Protein AF-A0A0D2F6F2-F1 (afdb_monomer_lite)

Secondary structure (DSSP, 8-state):
---SS-GGGS--HHHHHS-SS--EEETT-TT-S------HHHHTT--S--EEEEEES-----TTTHHHHHHHHHHHT--HHHHHHHHTT-SS-EEEEE-TTS-EEEEEEEEEE---SSTT---EEEEEEEEEE-TT--EEEEEES--HHHHHHHHT--HHHHHHHHH-TTHHHHHHHHHHHHHHHHHHHHHHHHHHHHHHHHHHTTSS-----HHHHHHHHHHHHHHHHHHHHHHHHHHHHHHHHHH-TTS-HHHHHHHHHHHHHHHHHHHHHHHHHHHHHHHHHHHHHHHHHHHHHHHHHHHHHHHHHHHHHHHHHHHHHHHHHHHHHHGGGGEE--SSSTT--EEPTTTHHHHHHHHHHHHHHHHHHHHH-HHHHTT-TTSGGG-SSSTTTHHHHTTTHHHHHHHHHHH-S------TT--EEEE--BTTTB-HHIIIIIIHHHHHHHHHHHHHHHTT-HHHHHHHHTS-GGGSS-HHHHHHHHHHHHHTT---HHHHHHHHHHHHHHHHTTS--B---HHHHHHHHHHT-TTSTT--EEEEE-SS-HHHHHHHHHSEEPTTSTT-TT-EE---TTEEEEE-TTTT--TT-HHHHHHHHHHTT--GGGEEEEES-HHHHHHHHHTT-EEEEE--TTSPPPPHHHHHHS-EESSGGG---

InterPro domains:
  IPR002523 Mg2+ transporter protein, CorA-like/Zinc transport protein ZntB [PF01544] (167-371)
  IPR023214 HAD superfamily [G3DSA:3.40.50.1000] (426-645)
  IPR023943 Enolase-phosphatase E1 [TIGR01691] (422-658)
  IPR036412 HAD-like superfamily [SSF56784] (420-659)

Radius of gyration: 38.13 Å; chains: 1; bounding box: 93×69×127 Å

Sequence (661 aa):
MSLMHDASQYGSFKDLVDDSGAPTVSARDLNSPQLTSTTISRLDRSHAPAIRVLFAPLDYPSAGTSSTLMALLEQFKIPTTFLYERIQSVTHSFGFEESQAGEFCSWFHFLCKAIEPKHDNFLWLRSAYFLRRDQRGKLILICFGTSAMLIQRLKLLPQAAWNAILASSFNLFAVVLGELHRQVDEQLWTLNRSVGDFERHHSTVATQNFDQNWVDLHYVAKNIIHIKEASNAVLHTVSHMIREQSDSCMVSRDEARKTNSALHHQESLFESVSLRAVSMEKRMQNVINLSFNLVAQKDSSTIKIESSSMHTIALTTLIFLPVSTVASIFGSAFFDFGGDNHNDLTLSKHFWIFWIVSVPLTVAVLTVWIYFHPSNFWRWPGLKKTRNRVKAEDTADNLAESKEDAQNKEQTKKLRQPLEHVKLILLDIEGTICPITFVKDTLFPYALKALPDVLANKWDDPTFISYRDAFPETARSSPEAFEAHVKDLTERDVKIAYLKNLQGYLWEEGYKSHAYSTPIYPDVLKAFDIWSSSTSSSTKEIAIYSSGSMFAQKLLFQHIKDPSVPDDPKAVLDRRDIVEDWFDTTNAGLKHEVSSYEKIAKELQRDPKEVLFLSDNVKEVRAAIVAGMRAVVVNRPGNAPLSEDDKEEFEIVESFEQLEL

pLDDT: mean 79.05, std 17.84, range [26.64, 97.75]

Foldseek 3Di:
DCQVLPLVVADALCCVLVQPDWDKDKPPPVPDPDDDRDDPVPPVPDQDAIEIETEHEALDDDPVRPVSSVVVCVVVVPDPVVSVCVVVVPLADWDKDADPLRKIKIKIKAWFFADDPDLPDRHIQTKMWMWIADSSLHIYIYIYSADPVLVVQVVPDDPVLVVLCSQPVCSNVLSRLVVVLVRLLVRLVVLVVVLVVLVVVVVVCVPDDPPDDVSVLVSSLVNLVRSLSSLVSVLVNLVVVLVVLVPDPPHDPVSSVVSSVSSVVSNVSSVVSNVSSVVSNVSSVVSVVVSVVVVVVVVVVVVVVVVVVVVVVVLVCLLVVLLVVLCVVCDCVQWDPDDDDPDDTDGHPCCVVSCVRSVVVSVVSVVVVCVVPVVVVCVDPVNPPPPPVVVVVVVVCVVVVVVVVVVVVVVLQDPPDPLPQAAAEEEEDDQFFADVCCCVVPLLVQLLVQLLVCCVPCVPPPVCVVLLVVDDPQQNPGSVSVSVVLVVCVVVVPLDDSSLVSSLVSVLVCLVVLVAFQETDPLVVVVLCVQCDPVDPRRHAYAYEYQHDQSSVQSNQQGHQDPVCNPDSRDGDRDPVRHPYYHHCPQQNDLLALSSLLSVCVVVVHDQCNYEYEEQDLSSQVSSVVNVHHYAHAREPPGDDDDPVSVSSGHYDPGPVPDPD

Organism: NCBI:txid348802

Structure (mmCIF, N/CA/C/O backbone):
data_AF-A0A0D2F6F2-F1
#
_entry.id   AF-A0A0D2F6F2-F1
#
loop_
_atom_site.group_PDB
_atom_site.id
_atom_site.type_symbol
_atom_site.label_atom_id
_atom_site.label_alt_id
_atom_site.label_comp_id
_atom_site.label_asym_id
_atom_site.label_entity_id
_atom_site.label_seq_id
_atom_site.pdbx_PDB_ins_code
_atom_site.Cartn_x
_atom_site.Cartn_y
_atom_site.Cartn_z
_atom_site.occupancy
_atom_site.B_iso_or_equiv
_atom_site.auth_seq_id
_atom_site.auth_comp_id
_atom_site.auth_asym_id
_atom_site.auth_atom_id
_atom_site.pdbx_PDB_model_num
ATOM 1 N N . MET A 1 1 ? -31.307 -12.606 -6.408 1.00 35.75 1 MET A N 1
ATOM 2 C CA . MET A 1 1 ? -31.959 -13.299 -5.277 1.00 35.75 1 MET A CA 1
ATOM 3 C C . MET A 1 1 ? -31.184 -14.585 -5.032 1.00 35.75 1 MET A C 1
ATOM 5 O O . MET A 1 1 ? -31.282 -15.486 -5.846 1.00 35.75 1 MET A O 1
ATOM 9 N N . SER A 1 2 ? -30.330 -14.620 -4.011 1.00 26.64 2 SER A N 1
ATOM 10 C CA . SER A 1 2 ? -29.819 -15.858 -3.400 1.00 26.64 2 SER A CA 1
ATOM 11 C C . SER A 1 2 ? -29.100 -15.454 -2.121 1.00 26.64 2 SER A C 1
ATOM 13 O O . SER A 1 2 ? -27.885 -15.406 -2.079 1.00 26.64 2 SER A O 1
ATOM 15 N N . LEU A 1 3 ? -29.864 -15.038 -1.108 1.00 35.69 3 LEU A N 1
ATOM 16 C CA . LEU A 1 3 ? -29.383 -14.995 0.270 1.00 35.69 3 LEU A CA 1
ATOM 17 C C . LEU A 1 3 ? -29.066 -16.454 0.633 1.00 35.69 3 LEU A C 1
ATOM 19 O O . LEU A 1 3 ? -29.991 -17.255 0.709 1.00 35.69 3 LEU A O 1
ATOM 23 N N . MET A 1 4 ? -27.796 -16.831 0.813 1.00 42.03 4 MET A N 1
ATOM 24 C CA . MET A 1 4 ? -27.454 -18.212 1.212 1.00 42.03 4 MET A CA 1
ATOM 25 C C . MET A 1 4 ? -27.981 -18.592 2.606 1.00 42.03 4 MET A C 1
ATOM 27 O O . MET A 1 4 ? -27.942 -19.760 2.988 1.00 42.03 4 MET A O 1
ATOM 31 N N . HIS A 1 5 ? -28.538 -17.633 3.346 1.00 49.53 5 HIS A N 1
ATOM 32 C CA . HIS A 1 5 ? -29.493 -17.921 4.403 1.00 49.53 5 HIS A CA 1
ATOM 33 C C . HIS A 1 5 ? -30.885 -17.903 3.792 1.00 49.53 5 HIS A C 1
ATOM 35 O O . HIS A 1 5 ? -31.447 -16.839 3.534 1.00 49.53 5 HIS A O 1
ATOM 41 N N . ASP A 1 6 ? -31.400 -19.099 3.523 1.00 44.84 6 ASP A N 1
ATOM 42 C CA . ASP A 1 6 ? -32.774 -19.316 3.108 1.00 44.84 6 ASP A CA 1
ATOM 43 C C . ASP A 1 6 ? -33.708 -18.622 4.108 1.00 44.84 6 ASP A C 1
ATOM 45 O O . ASP A 1 6 ? -33.946 -19.109 5.214 1.00 44.84 6 ASP A O 1
ATOM 49 N N . ALA A 1 7 ? -34.201 -17.436 3.739 1.00 46.09 7 ALA A N 1
ATOM 50 C CA . ALA A 1 7 ? -35.088 -16.650 4.586 1.00 46.09 7 ALA A CA 1
ATOM 51 C C . ALA A 1 7 ? -36.380 -17.419 4.904 1.00 46.09 7 ALA A C 1
ATOM 53 O O . ALA A 1 7 ? -37.046 -17.083 5.877 1.00 46.09 7 ALA A O 1
ATOM 54 N N . SER A 1 8 ? -36.704 -18.469 4.133 1.00 45.56 8 SER A N 1
ATOM 55 C CA . SER A 1 8 ? -37.844 -19.346 4.399 1.00 45.56 8 SER A CA 1
ATOM 56 C C . SER A 1 8 ? -37.650 -20.267 5.612 1.00 45.56 8 SER A C 1
ATOM 58 O O . SER A 1 8 ? -38.635 -20.790 6.130 1.00 45.56 8 SER A O 1
ATOM 60 N N . GLN A 1 9 ? -36.418 -20.433 6.120 1.00 47.88 9 GLN A N 1
ATOM 61 C CA . GLN A 1 9 ? -36.164 -21.160 7.373 1.00 47.88 9 GLN A CA 1
ATOM 62 C C . GLN A 1 9 ? -36.532 -20.357 8.628 1.00 47.88 9 GLN A C 1
ATOM 64 O O . GLN A 1 9 ? -36.666 -20.941 9.706 1.00 47.88 9 GLN A O 1
ATOM 69 N N . TYR A 1 10 ? -36.691 -19.037 8.510 1.00 54.62 10 TYR A N 1
ATOM 70 C CA . TYR A 1 10 ? -37.028 -18.153 9.621 1.00 54.62 10 TYR A CA 1
ATOM 71 C C . TYR A 1 10 ? -38.492 -17.723 9.498 1.00 54.62 10 TYR A C 1
ATOM 73 O O . TYR A 1 10 ? -38.920 -17.253 8.447 1.00 54.62 10 TYR A O 1
ATOM 81 N N . GLY A 1 11 ? -39.271 -17.883 10.575 1.00 53.16 11 GLY A N 1
ATOM 82 C CA . GLY A 1 11 ? -40.616 -17.305 10.659 1.00 53.16 11 GLY A CA 1
ATOM 83 C C . GLY A 1 11 ? -40.579 -15.786 10.467 1.00 53.16 11 GLY A C 1
ATOM 84 O O . GLY A 1 11 ? -39.532 -15.148 10.597 1.00 53.16 11 GLY A O 1
ATOM 85 N N . SER A 1 12 ? -41.718 -15.179 10.155 1.00 57.81 12 SER A N 1
ATOM 86 C CA . SER A 1 12 ? -41.809 -13.725 10.046 1.00 57.81 12 SER A CA 1
ATOM 87 C C . SER A 1 12 ? -41.536 -13.057 11.400 1.00 57.81 12 SER A C 1
ATOM 89 O O . SER A 1 12 ? -41.742 -13.651 12.460 1.00 57.81 12 SER A O 1
ATOM 91 N N . PHE A 1 13 ? -41.141 -11.778 11.398 1.00 57.47 13 PHE A N 1
ATOM 92 C CA . PHE A 1 13 ? -41.085 -10.997 12.643 1.00 57.47 13 PHE A CA 1
ATOM 93 C C . PHE A 1 13 ? -42.427 -11.017 13.388 1.00 57.47 13 PHE A C 1
ATOM 95 O O . PHE A 1 13 ? -42.456 -10.943 14.612 1.00 57.47 13 PHE A O 1
ATOM 102 N N . LYS A 1 14 ? -43.537 -11.176 12.656 1.00 55.16 14 LYS A N 1
ATOM 103 C CA . LYS A 1 14 ? -44.874 -11.281 13.231 1.00 55.16 14 LYS A CA 1
ATOM 104 C C . LYS A 1 14 ? -45.032 -12.559 14.041 1.00 55.16 14 LYS A C 1
ATOM 106 O O . LYS A 1 14 ? -45.595 -12.498 15.118 1.00 55.16 14 LYS A O 1
ATOM 111 N N . ASP A 1 15 ? -44.430 -13.665 13.619 1.00 57.16 15 ASP A N 1
ATOM 112 C CA . ASP A 1 15 ? -44.455 -14.930 14.365 1.00 57.16 15 ASP A CA 1
ATOM 113 C C . ASP A 1 15 ? -43.609 -14.886 15.649 1.00 57.16 15 ASP A C 1
ATOM 115 O O . ASP A 1 15 ? -43.836 -15.679 16.563 1.00 57.16 15 ASP A O 1
ATOM 119 N N . LEU A 1 16 ? -42.642 -13.963 15.728 1.00 59.91 16 LEU A N 1
ATOM 120 C CA . LEU A 1 16 ? -41.836 -13.689 16.926 1.00 59.91 16 LEU A CA 1
ATOM 121 C C . LEU A 1 16 ? -42.559 -12.768 17.918 1.00 59.91 16 LEU A C 1
ATOM 123 O O . LEU A 1 16 ? -42.404 -12.946 19.125 1.00 59.91 16 LEU A O 1
ATOM 127 N N . VAL A 1 17 ? -43.344 -11.809 17.416 1.00 56.75 17 VAL A N 1
ATOM 128 C CA . VAL A 1 17 ? -44.169 -10.896 18.229 1.00 56.75 17 VAL A CA 1
ATOM 129 C C . VAL A 1 17 ? -45.454 -11.589 18.706 1.00 56.75 17 VAL A C 1
ATOM 131 O O . VAL A 1 17 ? -45.795 -11.505 19.885 1.00 56.75 17 VAL A O 1
ATOM 134 N N . ASP A 1 18 ? -46.121 -12.323 17.810 1.00 46.69 18 ASP A N 1
ATOM 135 C CA . ASP A 1 18 ? -47.378 -13.056 18.034 1.00 46.69 18 ASP A CA 1
ATOM 136 C C . ASP A 1 18 ? -47.151 -14.507 18.499 1.00 46.69 18 ASP A C 1
ATOM 138 O O . ASP A 1 18 ? -48.111 -15.225 18.789 1.00 46.69 18 ASP A O 1
ATOM 142 N N . ASP A 1 19 ? -45.886 -14.941 18.605 1.00 52.09 19 ASP A N 1
ATOM 143 C CA . ASP A 1 19 ? -45.464 -16.105 19.401 1.00 52.09 19 ASP A CA 1
ATOM 144 C C . ASP A 1 19 ? -45.990 -17.473 18.913 1.00 52.09 19 ASP A C 1
ATOM 146 O O . ASP A 1 19 ? -46.054 -18.456 19.657 1.00 52.09 19 ASP A O 1
ATOM 150 N N . SER A 1 20 ? -46.411 -17.533 17.648 1.00 40.31 20 SER A N 1
ATOM 151 C CA . SER A 1 20 ? -47.154 -18.656 17.065 1.00 40.31 20 SER A CA 1
ATOM 152 C C . SER A 1 20 ? -46.314 -19.576 16.170 1.00 40.31 20 SER A C 1
ATOM 154 O O . SER A 1 20 ? -46.811 -20.623 15.757 1.00 40.31 20 SER A O 1
ATOM 156 N N . GLY A 1 21 ? -45.029 -19.271 15.932 1.00 40.97 21 GLY A N 1
ATOM 157 C CA . GLY A 1 21 ? -44.208 -20.063 15.001 1.00 40.97 21 GLY A CA 1
ATOM 158 C C . GLY A 1 21 ? -42.682 -19.938 15.091 1.00 40.97 21 GLY A C 1
ATOM 159 O O . GLY A 1 21 ? -41.990 -20.545 14.275 1.00 40.97 21 GLY A O 1
ATOM 160 N N . ALA A 1 22 ? -42.117 -19.190 16.044 1.00 40.62 22 ALA A N 1
ATOM 161 C CA . ALA A 1 22 ? -40.664 -19.026 16.130 1.00 40.62 22 ALA A CA 1
ATOM 162 C C . ALA A 1 22 ? -39.975 -20.298 16.679 1.00 40.62 22 ALA A C 1
ATOM 164 O O . ALA A 1 22 ? -40.370 -20.796 17.737 1.00 40.62 22 ALA A O 1
ATOM 165 N N . PRO A 1 23 ? -38.921 -20.832 16.030 1.00 44.84 23 PRO A N 1
ATOM 166 C CA . PRO A 1 23 ? -38.146 -21.929 16.598 1.00 44.84 23 PRO A CA 1
ATOM 167 C C . PRO A 1 23 ? -37.413 -21.436 17.853 1.00 44.84 23 PRO A C 1
ATOM 169 O O . PRO A 1 23 ? -36.414 -20.727 17.773 1.00 44.84 23 PRO A O 1
ATOM 172 N N . THR A 1 24 ? -37.916 -21.801 19.031 1.00 48.94 24 THR A N 1
ATOM 173 C CA . THR A 1 24 ? -37.309 -21.455 20.321 1.00 48.94 24 THR A CA 1
ATOM 174 C C . THR A 1 24 ? -36.552 -22.641 20.898 1.00 48.94 24 THR A C 1
ATOM 176 O O . THR A 1 24 ? -37.106 -23.734 21.006 1.00 48.94 24 THR A O 1
ATOM 179 N N . VAL A 1 25 ? -35.315 -22.420 21.342 1.00 50.88 25 VAL A N 1
ATOM 180 C CA . VAL A 1 25 ? -34.594 -23.383 22.188 1.00 50.88 25 VAL A CA 1
ATOM 181 C C . VAL A 1 25 ? -34.660 -22.867 23.625 1.00 50.88 25 VAL A C 1
ATOM 183 O O . VAL A 1 25 ? -34.115 -21.802 23.928 1.00 50.88 25 VAL A O 1
ATOM 186 N N . SER A 1 26 ? -35.368 -23.589 24.501 1.00 45.62 26 SER A N 1
ATOM 187 C CA . SER A 1 26 ? -35.396 -23.321 25.942 1.00 45.62 26 SER A CA 1
ATOM 188 C C . SER A 1 26 ? -34.719 -24.451 26.706 1.00 45.62 26 SER A C 1
ATOM 190 O O . SER A 1 26 ? -35.002 -25.624 26.482 1.00 45.62 26 SER A O 1
ATOM 192 N N . ALA A 1 27 ? -33.857 -24.095 27.660 1.00 42.16 27 ALA A N 1
ATOM 193 C CA . ALA A 1 27 ? -33.148 -25.056 28.504 1.00 42.16 27 ALA A CA 1
ATOM 194 C C . ALA A 1 27 ? -34.069 -25.870 29.445 1.00 42.16 27 ALA A C 1
ATOM 196 O O . ALA A 1 27 ? -33.603 -26.818 30.071 1.00 42.16 27 ALA A O 1
ATOM 197 N N . ARG A 1 28 ? -35.362 -25.522 29.572 1.00 43.09 28 ARG A N 1
ATOM 198 C CA . ARG A 1 28 ? -36.316 -26.245 30.435 1.00 43.09 28 ARG A CA 1
ATOM 199 C C . ARG A 1 28 ? -37.002 -27.451 29.781 1.00 43.09 28 ARG A C 1
ATOM 201 O O . ARG A 1 28 ? -37.530 -28.274 30.521 1.00 43.09 28 ARG A O 1
ATOM 208 N N . ASP A 1 29 ? -36.944 -27.608 28.458 1.00 41.19 29 ASP A N 1
ATOM 209 C CA . ASP A 1 29 ? -37.717 -28.641 27.738 1.00 41.19 29 ASP A CA 1
ATOM 210 C C . ASP A 1 29 ? -36.910 -29.904 27.366 1.00 41.19 29 ASP A C 1
ATOM 212 O O . ASP A 1 29 ? -37.384 -30.773 26.636 1.00 41.19 29 ASP A O 1
ATOM 216 N N . LEU A 1 30 ? -35.702 -30.072 27.913 1.00 40.41 30 LEU A N 1
ATOM 217 C CA . LEU A 1 30 ? -34.768 -31.161 27.571 1.00 40.41 30 LEU A CA 1
ATOM 218 C C . LEU A 1 30 ? -35.153 -32.572 28.077 1.00 40.41 30 LEU A C 1
ATOM 220 O O . LEU A 1 30 ? -34.360 -33.497 27.933 1.00 40.41 30 LEU A O 1
ATOM 224 N N . ASN A 1 31 ? -36.372 -32.768 28.595 1.00 33.00 31 ASN A N 1
ATOM 225 C CA . ASN A 1 31 ? -36.897 -34.086 28.992 1.00 33.00 31 ASN A CA 1
ATOM 226 C C . ASN A 1 31 ? -38.063 -34.603 28.124 1.00 33.00 31 ASN A C 1
ATOM 228 O O . ASN A 1 31 ? -38.633 -35.640 28.453 1.00 33.00 31 ASN A O 1
ATOM 232 N N . SER A 1 32 ? -38.447 -33.930 27.032 1.00 28.09 32 SER A N 1
ATOM 233 C CA . SER A 1 32 ? -39.521 -34.411 26.144 1.00 28.09 32 SER A CA 1
ATOM 234 C C . SER A 1 32 ? -39.102 -34.379 24.668 1.00 28.09 32 SER A C 1
ATOM 236 O O . SER A 1 32 ? -38.647 -33.343 24.192 1.00 28.09 32 SER A O 1
ATOM 238 N N . PRO A 1 33 ? -39.290 -35.466 23.893 1.00 26.94 33 PRO A N 1
ATOM 239 C CA . PRO A 1 33 ? -38.894 -35.543 22.484 1.00 26.94 33 PRO A CA 1
ATOM 240 C C . PRO A 1 33 ? -39.849 -34.796 21.528 1.00 26.94 33 PRO A C 1
ATOM 242 O O . PRO A 1 33 ? -39.893 -35.098 20.338 1.00 26.94 33 PRO A O 1
ATOM 245 N N . GLN A 1 34 ? -40.620 -33.819 22.013 1.00 28.06 34 GLN A N 1
ATOM 246 C CA . GLN A 1 34 ? -41.504 -32.996 21.188 1.00 28.06 34 GLN A CA 1
ATOM 247 C C . GLN A 1 34 ? -41.289 -31.514 21.507 1.00 28.06 34 GLN A C 1
ATOM 249 O O . GLN A 1 34 ? -41.699 -31.025 22.556 1.00 28.06 34 GLN A O 1
ATOM 254 N N . LEU A 1 35 ? -40.630 -30.804 20.585 1.00 30.50 35 LEU A N 1
ATOM 255 C CA . LEU A 1 35 ? -40.549 -29.343 20.577 1.00 30.50 35 LEU A CA 1
ATOM 256 C C . LEU A 1 35 ? -41.965 -28.773 20.383 1.00 30.50 35 LEU A C 1
ATOM 258 O O . LEU A 1 35 ? -42.478 -28.769 19.265 1.00 30.50 35 LEU A O 1
ATOM 262 N N . THR A 1 36 ? -42.590 -28.264 21.442 1.00 28.95 36 THR A N 1
ATOM 263 C CA . THR A 1 36 ? -43.778 -27.407 21.322 1.00 28.95 36 THR A CA 1
ATOM 264 C C . THR A 1 36 ? -43.393 -25.942 21.498 1.00 28.95 36 THR A C 1
ATOM 266 O O . THR A 1 36 ? -42.820 -25.558 22.517 1.00 28.95 36 THR A O 1
ATOM 269 N N . SER A 1 37 ? -43.736 -25.129 20.492 1.00 34.91 37 SER A N 1
ATOM 270 C CA . SER A 1 37 ? -43.745 -23.662 20.548 1.00 34.91 37 SER A CA 1
ATOM 271 C C . SER A 1 37 ? -44.414 -23.201 21.847 1.00 34.91 37 SER A C 1
ATOM 273 O O . SER A 1 37 ? -45.565 -23.563 22.103 1.00 34.91 37 SER A O 1
ATOM 275 N N . THR A 1 38 ? -43.688 -22.474 22.704 1.00 33.38 38 THR A N 1
ATOM 276 C CA . THR A 1 38 ? -44.223 -22.034 24.001 1.00 33.38 38 THR A CA 1
ATOM 277 C C . THR A 1 38 ? -44.269 -20.514 24.108 1.00 33.38 38 THR A C 1
ATOM 279 O O . THR A 1 38 ? -43.242 -19.836 24.186 1.00 33.38 38 THR A O 1
ATOM 282 N N . THR A 1 39 ? -45.502 -20.024 24.214 1.00 34.59 39 THR A N 1
ATOM 283 C CA . THR A 1 39 ? -45.919 -18.623 24.233 1.00 34.59 39 THR A CA 1
ATOM 284 C C . THR A 1 39 ? -45.372 -17.842 25.460 1.00 34.59 39 THR A C 1
ATOM 286 O O . THR A 1 39 ? -45.636 -18.213 26.606 1.00 34.59 39 THR A O 1
ATOM 289 N N . ILE A 1 40 ? -44.621 -16.750 25.249 1.00 34.97 40 ILE A N 1
ATOM 290 C CA . ILE A 1 40 ? -44.323 -15.578 26.108 1.00 34.97 40 ILE A CA 1
ATOM 291 C C . ILE A 1 40 ? -45.421 -15.297 27.142 1.00 34.97 40 ILE A C 1
ATOM 293 O O . ILE A 1 40 ? -45.094 -15.130 28.318 1.00 34.97 40 ILE A O 1
ATOM 297 N N . SER A 1 41 ? -46.704 -15.316 26.766 1.00 31.16 41 SER A N 1
ATOM 298 C CA . SER A 1 41 ? -47.811 -15.016 27.695 1.00 31.16 41 SER A CA 1
ATOM 299 C C . SER A 1 41 ? -47.994 -16.045 28.825 1.00 31.16 41 SER A C 1
ATOM 301 O O . SER A 1 41 ? -48.581 -15.724 29.858 1.00 31.16 41 SER A O 1
ATOM 303 N N . ARG A 1 42 ? -47.452 -17.268 28.693 1.00 30.97 42 ARG A N 1
ATOM 304 C CA . ARG A 1 42 ? -47.473 -18.300 29.752 1.00 30.97 42 ARG A CA 1
ATOM 305 C C . ARG A 1 42 ? -46.222 -18.316 30.636 1.00 30.97 42 ARG A C 1
ATOM 307 O O . ARG A 1 42 ? -46.283 -18.832 31.751 1.00 30.97 42 ARG A O 1
ATOM 314 N N . LEU A 1 43 ? -45.100 -17.752 30.185 1.00 40.25 43 LEU A N 1
ATOM 315 C CA . LEU A 1 43 ? -43.797 -17.884 30.859 1.00 40.25 43 LEU A CA 1
ATOM 316 C C . LEU A 1 43 ? -43.468 -16.768 31.856 1.00 40.25 43 LEU A C 1
ATOM 318 O O . LEU A 1 43 ? -42.615 -16.984 32.721 1.00 40.25 43 LEU A O 1
ATOM 322 N N . ASP A 1 44 ? -44.181 -15.639 31.807 1.00 39.94 44 ASP A N 1
ATOM 323 C CA . ASP A 1 44 ? -44.051 -14.543 32.785 1.00 39.94 44 ASP A CA 1
ATOM 324 C C . ASP A 1 44 ? -44.432 -14.966 34.225 1.00 39.94 44 ASP A C 1
ATOM 326 O O . ASP A 1 44 ? -44.140 -14.285 35.203 1.00 39.94 44 ASP A O 1
ATOM 330 N N . ARG A 1 45 ? -45.026 -16.158 34.391 1.00 38.41 45 ARG A N 1
ATOM 331 C CA . ARG A 1 45 ? -45.421 -16.711 35.697 1.00 38.41 45 ARG A CA 1
ATOM 332 C C . ARG A 1 45 ? -44.412 -17.669 36.347 1.00 38.41 45 ARG A C 1
ATOM 334 O O . ARG A 1 45 ? -44.677 -18.145 37.447 1.00 38.41 45 ARG A O 1
ATOM 341 N N . SER A 1 46 ? -43.261 -17.972 35.733 1.00 39.44 46 SER A N 1
ATOM 342 C CA . SER A 1 46 ? -42.358 -19.026 36.247 1.00 39.44 46 SER A CA 1
ATOM 343 C C . SER A 1 46 ? -41.038 -18.502 36.854 1.00 39.44 46 SER A C 1
ATOM 345 O O . SER A 1 46 ? -40.179 -17.965 36.162 1.00 39.44 46 SER A O 1
ATOM 347 N N . HIS A 1 47 ? -40.867 -18.706 38.165 1.00 40.44 47 HIS A N 1
ATOM 348 C CA . HIS A 1 47 ? -39.825 -18.154 39.054 1.00 40.44 47 HIS A CA 1
ATOM 349 C C . HIS A 1 47 ? -38.411 -18.791 38.934 1.00 40.44 47 HIS A C 1
ATOM 351 O O . HIS A 1 47 ? -37.756 -19.020 39.945 1.00 40.44 47 HIS A O 1
ATOM 357 N N . ALA A 1 48 ? -37.901 -19.111 37.739 1.00 45.22 48 ALA A N 1
ATOM 358 C CA . ALA A 1 48 ? -36.557 -19.718 37.613 1.00 45.22 48 ALA A CA 1
ATOM 359 C C . ALA A 1 48 ? -35.721 -19.132 36.456 1.00 45.22 48 ALA A C 1
ATOM 361 O O . ALA A 1 48 ? -36.305 -18.681 35.465 1.00 45.22 48 ALA A O 1
ATOM 362 N N . PRO A 1 49 ? -34.375 -19.179 36.528 1.00 51.72 49 PRO A N 1
ATOM 363 C CA . PRO A 1 49 ? -33.505 -18.671 35.470 1.00 51.72 49 PRO A CA 1
ATOM 364 C C . PRO A 1 49 ? -33.741 -19.480 34.190 1.00 51.72 49 PRO A C 1
ATOM 366 O O . PRO A 1 49 ? -33.659 -20.707 34.187 1.00 51.72 49 PRO A O 1
ATOM 369 N N . ALA A 1 50 ? -34.121 -18.803 33.110 1.00 68.94 50 ALA A N 1
ATOM 370 C CA . ALA A 1 50 ? -34.433 -19.430 31.831 1.00 68.94 50 ALA A CA 1
ATOM 371 C C . ALA A 1 50 ? -33.547 -18.819 30.743 1.00 68.94 50 ALA A C 1
ATOM 373 O O . ALA A 1 50 ? -33.562 -17.602 30.553 1.00 68.94 50 ALA A O 1
ATOM 374 N N . ILE A 1 51 ? -32.793 -19.664 30.032 1.00 77.19 51 ILE A N 1
ATOM 375 C CA . ILE A 1 51 ? -32.149 -19.288 28.769 1.00 77.19 51 ILE A CA 1
ATOM 376 C C . ILE A 1 51 ? -33.193 -19.402 27.663 1.00 77.19 51 ILE A C 1
ATOM 378 O O . ILE A 1 51 ? -33.913 -20.405 27.575 1.00 77.19 51 ILE A O 1
ATOM 382 N N . ARG A 1 52 ? -33.257 -18.381 26.814 1.00 80.19 52 ARG A N 1
ATOM 383 C CA . ARG A 1 52 ? -34.075 -18.367 25.607 1.00 80.19 52 ARG A CA 1
ATOM 384 C C . ARG A 1 52 ? -33.226 -17.923 24.423 1.00 80.19 52 ARG A C 1
ATOM 386 O O . ARG A 1 52 ? -32.685 -16.822 24.436 1.00 80.19 52 ARG A O 1
ATOM 393 N N . VAL A 1 53 ? -33.152 -18.768 23.398 1.00 79.94 53 VAL A N 1
ATOM 394 C CA . VAL A 1 53 ? -32.553 -18.409 22.107 1.00 79.94 53 VAL A CA 1
ATOM 395 C C . VAL A 1 53 ? -33.661 -18.247 21.073 1.00 79.94 53 VAL A C 1
ATOM 397 O O . VAL A 1 53 ? -34.489 -19.148 20.912 1.00 79.94 53 VAL A O 1
ATOM 400 N N . LEU A 1 54 ? -33.685 -17.091 20.411 1.00 80.88 54 LEU A N 1
ATOM 401 C CA . LEU A 1 54 ? -34.624 -16.727 19.356 1.00 80.88 54 LEU A CA 1
ATOM 402 C C . LEU A 1 54 ? -33.879 -16.632 18.027 1.00 80.88 54 LEU A C 1
ATOM 404 O O . LEU A 1 54 ? -32.843 -15.976 17.943 1.00 80.88 54 LEU A O 1
ATOM 408 N N . PHE A 1 55 ? -34.424 -17.254 16.986 1.00 79.50 55 PHE A N 1
ATOM 409 C CA . PHE A 1 55 ? -33.919 -17.107 15.625 1.00 79.50 55 PHE A CA 1
ATOM 410 C C . PHE A 1 55 ? -34.867 -16.215 14.836 1.00 79.50 55 PHE A C 1
ATOM 412 O O . PHE A 1 55 ? -36.067 -16.481 14.781 1.00 79.50 55 PHE A O 1
ATOM 419 N N . ALA A 1 56 ? -34.314 -15.165 14.244 1.00 79.25 56 ALA A N 1
ATOM 420 C CA . ALA A 1 56 ? -35.053 -14.159 13.505 1.00 79.25 56 ALA A CA 1
ATOM 421 C C . ALA A 1 56 ? -34.529 -14.044 12.066 1.00 79.25 56 ALA A C 1
ATOM 423 O O . ALA A 1 56 ? -33.346 -14.317 11.810 1.00 79.25 56 ALA A O 1
ATOM 424 N N . PRO A 1 57 ? -35.386 -13.622 11.119 1.00 78.25 57 PRO A N 1
ATOM 425 C CA . PRO A 1 57 ? -34.926 -13.246 9.791 1.00 78.25 57 PRO A CA 1
ATOM 426 C C . PRO A 1 57 ? -33.949 -12.065 9.891 1.00 78.25 57 PRO A C 1
ATOM 428 O O . PRO A 1 57 ? -33.824 -11.432 10.941 1.00 78.25 57 PRO A O 1
ATOM 431 N N . LEU A 1 58 ? -33.222 -11.785 8.808 1.00 81.69 58 LEU A N 1
ATOM 432 C CA . LEU A 1 58 ? -32.235 -10.705 8.791 1.00 81.69 58 LEU A CA 1
ATOM 433 C C . LEU A 1 58 ? -32.879 -9.373 9.218 1.00 81.69 58 LEU A C 1
ATOM 435 O O . LEU A 1 58 ? -33.961 -9.024 8.749 1.00 81.69 58 LEU A O 1
ATOM 439 N N . ASP A 1 59 ? -32.185 -8.636 10.079 1.00 79.50 59 ASP A N 1
ATOM 440 C CA . ASP A 1 59 ? -32.564 -7.384 10.747 1.00 79.50 59 ASP A CA 1
ATOM 441 C C . ASP A 1 59 ? -32.623 -6.170 9.799 1.00 79.50 59 ASP A C 1
ATOM 443 O O . ASP A 1 59 ? -32.167 -5.076 10.113 1.00 79.50 59 ASP A O 1
ATOM 447 N N . TYR A 1 60 ? -33.187 -6.356 8.606 1.00 80.12 60 TYR A N 1
ATOM 448 C CA . TYR A 1 60 ? -33.301 -5.322 7.587 1.00 80.12 60 TYR A CA 1
ATOM 449 C C . TYR A 1 60 ? -34.719 -4.719 7.570 1.00 80.12 60 TYR A C 1
ATOM 451 O O . TYR A 1 60 ? -35.695 -5.452 7.356 1.00 80.12 60 TYR A O 1
ATOM 459 N N . PRO A 1 61 ? -34.870 -3.395 7.764 1.00 71.75 61 PRO A N 1
ATOM 460 C CA . PRO A 1 61 ? -36.169 -2.743 7.683 1.00 71.75 61 PRO A CA 1
ATOM 461 C C . PRO A 1 61 ? -36.624 -2.698 6.218 1.00 71.75 61 PRO A C 1
ATOM 463 O O . PRO A 1 61 ? -36.036 -2.014 5.384 1.00 71.75 61 PRO A O 1
ATOM 466 N N . SER A 1 62 ? -37.675 -3.449 5.887 1.00 73.69 62 SER A N 1
ATOM 467 C CA . SER A 1 62 ? -38.340 -3.399 4.580 1.00 73.69 62 SER A CA 1
ATOM 468 C C . SER A 1 62 ? -39.757 -2.853 4.742 1.00 73.69 62 SER A C 1
ATOM 470 O O . SER A 1 62 ? -40.341 -2.972 5.819 1.00 73.69 62 SER A O 1
ATOM 472 N N . ALA A 1 63 ? -40.350 -2.299 3.678 1.00 69.50 63 ALA A N 1
ATOM 473 C CA . ALA A 1 63 ? -41.674 -1.665 3.733 1.00 69.50 63 ALA A CA 1
ATOM 474 C C . ALA A 1 63 ? -42.777 -2.547 4.365 1.00 69.50 63 ALA A C 1
ATOM 476 O O . ALA A 1 63 ? -43.727 -2.014 4.931 1.00 69.50 63 ALA A O 1
ATOM 477 N N . GLY A 1 64 ? -42.642 -3.880 4.310 1.00 67.94 64 GLY A N 1
ATOM 478 C CA . GLY A 1 64 ? -43.573 -4.830 4.931 1.00 67.94 64 GLY A CA 1
ATOM 479 C C . GLY A 1 64 ? -43.183 -5.343 6.325 1.00 67.94 64 GLY A C 1
ATOM 480 O O . GLY A 1 64 ? -44.033 -5.914 6.999 1.00 67.94 64 GLY A O 1
ATOM 481 N N . THR A 1 65 ? -41.933 -5.167 6.773 1.00 71.38 65 THR A N 1
ATOM 482 C CA . THR A 1 65 ? -41.422 -5.725 8.045 1.00 71.38 65 THR A CA 1
ATOM 483 C C . THR A 1 65 ? -41.097 -4.678 9.106 1.00 71.38 65 THR A C 1
ATOM 485 O O . THR A 1 65 ? -40.954 -5.040 10.272 1.00 71.38 65 THR A O 1
ATOM 488 N N . SER A 1 66 ? -41.003 -3.393 8.745 1.00 77.25 66 SER A N 1
ATOM 489 C CA . SER A 1 66 ? -40.542 -2.335 9.655 1.00 77.25 66 SER A CA 1
ATOM 490 C C . SER A 1 66 ? -41.385 -2.192 10.923 1.00 77.25 66 SER A C 1
ATOM 492 O O . SER A 1 66 ? -40.820 -2.090 12.004 1.00 77.25 66 SER A O 1
ATOM 494 N N . SER A 1 67 ? -42.719 -2.223 10.834 1.00 76.12 67 SER A N 1
ATOM 495 C CA . SER A 1 67 ? -43.586 -2.078 12.018 1.00 76.12 67 SER A CA 1
ATOM 496 C C . SER A 1 67 ? -43.395 -3.220 13.016 1.00 76.12 67 SER A C 1
ATOM 498 O O . SER A 1 67 ? -43.368 -3.005 14.224 1.00 76.12 67 SER A O 1
ATOM 500 N N . THR A 1 68 ? -43.211 -4.437 12.509 1.00 74.75 68 THR A N 1
ATOM 501 C CA . THR A 1 68 ? -43.034 -5.630 13.334 1.00 74.75 68 THR A CA 1
ATOM 502 C C . THR A 1 68 ? -41.616 -5.761 13.880 1.00 74.75 68 THR A C 1
ATOM 504 O O . THR A 1 68 ? -41.438 -6.190 15.015 1.00 74.75 68 THR A O 1
ATOM 507 N N . LEU A 1 69 ? -40.609 -5.344 13.108 1.00 79.62 69 LEU A N 1
ATOM 508 C CA . LEU A 1 69 ? -39.235 -5.228 13.586 1.00 79.62 69 LEU A CA 1
ATOM 509 C C . LEU A 1 69 ? -39.144 -4.189 14.712 1.00 79.62 69 LEU A C 1
ATOM 511 O O . LEU A 1 69 ? -38.566 -4.488 15.748 1.00 79.62 69 LEU A O 1
ATOM 515 N N . MET A 1 70 ? -39.770 -3.017 14.558 1.00 82.38 70 MET A N 1
ATOM 516 C CA . MET A 1 70 ? -39.816 -1.996 15.615 1.00 82.38 70 MET A CA 1
ATOM 517 C C . MET A 1 70 ? -40.524 -2.506 16.874 1.00 82.38 70 MET A C 1
ATOM 519 O O . MET A 1 70 ? -40.002 -2.324 17.969 1.00 82.38 70 MET A O 1
ATOM 523 N N . ALA A 1 71 ? -41.642 -3.226 16.729 1.00 77.81 71 ALA A N 1
ATOM 524 C CA . ALA A 1 71 ? -42.313 -3.863 17.863 1.00 77.81 71 ALA A CA 1
ATOM 525 C C . ALA A 1 71 ? -41.403 -4.871 18.592 1.00 77.81 71 ALA A C 1
ATOM 527 O O . ALA A 1 71 ? -41.393 -4.919 19.821 1.00 77.81 71 ALA A O 1
ATOM 528 N N . LEU A 1 72 ? -40.594 -5.641 17.853 1.00 81.25 72 LEU A N 1
ATOM 529 C CA . LEU A 1 72 ? -39.607 -6.559 18.428 1.00 81.25 72 LEU A CA 1
ATOM 530 C C . LEU A 1 72 ? -38.487 -5.797 19.157 1.00 81.25 72 LEU A C 1
ATOM 532 O O . LEU A 1 72 ? -38.134 -6.161 20.281 1.00 81.25 72 LEU A O 1
ATOM 536 N N . LEU A 1 73 ? -37.948 -4.731 18.557 1.00 84.62 73 LEU A N 1
ATOM 537 C CA . LEU A 1 73 ? -36.922 -3.890 19.185 1.00 84.62 73 LEU A CA 1
ATOM 538 C C . LEU A 1 73 ? -37.435 -3.288 20.503 1.00 84.62 73 LEU A C 1
ATOM 540 O O . LEU A 1 73 ? -36.747 -3.372 21.520 1.00 84.62 73 LEU A O 1
ATOM 544 N N . GLU A 1 74 ? -38.663 -2.764 20.518 1.00 83.50 74 GLU A N 1
ATOM 545 C CA . GLU A 1 74 ? -39.308 -2.228 21.723 1.00 83.50 74 GLU A CA 1
ATOM 546 C C . GLU A 1 74 ? -39.539 -3.316 22.782 1.00 83.50 74 GLU A C 1
ATOM 548 O O . GLU A 1 74 ? -39.184 -3.138 23.950 1.00 83.50 74 GLU A O 1
ATOM 553 N N . GLN A 1 75 ? -40.065 -4.477 22.380 1.00 81.25 75 GLN A N 1
ATOM 554 C CA . GLN A 1 75 ? -40.357 -5.592 23.283 1.00 81.25 75 GLN A CA 1
ATOM 555 C C . GLN A 1 75 ? -39.100 -6.116 23.990 1.00 81.25 75 GLN A C 1
ATOM 557 O O . GLN A 1 75 ? -39.124 -6.394 25.193 1.00 81.25 75 GLN A O 1
ATOM 562 N N . PHE A 1 76 ? -37.991 -6.247 23.260 1.00 81.06 76 PHE A N 1
ATOM 563 C CA . PHE A 1 76 ? -36.727 -6.753 23.799 1.00 81.06 76 PHE A CA 1
ATOM 564 C C . PHE A 1 76 ? -35.776 -5.648 24.274 1.00 81.06 76 PHE A C 1
ATOM 566 O O . PHE A 1 76 ? -34.690 -5.975 24.761 1.00 81.06 76 PHE A O 1
ATOM 573 N N . LYS A 1 77 ? -36.205 -4.376 24.239 1.00 85.50 77 LYS A N 1
ATOM 574 C CA . LYS A 1 77 ? -35.397 -3.184 24.548 1.00 85.50 77 LYS A CA 1
ATOM 575 C C . LYS A 1 77 ? -34.049 -3.187 23.815 1.00 85.50 77 LYS A C 1
ATOM 577 O O . LYS A 1 77 ? -33.006 -2.959 24.423 1.00 85.50 77 LYS A O 1
ATOM 582 N N . ILE A 1 78 ? -34.064 -3.527 22.530 1.00 88.31 78 ILE A N 1
ATOM 583 C CA . ILE A 1 78 ? -32.863 -3.492 21.695 1.00 88.31 78 ILE A CA 1
ATOM 584 C C . ILE A 1 78 ? -32.541 -2.016 21.402 1.00 88.31 78 ILE A C 1
ATOM 586 O O . ILE A 1 78 ? -33.440 -1.294 20.958 1.00 88.31 78 ILE A O 1
ATOM 590 N N . PRO A 1 79 ? -31.301 -1.549 21.638 1.00 89.88 79 PRO A N 1
ATOM 591 C CA . PRO A 1 79 ? -30.912 -0.165 21.377 1.00 89.88 79 PRO A CA 1
ATOM 592 C C . PRO A 1 79 ? -31.125 0.249 19.918 1.00 89.88 79 PRO A C 1
ATOM 594 O O . PRO A 1 79 ? -30.931 -0.540 18.995 1.00 89.88 79 PRO A O 1
ATOM 597 N N . THR A 1 80 ? -31.468 1.515 19.678 1.00 87.06 80 THR A N 1
ATOM 598 C CA . THR A 1 80 ? -31.615 2.051 18.311 1.00 87.06 80 THR A CA 1
ATOM 599 C C . THR A 1 80 ? -30.289 2.076 17.545 1.00 87.06 80 THR A C 1
ATOM 601 O O . THR A 1 80 ? -30.288 1.997 16.315 1.00 87.06 80 THR A O 1
ATOM 604 N N . THR A 1 81 ? -29.163 2.121 18.265 1.00 88.31 81 THR A N 1
ATOM 605 C CA . THR A 1 81 ? -27.801 1.988 17.727 1.00 88.31 81 THR A CA 1
ATOM 606 C C . THR A 1 81 ? -27.604 0.671 16.980 1.00 88.31 81 THR A C 1
ATOM 608 O O . THR A 1 81 ? -27.007 0.686 15.908 1.00 88.31 81 THR A O 1
ATOM 611 N N . PHE A 1 82 ? -28.204 -0.430 17.450 1.00 90.62 82 PHE A N 1
ATOM 612 C CA . PHE A 1 82 ? -28.187 -1.723 16.758 1.00 90.62 82 PHE A CA 1
ATOM 613 C C . PHE A 1 82 ? -28.705 -1.598 15.315 1.00 90.62 82 PHE A C 1
ATOM 615 O O . PHE A 1 82 ? -28.044 -2.005 14.363 1.00 90.62 82 PHE A O 1
ATOM 622 N N . LEU A 1 83 ? -29.866 -0.962 15.128 1.00 87.50 83 LEU A N 1
ATOM 623 C CA . LEU A 1 83 ? -30.447 -0.783 13.797 1.00 87.50 83 LEU A CA 1
ATOM 624 C C . LEU A 1 83 ? -29.645 0.219 12.953 1.00 87.50 83 LEU A C 1
ATOM 626 O O . LEU A 1 83 ? -29.497 0.032 11.744 1.00 87.50 83 LEU A O 1
ATOM 630 N N . TYR A 1 84 ? -29.115 1.273 13.581 1.00 86.94 84 TYR A N 1
ATOM 631 C CA . TYR A 1 84 ? -28.276 2.262 12.904 1.00 86.94 84 TYR A CA 1
ATOM 632 C C . TYR A 1 84 ? -27.015 1.622 12.308 1.00 86.94 84 TYR A C 1
ATOM 634 O O . TYR A 1 84 ? -26.712 1.842 11.135 1.00 86.94 84 TYR A O 1
ATOM 642 N N . GLU A 1 85 ? -26.331 0.770 13.074 1.00 88.94 85 GLU A N 1
ATOM 643 C CA . GLU A 1 85 ? -25.164 0.011 12.613 1.00 88.94 85 GLU A CA 1
ATOM 644 C C . GLU A 1 85 ? -25.496 -0.861 11.395 1.00 88.94 85 GLU A C 1
ATOM 646 O O . GLU A 1 85 ? -24.748 -0.881 10.412 1.00 88.94 85 GLU A O 1
ATOM 651 N N . ARG A 1 86 ? -26.657 -1.531 11.407 1.00 85.75 86 ARG A N 1
ATOM 652 C CA . ARG A 1 86 ? -27.109 -2.330 10.264 1.00 85.75 86 ARG A CA 1
ATOM 653 C C . ARG A 1 86 ? -27.372 -1.484 9.020 1.00 85.75 86 ARG A C 1
ATOM 655 O O . ARG A 1 86 ? -26.967 -1.887 7.928 1.00 85.75 86 ARG A O 1
ATOM 662 N N . ILE A 1 87 ? -28.045 -0.340 9.158 1.00 84.12 87 ILE A N 1
ATOM 663 C CA . ILE A 1 87 ? -28.357 0.559 8.032 1.00 84.12 87 ILE A CA 1
ATOM 664 C C . ILE A 1 87 ? -27.069 1.097 7.401 1.00 84.12 87 ILE A C 1
ATOM 666 O O . ILE A 1 87 ? -26.956 1.137 6.177 1.00 84.12 87 ILE A O 1
ATOM 670 N N . GLN A 1 88 ? -26.079 1.432 8.227 1.00 85.00 88 GLN A N 1
ATOM 671 C CA . GLN A 1 88 ? -24.765 1.904 7.785 1.00 85.00 88 GLN A CA 1
ATOM 672 C C . GLN A 1 88 ? -23.851 0.777 7.269 1.00 85.00 88 GLN A C 1
ATOM 674 O O . GLN A 1 88 ? -22.740 1.050 6.827 1.00 85.00 88 GLN A O 1
ATOM 679 N N . SER A 1 89 ? -24.304 -0.485 7.288 1.00 80.38 89 SER A N 1
ATOM 680 C CA . SER A 1 89 ? -23.509 -1.652 6.874 1.00 80.38 89 SER A CA 1
ATOM 681 C C . SER A 1 89 ? -22.156 -1.739 7.590 1.00 80.38 89 SER A C 1
ATOM 683 O O . SER A 1 89 ? -21.146 -2.076 6.974 1.00 80.38 89 SER A O 1
ATOM 685 N N . VAL A 1 90 ? -22.146 -1.440 8.892 1.00 80.12 90 VAL A N 1
ATOM 686 C CA . VAL A 1 90 ? -20.935 -1.467 9.719 1.00 80.12 90 VAL A CA 1
ATOM 687 C C . VAL A 1 90 ? -20.308 -2.865 9.689 1.00 80.12 90 VAL A C 1
ATOM 689 O O . VAL A 1 90 ? -20.979 -3.869 9.938 1.00 80.12 90 VAL A O 1
ATOM 692 N N . THR A 1 91 ? -19.016 -2.927 9.360 1.00 70.62 91 THR A N 1
ATOM 693 C CA . THR A 1 91 ? -18.237 -4.172 9.259 1.00 70.62 91 THR A CA 1
ATOM 694 C C . THR A 1 91 ? -17.746 -4.655 10.620 1.00 70.62 91 THR A C 1
ATOM 696 O O . THR A 1 91 ? -17.681 -5.861 10.848 1.00 70.62 91 THR A O 1
ATOM 699 N N . HIS A 1 92 ? -17.458 -3.726 11.535 1.00 79.12 92 HIS A N 1
ATOM 700 C CA . HIS A 1 92 ? -17.049 -3.992 12.909 1.00 79.12 92 HIS A CA 1
ATOM 701 C C . HIS A 1 92 ? -17.756 -3.052 13.891 1.00 79.12 92 HIS A C 1
ATOM 703 O O . HIS A 1 92 ? -17.604 -1.833 13.819 1.00 79.12 92 HIS A O 1
ATOM 709 N N . SER A 1 93 ? -18.477 -3.633 14.843 1.00 85.00 93 SER A N 1
ATOM 710 C CA . SER A 1 93 ? -18.974 -2.953 16.035 1.00 85.00 93 SER A CA 1
ATOM 711 C C . SER A 1 93 ? -19.185 -3.973 17.147 1.00 85.00 93 SER A C 1
ATOM 713 O O . SER A 1 93 ? -19.552 -5.125 16.897 1.00 85.00 93 SER A O 1
ATOM 715 N N . PHE A 1 94 ? -18.941 -3.556 18.384 1.00 92.94 94 PHE A N 1
ATOM 716 C CA . PHE A 1 94 ? -19.342 -4.298 19.569 1.00 92.94 94 PHE A CA 1
ATOM 717 C C . PHE A 1 94 ? -19.968 -3.322 20.560 1.00 92.94 94 PHE A C 1
ATOM 719 O O . PHE A 1 94 ? -19.301 -2.406 21.039 1.00 92.94 94 PHE A O 1
ATOM 726 N N . GLY A 1 95 ? -21.257 -3.504 20.825 1.00 92.12 95 GLY A N 1
ATOM 727 C CA . GLY A 1 95 ? -21.999 -2.728 21.805 1.00 92.12 95 GLY A CA 1
ATOM 728 C C . GLY A 1 95 ? -22.124 -3.479 23.122 1.00 92.12 95 GLY A C 1
ATOM 729 O O . GLY A 1 95 ? -22.349 -4.695 23.142 1.00 92.12 95 GLY A O 1
ATOM 730 N N . PHE A 1 96 ? -21.998 -2.744 24.221 1.00 91.94 96 PHE A N 1
ATOM 731 C CA . PHE A 1 96 ? -22.231 -3.233 25.571 1.00 91.94 96 PHE A CA 1
ATOM 732 C C . PHE A 1 96 ? -22.830 -2.106 26.412 1.00 91.94 96 PHE A C 1
ATOM 734 O O . PHE A 1 96 ? -22.285 -1.004 26.461 1.00 91.94 96 PHE A O 1
ATOM 741 N N . GLU A 1 97 ? -23.956 -2.379 27.061 1.00 89.44 97 GLU A N 1
ATOM 742 C CA . GLU A 1 97 ? -24.589 -1.469 28.011 1.00 89.44 97 GLU A CA 1
ATOM 743 C C . GLU A 1 97 ? -24.943 -2.254 29.274 1.00 89.44 97 GLU A C 1
ATOM 745 O O . GLU A 1 97 ? -25.673 -3.246 29.217 1.00 89.44 97 GLU A O 1
ATOM 750 N N . GLU A 1 98 ? -24.442 -1.803 30.423 1.00 86.44 98 GLU A N 1
ATOM 751 C CA . GLU A 1 98 ? -24.743 -2.383 31.732 1.00 86.44 98 GLU A CA 1
ATOM 752 C C . GLU A 1 98 ? -25.489 -1.369 32.605 1.00 86.44 98 GLU A C 1
ATOM 754 O O . GLU A 1 98 ? -25.121 -0.199 32.724 1.00 86.44 98 GLU A O 1
ATOM 759 N N . SER A 1 99 ? -26.567 -1.830 33.231 1.00 80.75 99 SER A N 1
ATOM 760 C CA . SER A 1 99 ? -27.324 -1.089 34.230 1.00 80.75 99 SER A CA 1
ATOM 761 C C . SER A 1 99 ? -26.817 -1.421 35.633 1.00 80.75 99 SER A C 1
ATOM 763 O O . SER A 1 99 ? -26.430 -2.553 35.920 1.00 80.75 99 SER A O 1
ATOM 765 N N . GLN A 1 100 ? -26.923 -0.464 36.560 1.00 64.50 100 GLN A N 1
ATOM 766 C CA . GLN A 1 100 ? -26.460 -0.586 37.954 1.00 64.50 100 GLN A CA 1
ATOM 767 C C . GLN A 1 100 ? -27.063 -1.776 38.735 1.00 64.50 100 GLN A C 1
ATOM 769 O O . GLN A 1 100 ? -26.565 -2.126 39.801 1.00 64.50 100 GLN A O 1
ATOM 774 N N . ALA A 1 101 ? -28.127 -2.404 38.222 1.00 64.81 101 ALA A N 1
ATOM 775 C CA . ALA A 1 101 ? -28.794 -3.564 38.815 1.00 64.81 101 ALA A CA 1
ATOM 776 C C . ALA A 1 101 ? -28.315 -4.932 38.269 1.00 64.81 101 ALA A C 1
ATOM 778 O O . ALA A 1 101 ? -28.946 -5.948 38.565 1.00 64.81 101 ALA A O 1
ATOM 779 N N . GLY A 1 102 ? -27.245 -4.983 37.462 1.00 70.88 102 GLY A N 1
ATOM 780 C CA . GLY A 1 102 ? -26.727 -6.226 36.863 1.00 70.88 102 GLY A CA 1
ATOM 781 C C . GLY A 1 102 ? -27.510 -6.723 35.638 1.00 70.88 102 GLY A C 1
ATOM 782 O O . GLY A 1 102 ? -27.332 -7.860 35.195 1.00 70.88 102 GLY A O 1
ATOM 783 N N . GLU A 1 103 ? -28.401 -5.883 35.103 1.00 86.38 103 GLU A N 1
ATOM 784 C CA . GLU A 1 103 ? -28.985 -6.053 33.771 1.00 86.38 103 GLU A CA 1
ATOM 785 C C . GLU A 1 103 ? -27.987 -5.537 32.737 1.00 86.38 103 GLU A C 1
ATOM 787 O O . GLU A 1 103 ? -27.471 -4.434 32.890 1.00 86.38 103 GLU A O 1
ATOM 792 N N . PHE A 1 104 ? -27.748 -6.302 31.676 1.00 89.88 104 PHE A N 1
ATOM 793 C CA . PHE A 1 104 ? -26.902 -5.847 30.576 1.00 89.88 104 PHE A CA 1
ATOM 794 C C . PHE A 1 104 ? -27.486 -6.253 29.227 1.00 89.88 104 PHE A C 1
ATOM 796 O O . PHE A 1 104 ? -28.203 -7.257 29.117 1.00 89.88 104 PHE A O 1
ATOM 803 N N . CYS A 1 105 ? -27.136 -5.502 28.190 1.00 92.25 105 CYS A N 1
ATOM 804 C CA . CYS A 1 105 ? -27.291 -5.920 26.808 1.00 92.25 105 CYS A CA 1
ATOM 805 C C . CYS A 1 105 ? -25.968 -5.773 26.051 1.00 92.25 105 CYS A C 1
ATOM 807 O O . CYS A 1 105 ? -25.125 -4.941 26.371 1.00 92.25 105 CYS A O 1
ATOM 809 N N . SER A 1 106 ? -25.763 -6.640 25.068 1.00 94.06 106 SER A N 1
ATOM 810 C CA . SER A 1 106 ? -24.573 -6.649 24.234 1.00 94.06 106 SER A CA 1
ATOM 811 C C . SER A 1 106 ? -24.913 -7.123 22.834 1.00 94.06 106 SER A C 1
ATOM 813 O O . SER A 1 106 ? -25.751 -8.012 22.664 1.00 94.06 106 SER A O 1
ATOM 815 N N . TRP A 1 107 ? -24.281 -6.537 21.824 1.00 94.69 107 TRP A N 1
ATOM 816 C CA . TRP A 1 107 ? -24.555 -6.881 20.437 1.00 94.69 107 TRP A CA 1
ATOM 817 C C . TRP A 1 107 ? -23.353 -6.693 19.530 1.00 94.69 107 TRP A C 1
ATOM 819 O O . TRP A 1 107 ? -22.433 -5.934 19.825 1.00 94.69 107 TRP A O 1
ATOM 829 N N . PHE A 1 108 ? -23.390 -7.382 18.396 1.00 94.44 108 PHE A N 1
ATOM 830 C CA . PHE A 1 108 ? -22.473 -7.143 17.292 1.00 94.44 108 PHE A CA 1
ATOM 831 C C . PHE A 1 108 ? -23.087 -7.586 15.965 1.00 94.44 108 PHE A C 1
ATOM 833 O O . PHE A 1 108 ? -23.981 -8.444 15.908 1.00 94.44 108 PHE A O 1
ATOM 840 N N . HIS A 1 109 ? -22.553 -7.015 14.892 1.00 91.88 109 HIS A N 1
ATOM 841 C CA . HIS A 1 109 ? -22.894 -7.348 13.519 1.00 91.88 109 HIS A CA 1
ATOM 842 C C . HIS A 1 109 ? -21.774 -8.169 12.882 1.00 91.88 109 HIS A C 1
ATOM 844 O O . HIS A 1 109 ? -20.596 -7.971 13.164 1.00 91.88 109 HIS A O 1
ATOM 850 N N . PHE A 1 110 ? -22.146 -9.099 12.007 1.00 90.50 110 PHE A N 1
ATOM 851 C CA . PHE A 1 110 ? -21.202 -9.867 11.206 1.00 90.50 110 PHE A CA 1
ATOM 852 C C . PHE A 1 110 ? -21.503 -9.674 9.724 1.00 90.50 110 PHE A C 1
ATOM 854 O O . PHE A 1 110 ? -22.645 -9.856 9.276 1.00 90.50 110 PHE A O 1
ATOM 861 N N . LEU A 1 111 ? -20.458 -9.327 8.977 1.00 88.06 111 LEU A N 1
ATOM 862 C CA . LEU A 1 111 ? -20.484 -9.145 7.536 1.00 88.06 111 LEU A CA 1
ATOM 863 C C . LEU A 1 111 ? -19.259 -9.830 6.926 1.00 88.06 111 LEU A C 1
ATOM 865 O O . LEU A 1 111 ? -18.124 -9.476 7.223 1.00 88.06 111 LEU A O 1
ATOM 869 N N . CYS A 1 112 ? -19.494 -10.812 6.062 1.00 87.25 112 CYS A N 1
ATOM 870 C CA . CYS A 1 112 ? -18.438 -11.527 5.352 1.00 87.25 112 CYS A CA 1
ATOM 871 C C . CYS A 1 112 ? -18.887 -11.808 3.920 1.00 87.25 112 CYS A C 1
ATOM 873 O O . CYS A 1 112 ? -20.063 -12.076 3.673 1.00 87.25 112 CYS A O 1
ATOM 875 N N . LYS A 1 113 ? -17.977 -11.733 2.950 1.00 84.50 113 LYS A N 1
ATOM 876 C CA . LYS A 1 113 ? -18.325 -12.021 1.558 1.00 84.50 113 LYS A CA 1
ATOM 877 C C . LYS A 1 113 ? -18.403 -13.533 1.328 1.00 84.50 113 LYS A C 1
ATOM 879 O O . LYS A 1 113 ? -17.479 -14.256 1.686 1.00 84.50 113 LYS A O 1
ATOM 884 N N . ALA A 1 114 ? -19.483 -13.998 0.702 1.00 83.75 114 ALA A N 1
ATOM 885 C CA . ALA A 1 114 ? -19.600 -15.380 0.249 1.00 83.75 114 ALA A CA 1
ATOM 886 C C . ALA A 1 114 ? -18.961 -15.525 -1.136 1.00 83.75 114 ALA A C 1
ATOM 888 O O . ALA A 1 114 ? -19.166 -14.697 -2.026 1.00 83.75 114 ALA A O 1
ATOM 889 N N . ILE A 1 115 ? -18.173 -16.576 -1.308 1.00 80.38 115 ILE A N 1
ATOM 890 C CA . ILE A 1 115 ? -17.315 -16.778 -2.465 1.00 80.38 115 ILE A CA 1
ATOM 891 C C . ILE A 1 115 ? -17.956 -17.832 -3.344 1.00 80.38 115 ILE A C 1
ATOM 893 O O . ILE A 1 115 ? -17.963 -19.019 -3.025 1.00 80.38 115 ILE A O 1
ATOM 897 N N . GLU A 1 116 ? -18.503 -17.373 -4.463 1.00 71.06 116 GLU A N 1
ATOM 898 C CA . GLU A 1 116 ? -19.105 -18.238 -5.467 1.00 71.06 116 GLU A CA 1
ATOM 899 C C . GLU A 1 116 ? -18.209 -18.380 -6.707 1.00 71.06 116 GLU A C 1
ATOM 901 O O . GLU A 1 116 ? -17.408 -17.484 -6.999 1.00 71.06 116 GLU A O 1
ATOM 906 N N . PRO A 1 117 ? -18.372 -19.473 -7.481 1.00 59.25 117 PRO A N 1
ATOM 907 C CA . PRO A 1 117 ? -17.596 -19.725 -8.698 1.00 59.25 117 PRO A CA 1
ATOM 908 C C . PRO A 1 117 ? -17.871 -18.743 -9.849 1.00 59.25 117 PRO A C 1
ATOM 910 O O . PRO A 1 117 ? -17.158 -18.766 -10.847 1.00 59.25 117 PRO A O 1
ATOM 913 N N . LYS A 1 118 ? -18.936 -17.933 -9.770 1.00 58.53 118 LYS A N 1
ATOM 914 C CA . LYS A 1 118 ? -19.349 -17.012 -10.839 1.00 58.53 118 LYS A CA 1
ATOM 915 C C . LYS A 1 118 ? -18.988 -15.569 -10.481 1.00 58.53 118 LYS A C 1
ATOM 917 O O . LYS A 1 118 ? -19.376 -15.083 -9.424 1.00 58.53 118 LYS A O 1
ATOM 922 N N . HIS A 1 119 ? -18.318 -14.888 -11.411 1.00 56.69 119 HIS A N 1
ATOM 923 C CA . HIS A 1 119 ? -17.743 -13.543 -11.267 1.00 56.69 119 HIS A CA 1
ATOM 924 C C . HIS A 1 119 ? -18.753 -12.406 -10.997 1.00 56.69 119 HIS A C 1
ATOM 926 O O . HIS A 1 119 ? -18.338 -11.325 -10.585 1.00 56.69 119 HIS A O 1
ATOM 932 N N . ASP A 1 120 ? -20.060 -12.661 -11.135 1.00 52.88 120 ASP A N 1
ATOM 933 C CA . ASP A 1 120 ? -21.109 -11.628 -11.093 1.00 52.88 120 ASP A CA 1
ATOM 934 C C . ASP A 1 120 ? -21.962 -11.602 -9.811 1.00 52.88 120 ASP A C 1
ATOM 936 O O . ASP A 1 120 ? -22.816 -10.727 -9.653 1.00 52.88 120 ASP A O 1
ATOM 940 N N . ASN A 1 121 ? -21.761 -12.529 -8.868 1.00 55.44 121 ASN A N 1
ATOM 941 C CA . ASN A 1 121 ? -22.622 -12.608 -7.685 1.00 55.44 121 ASN A CA 1
ATOM 942 C C . ASN A 1 121 ? -22.044 -11.849 -6.478 1.00 55.44 121 ASN A C 1
ATOM 944 O O . ASN A 1 121 ? -21.059 -12.241 -5.854 1.00 55.44 121 ASN A O 1
ATOM 948 N N . PHE A 1 122 ? -22.715 -10.755 -6.102 1.00 62.22 122 PHE A N 1
ATOM 949 C CA . PHE A 1 122 ? -22.457 -9.992 -4.876 1.00 62.22 122 PHE A CA 1
ATOM 950 C C . PHE A 1 122 ? -23.174 -10.625 -3.681 1.00 62.22 122 PHE A C 1
ATOM 952 O O . PHE A 1 122 ? -24.166 -10.085 -3.185 1.00 62.22 122 PHE A O 1
ATOM 959 N N . LEU A 1 123 ? -22.697 -11.784 -3.227 1.00 75.75 123 LEU A N 1
ATOM 960 C CA . LEU A 1 123 ? -23.289 -12.441 -2.070 1.00 75.75 123 LEU A CA 1
ATOM 961 C C . LEU A 1 123 ? -22.539 -12.117 -0.772 1.00 75.75 123 LEU A C 1
ATOM 963 O O . LEU A 1 123 ? -21.320 -12.244 -0.683 1.00 75.75 123 LEU A O 1
ATOM 967 N N . TRP A 1 124 ? -23.291 -11.711 0.250 1.00 80.88 124 TRP A N 1
ATOM 968 C CA . TRP A 1 124 ? -22.785 -11.397 1.583 1.00 80.88 124 TRP A CA 1
ATOM 969 C C . TRP A 1 124 ? -23.458 -12.290 2.622 1.00 80.88 124 TRP A C 1
ATOM 971 O O . TRP A 1 124 ? -24.687 -12.354 2.690 1.00 80.88 124 TRP A O 1
ATOM 981 N N . LEU A 1 125 ? -22.647 -12.931 3.457 1.00 85.25 125 LEU A N 1
ATOM 982 C CA . LEU A 1 125 ? -23.064 -13.537 4.712 1.00 85.25 125 LEU A CA 1
ATOM 983 C C . LEU A 1 125 ? -23.293 -12.405 5.712 1.00 85.25 125 LEU A C 1
ATOM 985 O O . LEU A 1 125 ? -22.376 -11.648 6.035 1.00 85.25 125 LEU A O 1
ATOM 989 N N . ARG A 1 126 ? -24.541 -12.259 6.155 1.00 86.94 126 ARG A N 1
ATOM 990 C CA . ARG A 1 126 ? -24.969 -11.211 7.081 1.00 86.94 126 ARG A CA 1
ATOM 991 C C . ARG A 1 126 ? -25.674 -11.859 8.249 1.00 86.94 126 ARG A C 1
ATOM 993 O O . ARG A 1 126 ? -26.656 -12.563 8.047 1.00 86.94 126 ARG A O 1
ATOM 1000 N N . SER A 1 127 ? -25.199 -11.569 9.450 1.00 89.88 127 SER A N 1
ATOM 1001 C CA . SER A 1 127 ? -25.897 -11.944 10.675 1.00 89.88 127 SER A CA 1
ATOM 1002 C C . SER A 1 127 ? -25.708 -10.871 11.740 1.00 89.88 127 SER A C 1
ATOM 1004 O O . SER A 1 127 ? -24.863 -9.983 11.594 1.00 89.88 127 SER A O 1
ATOM 1006 N N . ALA A 1 128 ? -26.540 -10.897 12.769 1.00 91.56 128 ALA A N 1
ATOM 1007 C CA . ALA A 1 128 ? -26.370 -10.076 13.959 1.00 91.56 128 ALA A CA 1
ATOM 1008 C C . ALA A 1 128 ? -26.814 -10.852 15.187 1.00 91.56 128 ALA A C 1
ATOM 1010 O O . ALA A 1 128 ? -27.701 -11.708 15.116 1.00 91.56 128 ALA A O 1
ATOM 1011 N N . TYR A 1 129 ? -26.191 -10.538 16.313 1.00 93.25 129 TYR A N 1
ATOM 1012 C CA . TYR A 1 129 ? -26.421 -11.240 17.562 1.00 93.25 129 TYR A CA 1
ATOM 1013 C C . TYR A 1 129 ? -26.647 -10.221 18.661 1.00 93.25 129 TYR A C 1
ATOM 1015 O O . TYR A 1 129 ? -25.815 -9.344 18.870 1.00 93.25 129 TYR A O 1
ATOM 1023 N N . PHE A 1 130 ? -27.773 -10.351 19.355 1.00 93.62 130 PHE A N 1
ATOM 1024 C CA . PHE A 1 130 ? -28.139 -9.514 20.491 1.00 93.62 130 PHE A CA 1
ATOM 1025 C C . PHE A 1 130 ? -28.328 -10.392 21.724 1.00 93.62 130 PHE A C 1
ATOM 1027 O O . PHE A 1 130 ? -29.177 -11.284 21.736 1.00 93.62 130 PHE A O 1
ATOM 1034 N N . LEU A 1 131 ? -27.537 -10.145 22.759 1.00 92.38 131 LEU A N 1
ATOM 1035 C CA . LEU A 1 131 ? -27.565 -10.850 24.030 1.00 92.38 131 LEU A CA 1
ATOM 1036 C C . LEU A 1 131 ? -28.041 -9.896 25.121 1.00 92.38 131 LEU A C 1
ATOM 1038 O O . LEU A 1 131 ? -27.502 -8.807 25.270 1.00 92.38 131 LEU A O 1
ATOM 1042 N N . ARG A 1 132 ? -29.021 -10.315 25.918 1.00 90.00 132 ARG A N 1
ATOM 1043 C CA . ARG A 1 132 ? -29.513 -9.545 27.062 1.00 90.00 132 ARG A CA 1
ATOM 1044 C C . ARG A 1 132 ? -29.703 -10.427 28.278 1.00 90.00 132 ARG A C 1
ATOM 1046 O O . ARG A 1 132 ? -30.285 -11.510 28.182 1.00 90.00 132 ARG A O 1
ATOM 1053 N N . ARG A 1 133 ? -29.279 -9.924 29.433 1.00 87.44 133 ARG A N 1
ATOM 1054 C CA . ARG A 1 133 ? -29.556 -10.508 30.743 1.00 87.44 133 ARG A CA 1
ATOM 1055 C C . ARG A 1 133 ? -30.425 -9.555 31.547 1.00 87.44 133 ARG A C 1
ATOM 1057 O O . ARG A 1 133 ? -30.035 -8.423 31.779 1.00 87.44 133 ARG A O 1
ATOM 1064 N N . ASP A 1 134 ? -31.591 -10.028 31.967 1.00 82.69 134 ASP A N 1
ATOM 1065 C CA . ASP A 1 134 ? -32.520 -9.269 32.811 1.00 82.69 134 ASP A CA 1
ATOM 1066 C C . ASP A 1 134 ? -32.111 -9.320 34.297 1.00 82.69 134 ASP A C 1
ATOM 1068 O O . ASP A 1 134 ? -31.385 -10.225 34.718 1.00 82.69 134 ASP A O 1
ATOM 1072 N N . GLN A 1 135 ? -32.660 -8.420 35.118 1.00 78.00 135 GLN A N 1
ATOM 1073 C CA . GLN A 1 135 ? -32.429 -8.323 36.570 1.00 78.00 135 GLN A CA 1
ATOM 1074 C C . GLN A 1 135 ? -32.751 -9.626 37.317 1.00 78.00 135 GLN A C 1
ATOM 1076 O O . GLN A 1 135 ? -32.154 -9.947 38.341 1.00 78.00 135 GLN A O 1
ATOM 1081 N N . ARG A 1 136 ? -33.688 -10.422 36.787 1.00 74.00 136 ARG A N 1
ATOM 1082 C CA . ARG A 1 136 ? -34.058 -11.744 37.325 1.00 74.00 136 ARG A CA 1
ATOM 1083 C C . ARG A 1 136 ? -33.096 -12.869 36.905 1.00 74.00 136 ARG A C 1
ATOM 1085 O O . ARG A 1 136 ? -33.366 -14.035 37.180 1.00 74.00 136 ARG A O 1
ATOM 1092 N N . GLY A 1 137 ? -32.015 -12.554 36.188 1.00 73.88 137 GLY A N 1
ATOM 1093 C CA . GLY A 1 137 ? -31.046 -13.522 35.666 1.00 73.88 137 GLY A CA 1
ATOM 1094 C C . GLY A 1 137 ? -31.527 -14.310 34.441 1.00 73.88 137 GLY A C 1
ATOM 1095 O O . GLY A 1 137 ? -30.934 -15.330 34.095 1.00 73.88 137 GLY A O 1
ATOM 1096 N N . LYS A 1 138 ? -32.605 -13.867 33.783 1.00 79.81 138 LYS A N 1
ATOM 1097 C CA . LYS A 1 138 ? -33.098 -14.461 32.532 1.00 79.81 138 LYS A CA 1
ATOM 1098 C C . LYS A 1 138 ? -32.196 -14.031 31.377 1.00 79.81 138 LYS A C 1
ATOM 1100 O O . LYS A 1 138 ? -31.963 -12.837 31.213 1.00 79.81 138 LYS A O 1
ATOM 1105 N N . LEU A 1 139 ? -31.734 -14.990 30.578 1.00 85.12 139 LEU A N 1
ATOM 1106 C CA . LEU A 1 139 ? -30.811 -14.747 29.470 1.00 85.12 139 LEU A CA 1
ATOM 1107 C C . LEU A 1 139 ? -31.524 -14.932 28.131 1.00 85.12 139 LEU A C 1
ATOM 1109 O O . LEU A 1 139 ? -32.144 -15.971 27.894 1.00 85.12 139 LEU A O 1
ATOM 1113 N N . ILE A 1 140 ? -31.442 -13.927 27.266 1.00 86.62 140 ILE A N 1
ATOM 1114 C CA . ILE A 1 140 ? -32.079 -13.911 25.950 1.00 86.62 140 ILE A CA 1
ATOM 1115 C C . ILE A 1 140 ? -30.999 -13.659 24.900 1.00 86.62 140 ILE A C 1
ATOM 1117 O O . ILE A 1 140 ? -30.328 -12.634 24.954 1.00 86.62 140 ILE A O 1
ATOM 1121 N N . LEU A 1 141 ? -30.852 -14.579 23.949 1.00 88.12 141 LEU A N 1
ATOM 1122 C CA . LEU A 1 141 ? -30.044 -14.390 22.745 1.00 88.12 141 LEU A CA 1
ATOM 1123 C C . LEU A 1 141 ? -30.976 -14.328 21.536 1.00 88.12 141 LEU A C 1
ATOM 1125 O O . LEU A 1 141 ? -31.790 -15.230 21.343 1.00 88.12 141 LEU A O 1
ATOM 1129 N N . ILE A 1 142 ? -30.840 -13.292 20.719 1.00 88.06 142 ILE A N 1
ATOM 1130 C CA . ILE A 1 142 ? -31.551 -13.139 19.452 1.00 88.06 142 ILE A CA 1
ATOM 1131 C C . ILE A 1 142 ? -30.524 -13.202 18.328 1.00 88.06 142 ILE A C 1
ATOM 1133 O O . ILE A 1 142 ? -29.585 -12.409 18.289 1.00 88.06 142 ILE A O 1
ATOM 1137 N N . CYS A 1 143 ? -30.705 -14.166 17.434 1.00 87.62 143 CYS A N 1
ATOM 1138 C CA . CYS A 1 143 ? -29.837 -14.424 16.296 1.00 87.62 143 CYS A CA 1
ATOM 1139 C C . CYS A 1 143 ? -30.565 -14.029 15.008 1.00 87.62 143 CYS A C 1
ATOM 1141 O O . CYS A 1 143 ? -31.475 -14.739 14.571 1.00 87.62 143 CYS A O 1
ATOM 1143 N N . PHE A 1 144 ? -30.156 -12.926 14.390 1.00 87.25 144 PHE A N 1
ATOM 1144 C CA . PHE A 1 144 ? -30.699 -12.444 13.122 1.00 87.25 144 PHE A CA 1
ATOM 1145 C C . PHE A 1 144 ? -29.887 -13.006 11.953 1.00 87.25 144 PHE A C 1
ATOM 1147 O O . PHE A 1 144 ? -28.661 -12.890 11.944 1.00 87.25 144 PHE A O 1
ATOM 1154 N N . GLY A 1 145 ? -30.554 -13.616 10.967 1.00 81.06 145 GLY A N 1
ATOM 1155 C CA . GLY A 1 145 ? -29.902 -14.099 9.738 1.00 81.06 145 GLY A CA 1
ATOM 1156 C C . GLY A 1 145 ? -28.828 -15.168 9.977 1.00 81.06 145 GLY A C 1
ATOM 1157 O O . GLY A 1 145 ? -27.798 -15.181 9.315 1.00 81.06 145 GLY A O 1
ATOM 1158 N N . THR A 1 146 ? -29.026 -16.018 10.982 1.00 81.69 146 THR A N 1
ATOM 1159 C CA . THR A 1 146 ? -28.038 -17.015 11.421 1.00 81.69 146 THR A CA 1
ATOM 1160 C C . THR A 1 146 ? -27.880 -18.180 10.427 1.00 81.69 146 THR A C 1
ATOM 1162 O O . THR A 1 146 ? -28.687 -18.335 9.525 1.00 81.69 146 THR A O 1
ATOM 1165 N N . SER A 1 147 ? -26.858 -19.035 10.563 1.00 82.56 147 SER A N 1
ATOM 1166 C CA . SER A 1 147 ? -26.763 -20.274 9.769 1.00 82.56 147 SER A CA 1
ATOM 1167 C C . SER A 1 147 ? -27.584 -21.430 10.357 1.00 82.56 147 SER A C 1
ATOM 1169 O O . SER A 1 147 ? -27.707 -21.580 11.574 1.00 82.56 147 SER A O 1
ATOM 1171 N N . ALA A 1 148 ? -28.076 -22.331 9.499 1.00 80.25 148 ALA A N 1
ATOM 1172 C CA . ALA A 1 148 ? -28.718 -23.579 9.933 1.00 80.25 148 ALA A CA 1
ATOM 1173 C C . ALA A 1 148 ? -27.792 -24.440 10.820 1.00 80.25 148 ALA A C 1
ATOM 1175 O O . ALA A 1 148 ? -28.249 -25.121 11.741 1.00 80.25 148 ALA A O 1
ATOM 1176 N N . MET A 1 149 ? -26.479 -24.364 10.579 1.00 82.88 149 MET A N 1
ATOM 1177 C CA . MET A 1 149 ? -25.462 -25.068 11.361 1.00 82.88 149 MET A CA 1
ATOM 1178 C C . MET A 1 149 ? -25.360 -24.539 12.793 1.00 82.88 149 MET A C 1
ATOM 1180 O O . MET A 1 149 ? -25.244 -25.346 13.714 1.00 82.88 149 MET A O 1
ATOM 1184 N N . LEU A 1 150 ? -25.496 -23.225 13.022 1.00 85.00 150 LEU A N 1
ATOM 1185 C CA . LEU A 1 150 ? -25.551 -22.689 14.385 1.00 85.00 150 LEU A CA 1
ATOM 1186 C C . LEU A 1 150 ? -26.765 -23.232 15.145 1.00 85.00 150 LEU A C 1
ATOM 1188 O O . LEU A 1 150 ? -26.643 -23.619 16.306 1.00 85.00 150 LEU A O 1
ATOM 1192 N N . ILE A 1 151 ? -27.930 -23.289 14.488 1.00 81.44 151 ILE A N 1
ATOM 1193 C CA . ILE A 1 151 ? -29.166 -23.816 15.084 1.00 81.44 151 ILE A CA 1
ATOM 1194 C C . ILE A 1 151 ? -28.952 -25.269 15.517 1.00 81.44 151 ILE A C 1
ATOM 1196 O O . ILE A 1 151 ? -29.297 -25.645 16.638 1.00 81.44 151 ILE A O 1
ATOM 1200 N N . GLN A 1 152 ? -28.360 -26.089 14.646 1.00 80.75 152 GLN A N 1
ATOM 1201 C CA . GLN A 1 152 ? -28.043 -27.479 14.957 1.00 80.75 152 GLN A CA 1
ATOM 1202 C C . GLN A 1 152 ? -27.018 -27.588 16.093 1.00 80.75 152 GLN A C 1
ATOM 1204 O O . GLN A 1 152 ? -27.212 -28.380 17.014 1.00 80.75 152 GLN A O 1
ATOM 1209 N N . ARG A 1 153 ? -25.966 -26.765 16.075 1.00 83.94 153 ARG A N 1
ATOM 1210 C CA . ARG A 1 153 ? -24.929 -26.747 17.113 1.00 83.94 153 ARG A CA 1
ATOM 1211 C C . ARG A 1 153 ? -25.506 -26.408 18.482 1.00 83.94 153 ARG A C 1
ATOM 1213 O O . ARG A 1 153 ? -25.205 -27.104 19.443 1.00 83.94 153 ARG A O 1
ATOM 1220 N N . LEU A 1 154 ? -26.373 -25.399 18.562 1.00 83.69 154 LEU A N 1
ATOM 1221 C CA . LEU A 1 154 ? -27.061 -25.023 19.798 1.00 83.69 154 LEU A CA 1
ATOM 1222 C C . LEU A 1 154 ? -27.977 -26.148 20.302 1.00 83.69 154 LEU A C 1
ATOM 1224 O O . LEU A 1 154 ? -27.988 -26.423 21.497 1.00 83.69 154 LEU A O 1
ATOM 1228 N N . LYS A 1 155 ? -28.691 -26.852 19.412 1.00 79.44 155 LYS A N 1
ATOM 1229 C CA . LYS A 1 155 ? -29.534 -28.006 19.786 1.00 79.44 155 LYS A CA 1
ATOM 1230 C C . LYS A 1 155 ? -28.736 -29.182 20.358 1.00 79.44 155 LYS A C 1
ATOM 1232 O O . LYS A 1 155 ? -29.265 -29.920 21.181 1.00 79.44 155 LYS A O 1
ATOM 1237 N N . LEU A 1 156 ? -27.492 -29.363 19.917 1.00 83.19 156 LEU A N 1
ATOM 1238 C CA . LEU A 1 156 ? -26.621 -30.474 20.316 1.00 83.19 156 LEU A CA 1
ATOM 1239 C C . LEU A 1 156 ? -25.724 -30.151 21.524 1.00 83.19 156 LEU A C 1
ATOM 1241 O O . LEU A 1 156 ? -24.904 -30.985 21.909 1.00 83.19 156 LEU A O 1
ATOM 1245 N N . LEU A 1 157 ? -25.844 -28.961 22.126 1.00 81.38 157 LEU A N 1
ATOM 1246 C CA . LEU A 1 157 ? -25.024 -28.589 23.279 1.00 81.38 157 LEU A CA 1
ATOM 1247 C C . LEU A 1 157 ? -25.322 -29.486 24.495 1.00 81.38 157 LEU A C 1
ATOM 1249 O O . LEU A 1 157 ? -26.488 -29.648 24.867 1.00 81.38 157 LEU A O 1
ATOM 1253 N N . PRO A 1 158 ? -24.285 -30.024 25.167 1.00 84.62 158 PRO A N 1
ATOM 1254 C CA . PRO A 1 158 ? -24.470 -30.839 26.359 1.00 84.62 158 PRO A CA 1
ATOM 1255 C C . PRO A 1 158 ? -24.960 -29.990 27.538 1.00 84.62 158 PRO A C 1
ATOM 1257 O O . PRO A 1 158 ? -24.668 -28.797 27.630 1.00 84.62 158 PRO A O 1
ATOM 1260 N N . GLN A 1 159 ? -25.625 -30.623 28.508 1.00 77.69 159 GLN A N 1
ATOM 1261 C CA . GLN A 1 159 ? -26.156 -29.936 29.695 1.00 77.69 159 GLN A CA 1
ATOM 1262 C C . GLN A 1 159 ? -25.087 -29.137 30.463 1.00 77.69 159 GLN A C 1
ATOM 1264 O O . GLN A 1 159 ? -25.358 -28.046 30.959 1.00 77.69 159 GLN A O 1
ATOM 1269 N N . ALA A 1 160 ? -23.854 -29.647 30.522 1.00 79.25 160 ALA A N 1
ATOM 1270 C CA . ALA A 1 160 ? -22.735 -28.954 31.157 1.00 79.25 160 ALA A CA 1
ATOM 1271 C C . ALA A 1 160 ? -22.423 -27.597 30.497 1.00 79.25 160 ALA A C 1
ATOM 1273 O O . ALA A 1 160 ? -22.116 -26.635 31.199 1.00 79.25 160 ALA A O 1
ATOM 1274 N N . ALA A 1 161 ? -22.559 -27.494 29.170 1.00 82.38 161 ALA A N 1
ATOM 1275 C CA . ALA A 1 161 ? -22.346 -26.242 28.447 1.00 82.38 161 ALA A CA 1
ATOM 1276 C C . ALA A 1 161 ? -23.446 -25.218 28.764 1.00 82.38 161 ALA A C 1
ATOM 1278 O O . ALA A 1 161 ? -23.150 -24.046 28.976 1.00 82.38 161 ALA A O 1
ATOM 1279 N N . TRP A 1 162 ? -24.702 -25.657 28.884 1.00 83.12 162 TRP A N 1
ATOM 1280 C CA . TRP A 1 162 ? -25.806 -24.783 29.296 1.00 83.12 162 TRP A CA 1
ATOM 1281 C C . TRP A 1 162 ? -25.627 -24.233 30.714 1.00 83.12 162 TRP A C 1
ATOM 1283 O O . TRP A 1 162 ? -25.912 -23.062 30.959 1.00 83.12 162 TRP A O 1
ATOM 1293 N N . ASN A 1 163 ? -25.088 -25.042 31.628 1.00 80.31 163 ASN A N 1
ATOM 1294 C CA . ASN A 1 163 ? -24.754 -24.587 32.977 1.00 80.31 163 ASN A CA 1
ATOM 1295 C C . ASN A 1 163 ? -23.621 -23.543 32.961 1.00 80.31 163 ASN A C 1
ATOM 1297 O O . ASN A 1 163 ? -23.720 -22.531 33.651 1.00 80.31 163 ASN A O 1
ATOM 1301 N N . ALA A 1 164 ? -22.589 -23.741 32.133 1.00 82.06 164 ALA A N 1
ATOM 1302 C CA . ALA A 1 164 ? -21.510 -22.765 31.952 1.00 82.06 164 ALA A CA 1
ATOM 1303 C C . ALA A 1 164 ? -22.001 -21.445 31.322 1.00 82.06 164 ALA A C 1
ATOM 1305 O O . ALA A 1 164 ? -21.519 -20.369 31.666 1.00 82.06 164 ALA A O 1
ATOM 1306 N N . ILE A 1 165 ? -22.997 -21.504 30.434 1.00 84.81 165 ILE A N 1
ATOM 1307 C CA . ILE A 1 165 ? -23.648 -20.319 29.851 1.00 84.81 165 ILE A CA 1
ATOM 1308 C C . ILE A 1 165 ? -24.473 -19.553 30.894 1.00 84.81 165 ILE A C 1
ATOM 1310 O O . ILE A 1 165 ? -24.470 -18.322 30.906 1.00 84.81 165 ILE A O 1
ATOM 1314 N N . LEU A 1 166 ? -25.184 -20.260 31.779 1.00 80.69 166 LEU A N 1
ATOM 1315 C CA . LEU A 1 166 ? -25.896 -19.626 32.894 1.00 80.69 166 LEU A CA 1
ATOM 1316 C C . LEU A 1 166 ? -24.930 -18.934 33.862 1.00 80.69 166 LEU A C 1
ATOM 1318 O O . LEU A 1 166 ? -25.253 -17.867 34.382 1.00 80.69 166 LEU A O 1
ATOM 1322 N N . ALA A 1 167 ? -23.762 -19.536 34.098 1.00 81.12 167 ALA A N 1
ATOM 1323 C CA . ALA A 1 167 ? -22.724 -18.963 34.947 1.00 81.12 167 ALA A CA 1
ATOM 1324 C C . ALA A 1 167 ? -22.058 -17.738 34.301 1.00 81.12 167 ALA A C 1
ATOM 1326 O O . ALA A 1 167 ? -21.802 -16.745 34.981 1.00 81.12 167 ALA A O 1
ATOM 1327 N N . SER A 1 168 ? -21.812 -17.795 32.991 1.00 86.44 168 SER A N 1
ATOM 1328 C CA . SER A 1 168 ? -21.199 -16.717 32.225 1.00 86.44 168 SER A CA 1
ATOM 1329 C C . SER A 1 168 ? -21.832 -16.591 30.841 1.00 86.44 168 SER A C 1
ATOM 1331 O O . SER A 1 168 ? -21.668 -17.438 29.958 1.00 86.44 168 SER A O 1
ATOM 1333 N N . SER A 1 169 ? -22.562 -15.494 30.653 1.00 87.31 169 SER A N 1
ATOM 1334 C CA . SER A 1 169 ? -23.410 -15.264 29.484 1.00 87.31 169 SER A CA 1
ATOM 1335 C C . SER A 1 169 ? -22.629 -15.157 28.169 1.00 87.31 169 SER A C 1
ATOM 1337 O O . SER A 1 169 ? -23.142 -15.560 27.126 1.00 87.31 169 SER A O 1
ATOM 1339 N N . PHE A 1 170 ? -21.375 -14.698 28.213 1.00 89.88 170 PHE A N 1
ATOM 1340 C CA . PHE A 1 170 ? -20.503 -14.572 27.039 1.00 89.88 170 P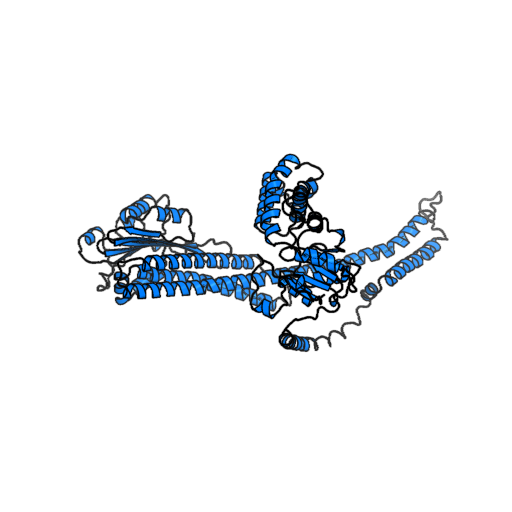HE A CA 1
ATOM 1341 C C . PHE A 1 170 ? -20.092 -15.923 26.428 1.00 89.88 170 PHE A C 1
ATOM 1343 O O . PHE A 1 170 ? -19.695 -15.974 25.264 1.00 89.88 170 PHE A O 1
ATOM 1350 N N . ASN A 1 171 ? -20.278 -17.045 27.136 1.00 89.50 171 ASN A N 1
ATOM 1351 C CA . ASN A 1 171 ? -20.086 -18.376 26.549 1.00 89.50 171 ASN A CA 1
ATOM 1352 C C . ASN A 1 171 ? -21.045 -18.650 25.373 1.00 89.50 171 ASN A C 1
ATOM 1354 O O . ASN A 1 171 ? -20.704 -19.429 24.484 1.00 89.50 171 ASN A O 1
ATOM 1358 N N . LEU A 1 172 ? -22.212 -17.989 25.308 1.00 89.88 172 LEU A N 1
ATOM 1359 C CA . LEU A 1 172 ? -23.066 -18.042 24.112 1.00 89.88 172 LEU A CA 1
ATOM 1360 C C . LEU A 1 172 ? -22.384 -17.398 22.905 1.00 89.88 172 LEU A C 1
ATOM 1362 O O . LEU A 1 172 ? -22.421 -17.971 21.817 1.00 89.88 172 LEU A O 1
ATOM 1366 N N . PHE A 1 173 ? -21.720 -16.255 23.093 1.00 93.25 173 PHE A N 1
ATOM 1367 C CA . PHE A 1 173 ? -20.940 -15.637 22.025 1.00 93.25 173 PHE A CA 1
ATOM 1368 C C . PHE A 1 173 ? -19.757 -16.505 21.611 1.00 93.25 173 PHE A C 1
ATOM 1370 O O . PHE A 1 173 ? -19.518 -16.623 20.417 1.00 93.25 173 PHE A O 1
ATOM 1377 N N . ALA A 1 174 ? -19.098 -17.218 22.530 1.00 93.25 174 ALA A N 1
ATOM 1378 C CA . ALA A 1 174 ? -18.059 -18.180 22.153 1.00 93.25 174 ALA A CA 1
ATOM 1379 C C . ALA A 1 174 ? -18.586 -19.286 21.206 1.00 93.25 174 ALA A C 1
ATOM 1381 O O . ALA A 1 174 ? -17.908 -19.661 20.249 1.00 93.25 174 ALA A O 1
ATOM 1382 N N . VAL A 1 175 ? -19.817 -19.778 21.416 1.00 92.44 175 VAL A N 1
ATOM 1383 C CA . VAL A 1 175 ? -20.455 -20.756 20.510 1.00 92.44 175 VAL A CA 1
ATOM 1384 C C . VAL A 1 175 ? -20.782 -20.137 19.148 1.00 92.44 175 VAL A C 1
ATOM 1386 O O . VAL A 1 175 ? -20.545 -20.777 18.122 1.00 92.44 175 VAL A O 1
ATOM 1389 N N . VAL A 1 176 ? -21.302 -18.904 19.137 1.00 93.81 176 VAL A N 1
ATOM 1390 C CA . VAL A 1 176 ? -21.601 -18.147 17.910 1.00 93.81 176 VAL A CA 1
ATOM 1391 C C . VAL A 1 176 ? -20.326 -17.897 17.104 1.00 93.81 176 VAL A C 1
ATOM 1393 O O . VAL A 1 176 ? -20.266 -18.252 15.928 1.00 93.81 176 VAL A O 1
ATOM 1396 N N . LEU A 1 177 ? -19.288 -17.353 17.742 1.00 95.19 177 LEU A N 1
ATOM 1397 C CA . LEU A 1 177 ? -17.984 -17.070 17.144 1.00 95.19 177 LEU A CA 1
ATOM 1398 C C . LEU A 1 177 ? -17.367 -18.320 16.519 1.00 95.19 177 LEU A C 1
ATOM 1400 O O . LEU A 1 177 ? -16.839 -18.244 15.416 1.00 95.19 177 LEU A O 1
ATOM 1404 N N . GLY A 1 178 ? -17.520 -19.485 17.154 1.00 94.12 178 GLY A N 1
ATOM 1405 C CA . GLY A 1 178 ? -17.029 -20.740 16.595 1.00 94.12 178 GLY A CA 1
ATOM 1406 C C . GLY A 1 178 ? -17.722 -21.163 15.295 1.00 94.12 178 GLY A C 1
ATOM 1407 O O . GLY A 1 178 ? -17.121 -21.875 14.495 1.00 94.12 178 GLY A O 1
ATOM 1408 N N . GLU A 1 179 ? -18.979 -20.776 15.071 1.00 92.19 179 GLU A N 1
ATOM 1409 C CA . GLU A 1 179 ? -19.660 -20.992 13.786 1.00 92.19 179 GLU A CA 1
ATOM 1410 C C . GLU A 1 179 ? -19.300 -19.910 12.763 1.00 92.19 179 GLU A C 1
ATOM 1412 O O . GLU A 1 179 ? -19.106 -20.229 11.591 1.00 92.19 179 GLU A O 1
ATOM 1417 N N . LEU A 1 180 ? -19.148 -18.655 13.194 1.00 93.19 180 LEU A N 1
ATOM 1418 C CA . LEU A 1 180 ? -18.670 -17.580 12.320 1.00 93.19 180 LEU A CA 1
ATOM 1419 C C . LEU A 1 180 ? -17.261 -17.881 11.797 1.00 93.19 180 LEU A C 1
ATOM 1421 O O . LEU A 1 180 ? -17.015 -17.754 10.601 1.00 93.19 180 LEU A O 1
ATOM 1425 N N . HIS A 1 181 ? -16.367 -18.373 12.660 1.00 94.81 181 HIS A N 1
ATOM 1426 C CA . HIS A 1 181 ? -15.028 -18.817 12.279 1.00 94.81 181 HIS A CA 1
ATOM 1427 C C . HIS A 1 181 ? -15.104 -19.886 11.190 1.00 94.81 181 HIS A C 1
ATOM 1429 O O . HIS A 1 181 ? -14.447 -19.756 10.163 1.00 94.81 181 HIS A O 1
ATOM 1435 N N . ARG A 1 182 ? -15.956 -20.907 11.369 1.00 92.75 182 ARG A N 1
ATOM 1436 C CA . ARG A 1 182 ? -16.145 -21.971 10.374 1.00 92.75 182 ARG A CA 1
ATOM 1437 C C . ARG A 1 182 ? -16.562 -21.404 9.013 1.00 92.75 182 ARG A C 1
ATOM 1439 O O . ARG A 1 182 ? -16.040 -21.847 7.997 1.00 92.75 182 ARG A O 1
ATOM 1446 N N . GLN A 1 183 ? -17.475 -20.431 8.989 1.00 90.44 183 GLN A N 1
ATOM 1447 C CA . GLN A 1 183 ? -17.915 -19.790 7.746 1.00 90.44 183 GLN A CA 1
ATOM 1448 C C . GLN A 1 183 ? -16.780 -19.029 7.058 1.00 90.44 183 GLN A C 1
ATOM 1450 O O . GLN A 1 183 ? -16.567 -19.228 5.865 1.00 90.44 183 GLN A O 1
ATOM 1455 N N . VAL A 1 184 ? -16.042 -18.187 7.792 1.00 91.50 184 VAL A N 1
ATOM 1456 C CA . VAL A 1 184 ? -14.921 -17.408 7.234 1.00 91.50 184 VAL A CA 1
ATOM 1457 C C . VAL A 1 184 ? -13.797 -18.331 6.753 1.00 91.50 184 VAL A C 1
ATOM 1459 O O . VAL A 1 184 ? -13.286 -18.152 5.647 1.00 91.50 184 VAL A O 1
ATOM 1462 N N . ASP A 1 185 ? -13.449 -19.348 7.543 1.00 92.88 185 ASP A N 1
ATOM 1463 C CA . ASP A 1 185 ? -12.412 -20.325 7.208 1.00 92.88 185 ASP A CA 1
ATOM 1464 C C . ASP A 1 185 ? -12.769 -21.101 5.928 1.00 92.88 185 ASP A C 1
ATOM 1466 O O . ASP A 1 185 ? -11.941 -21.230 5.028 1.00 92.88 185 ASP A O 1
ATOM 1470 N N . GLU A 1 186 ? -14.026 -21.531 5.779 1.00 90.75 186 GLU A N 1
ATOM 1471 C CA . GLU A 1 186 ? -14.526 -22.211 4.576 1.00 90.75 186 GLU A CA 1
ATOM 1472 C C . GLU A 1 186 ? -14.419 -21.334 3.313 1.00 90.75 186 GLU A C 1
ATOM 1474 O O . GLU A 1 186 ? -14.002 -21.813 2.248 1.00 90.75 186 GLU A O 1
ATOM 1479 N N . GLN A 1 187 ? -14.731 -20.035 3.429 1.00 89.88 187 GLN A N 1
ATOM 1480 C CA . GLN A 1 187 ? -14.548 -19.086 2.326 1.00 89.88 187 GLN A CA 1
ATOM 1481 C C . GLN A 1 187 ? -13.065 -18.948 1.962 1.00 89.88 187 GLN A C 1
ATOM 1483 O O . GLN A 1 187 ? -12.694 -19.047 0.788 1.00 89.88 187 GLN A O 1
ATOM 1488 N N . LEU A 1 188 ? -12.194 -18.788 2.960 1.00 92.06 188 LEU A N 1
ATOM 1489 C CA . LEU A 1 188 ? -10.763 -18.628 2.727 1.00 92.06 188 LEU A CA 1
ATOM 1490 C C . LEU A 1 188 ? -10.131 -19.879 2.102 1.00 92.06 188 LEU A C 1
ATOM 1492 O O . LEU A 1 188 ? -9.326 -19.770 1.177 1.00 92.06 188 LEU A O 1
ATOM 1496 N N . TRP A 1 189 ? -10.525 -21.076 2.542 1.00 91.38 189 TRP A N 1
ATOM 1497 C CA . TRP A 1 189 ? -10.084 -22.336 1.936 1.00 91.38 189 TRP A CA 1
ATOM 1498 C C . TRP A 1 189 ? -10.517 -22.476 0.483 1.00 91.38 189 TRP A C 1
ATOM 1500 O O . TRP A 1 189 ? -9.769 -23.016 -0.335 1.00 91.38 189 TRP A O 1
ATOM 1510 N N . THR A 1 190 ? -11.705 -21.977 0.150 1.00 88.69 190 THR A N 1
ATOM 1511 C CA . THR A 1 190 ? -12.192 -21.959 -1.230 1.00 88.69 190 THR A CA 1
ATOM 1512 C C . THR A 1 190 ? -11.310 -21.081 -2.110 1.00 88.69 190 THR A C 1
ATOM 1514 O O . THR A 1 190 ? -10.871 -21.545 -3.161 1.00 88.69 190 THR A O 1
ATOM 1517 N N . LEU A 1 191 ? -10.940 -19.886 -1.641 1.00 90.00 191 LEU A N 1
ATOM 1518 C CA . LEU A 1 191 ? -9.968 -19.040 -2.340 1.00 90.00 191 LEU A CA 1
ATOM 1519 C C . LEU A 1 191 ? -8.592 -19.687 -2.431 1.00 90.00 191 LEU A C 1
ATOM 1521 O O . LEU A 1 191 ? -7.943 -19.575 -3.463 1.00 90.00 191 LEU A O 1
ATOM 1525 N N . ASN A 1 192 ? -8.136 -20.371 -1.380 1.00 91.06 192 ASN A N 1
ATOM 1526 C CA . ASN A 1 192 ? -6.802 -20.966 -1.358 1.00 91.06 192 ASN A CA 1
ATOM 1527 C C . ASN A 1 192 ? -6.622 -22.015 -2.461 1.00 91.06 192 ASN A C 1
ATOM 1529 O O . ASN A 1 192 ? -5.540 -22.114 -3.036 1.00 91.06 192 ASN A O 1
ATOM 1533 N N . ARG A 1 193 ? -7.689 -22.751 -2.804 1.00 88.75 193 ARG A N 1
ATOM 1534 C CA . ARG A 1 193 ? -7.684 -23.652 -3.965 1.00 88.75 193 ARG A CA 1
ATOM 1535 C C . ARG A 1 193 ? -7.456 -22.879 -5.264 1.00 88.75 193 ARG A C 1
ATOM 1537 O O . ARG A 1 193 ? -6.545 -23.226 -6.004 1.00 88.75 193 ARG A O 1
ATOM 1544 N N . SER A 1 194 ? -8.193 -21.788 -5.480 1.00 86.56 194 SER A N 1
ATOM 1545 C CA . SER A 1 194 ? -8.025 -20.934 -6.662 1.00 86.56 194 SER A CA 1
ATOM 1546 C C . SER A 1 194 ? -6.638 -20.287 -6.732 1.00 86.56 194 SER A C 1
ATOM 1548 O O . SER A 1 194 ? -6.038 -20.261 -7.800 1.00 86.56 194 SER A O 1
ATOM 1550 N N . VAL A 1 195 ? -6.086 -19.818 -5.604 1.00 88.69 195 VAL A N 1
ATOM 1551 C CA . VAL A 1 195 ? -4.702 -19.312 -5.537 1.00 88.69 195 VAL A CA 1
ATOM 1552 C C . VAL A 1 195 ? -3.716 -20.396 -5.980 1.00 88.69 195 VAL A C 1
ATOM 1554 O O . VAL A 1 195 ? -2.870 -20.137 -6.830 1.00 88.69 195 VAL A O 1
ATOM 1557 N N . GLY A 1 196 ? -3.854 -21.617 -5.453 1.00 87.38 196 GLY A N 1
ATOM 1558 C CA . GLY A 1 196 ? -2.997 -22.742 -5.828 1.00 87.38 196 GLY A CA 1
ATOM 1559 C C . GLY A 1 196 ? -3.141 -23.166 -7.294 1.00 87.38 196 GLY A C 1
ATOM 1560 O O . GLY A 1 196 ? -2.175 -23.627 -7.901 1.00 87.38 196 GLY A O 1
ATOM 1561 N N . ASP A 1 197 ? -4.322 -23.007 -7.893 1.00 84.50 197 ASP A N 1
ATOM 1562 C CA . ASP A 1 197 ? -4.529 -23.254 -9.323 1.00 84.50 197 ASP A CA 1
ATOM 1563 C C . ASP A 1 197 ? -3.782 -22.227 -10.175 1.00 84.50 197 ASP A C 1
ATOM 1565 O O . ASP A 1 197 ? -3.090 -22.619 -11.116 1.00 84.50 197 ASP A O 1
ATOM 1569 N N . PHE A 1 198 ? -3.819 -20.944 -9.797 1.00 83.06 198 PHE A N 1
ATOM 1570 C CA . PHE A 1 198 ? -2.999 -19.921 -10.444 1.00 83.06 198 PHE A CA 1
ATOM 1571 C C . PHE A 1 198 ? -1.508 -20.215 -10.274 1.00 83.06 198 PHE A C 1
ATOM 1573 O O . PHE A 1 198 ? -0.805 -20.300 -11.274 1.00 83.06 198 PHE A O 1
ATOM 1580 N N . GLU A 1 199 ? -1.017 -20.468 -9.062 1.00 84.44 199 GLU A N 1
ATOM 1581 C CA . GLU A 1 199 ? 0.402 -20.785 -8.823 1.00 84.44 199 GLU A CA 1
ATOM 1582 C C . GLU A 1 199 ? 0.898 -21.965 -9.688 1.00 84.44 199 GLU A C 1
ATOM 1584 O O . GLU A 1 199 ? 1.993 -21.912 -10.253 1.00 84.44 199 GLU A O 1
ATOM 1589 N N . ARG A 1 200 ? 0.073 -23.009 -9.864 1.00 81.50 200 ARG A N 1
ATOM 1590 C CA . ARG A 1 200 ? 0.390 -24.177 -10.710 1.00 81.50 200 ARG A CA 1
ATOM 1591 C C . ARG A 1 200 ? 0.305 -23.904 -12.211 1.00 81.50 200 ARG A C 1
ATOM 1593 O O . ARG A 1 200 ? 1.087 -24.460 -12.981 1.00 81.50 200 ARG A O 1
ATOM 1600 N N . HIS A 1 201 ? -0.623 -23.055 -12.647 1.00 71.12 201 HIS A N 1
ATOM 1601 C CA . HIS A 1 201 ? -0.697 -22.652 -14.053 1.00 71.12 201 HIS A CA 1
ATOM 1602 C C . HIS A 1 201 ? 0.572 -21.894 -14.476 1.00 71.12 201 HIS A C 1
ATOM 1604 O O . HIS A 1 201 ? 1.078 -22.083 -15.576 1.00 71.12 201 HIS A O 1
ATOM 1610 N N . HIS A 1 202 ? 1.165 -21.093 -13.590 1.00 64.88 202 HIS A N 1
ATOM 1611 C CA . HIS A 1 202 ? 2.329 -20.275 -13.953 1.00 64.88 202 HIS A CA 1
ATOM 1612 C C . HIS A 1 202 ? 3.636 -21.060 -13.993 1.00 64.88 202 HIS A C 1
ATOM 1614 O O . HIS A 1 202 ? 4.511 -20.732 -14.790 1.00 64.88 202 HIS A O 1
ATOM 1620 N N . SER A 1 203 ? 3.766 -22.128 -13.201 1.00 60.34 203 SER A N 1
ATOM 1621 C CA . SER A 1 203 ? 4.924 -23.024 -13.293 1.00 60.34 203 SER A CA 1
ATOM 1622 C C . SER A 1 203 ? 4.939 -23.858 -14.581 1.00 60.34 203 SER A C 1
ATOM 1624 O O . SER A 1 203 ? 5.999 -24.324 -14.989 1.00 60.34 203 SER A O 1
ATOM 1626 N N . THR A 1 204 ? 3.796 -24.013 -15.258 1.00 55.03 204 THR A N 1
ATOM 1627 C CA . THR A 1 204 ? 3.666 -24.793 -16.503 1.00 55.03 204 THR A CA 1
ATOM 1628 C C . THR A 1 204 ? 3.665 -23.927 -17.773 1.00 55.03 204 THR A C 1
ATOM 1630 O O . THR A 1 204 ? 4.216 -24.337 -18.797 1.00 55.03 204 THR A O 1
ATOM 1633 N N . VAL A 1 205 ? 3.138 -22.699 -17.710 1.00 52.06 205 VAL A N 1
ATOM 1634 C CA . VAL A 1 205 ? 2.979 -21.780 -18.862 1.00 52.06 205 VAL A CA 1
ATOM 1635 C C . VAL A 1 205 ? 4.276 -21.056 -19.276 1.00 52.06 205 VAL A C 1
ATOM 1637 O O . VAL A 1 205 ? 4.314 -20.398 -20.313 1.00 52.06 205 VAL A O 1
ATOM 1640 N N . ALA A 1 206 ? 5.400 -21.282 -18.587 1.00 51.56 206 ALA A N 1
ATOM 1641 C CA . ALA A 1 206 ? 6.731 -20.853 -19.043 1.00 51.56 206 ALA A CA 1
ATOM 1642 C C . ALA A 1 206 ? 7.131 -21.391 -20.442 1.00 51.56 206 ALA A C 1
ATOM 1644 O O . ALA A 1 206 ? 8.181 -21.019 -20.962 1.00 51.56 206 ALA A O 1
ATOM 1645 N N . THR A 1 207 ? 6.321 -22.257 -21.070 1.00 48.81 207 THR A N 1
ATOM 1646 C CA . THR A 1 207 ? 6.670 -22.916 -22.332 1.00 48.81 207 THR A CA 1
ATOM 1647 C C . THR A 1 207 ? 5.805 -22.554 -23.543 1.00 48.81 207 THR A C 1
ATOM 1649 O O . THR A 1 207 ? 6.398 -22.376 -24.605 1.00 48.81 207 THR A O 1
ATOM 1652 N N . GLN A 1 208 ? 4.474 -22.394 -23.474 1.00 47.66 208 GLN A N 1
ATOM 1653 C CA . GLN A 1 208 ? 3.656 -22.087 -24.669 1.00 47.66 208 GLN A CA 1
ATOM 1654 C C . GLN A 1 208 ? 2.344 -21.347 -24.328 1.00 47.66 208 GLN A C 1
ATOM 1656 O O . GLN A 1 208 ? 1.542 -21.845 -23.551 1.00 47.66 208 GLN A O 1
ATOM 1661 N N . ASN A 1 209 ? 2.129 -20.186 -24.965 1.00 52.25 209 ASN A N 1
ATOM 1662 C CA . ASN A 1 209 ? 0.897 -19.376 -25.017 1.00 52.25 209 ASN A CA 1
ATOM 1663 C C . ASN A 1 209 ? 0.242 -18.973 -23.678 1.00 52.25 209 ASN A C 1
ATOM 1665 O O . ASN A 1 209 ? -0.559 -19.686 -23.085 1.00 52.25 209 ASN A O 1
ATOM 1669 N N . PHE A 1 210 ? 0.537 -17.739 -23.267 1.00 55.78 210 PHE A N 1
ATOM 1670 C CA . PHE A 1 210 ? -0.028 -17.063 -22.099 1.00 55.78 210 PHE A CA 1
ATOM 1671 C C . PHE A 1 210 ? -1.456 -16.540 -22.384 1.00 55.78 210 PHE A C 1
ATOM 1673 O O . PHE A 1 210 ? -1.620 -15.367 -22.711 1.00 55.78 210 PHE A O 1
ATOM 1680 N N . ASP A 1 211 ? -2.475 -17.399 -22.289 1.00 55.22 211 ASP A N 1
ATOM 1681 C CA . ASP A 1 211 ? -3.897 -17.002 -22.254 1.00 55.22 211 ASP A CA 1
ATOM 1682 C C . ASP A 1 211 ? -4.396 -17.043 -20.803 1.00 55.22 211 ASP A C 1
ATOM 1684 O O . ASP A 1 211 ? -5.105 -17.953 -20.375 1.00 55.22 211 ASP A O 1
ATOM 1688 N N . GLN A 1 212 ? -3.958 -16.074 -19.998 1.00 64.44 212 GLN A N 1
ATOM 1689 C CA . GLN A 1 212 ? -4.366 -15.985 -18.601 1.00 64.44 212 GLN A CA 1
ATOM 1690 C C . GLN A 1 212 ? -5.620 -15.122 -18.441 1.00 64.44 212 GLN A C 1
ATOM 1692 O O . GLN A 1 212 ? -5.687 -14.000 -18.943 1.00 64.44 212 GLN A O 1
ATOM 1697 N N . ASN A 1 213 ? -6.605 -15.618 -17.687 1.00 71.56 213 ASN A N 1
ATOM 1698 C CA . ASN A 1 213 ? -7.806 -14.854 -17.370 1.00 71.56 213 ASN A CA 1
ATOM 1699 C C . ASN A 1 213 ? -7.533 -13.850 -16.232 1.00 71.56 213 ASN A C 1
ATOM 1701 O O . ASN A 1 213 ? -7.675 -14.156 -15.047 1.00 71.56 213 ASN A O 1
ATOM 1705 N N . TRP A 1 214 ? -7.104 -12.641 -16.600 1.00 75.69 214 TRP A N 1
ATOM 1706 C CA . TRP A 1 214 ? -6.787 -11.541 -15.676 1.00 75.69 214 TRP A CA 1
ATOM 1707 C C . TRP A 1 214 ? -7.956 -11.136 -14.775 1.00 75.69 214 TRP A C 1
ATOM 1709 O O . TRP A 1 214 ? -7.745 -10.674 -13.652 1.00 75.69 214 TRP A O 1
ATOM 1719 N N . VAL A 1 215 ? -9.188 -11.327 -15.254 1.00 79.69 215 VAL A N 1
ATOM 1720 C CA . VAL A 1 215 ? -10.409 -11.010 -14.507 1.00 79.69 215 VAL A CA 1
ATOM 1721 C C . VAL A 1 215 ? -10.524 -11.906 -13.275 1.00 79.69 215 VAL A C 1
ATOM 1723 O O . VAL A 1 215 ? -10.762 -11.410 -12.173 1.00 79.69 215 VAL A O 1
ATOM 1726 N N . ASP A 1 216 ? -10.266 -13.202 -13.438 1.00 80.19 216 ASP A N 1
ATOM 1727 C CA . ASP A 1 216 ? -10.351 -14.190 -12.361 1.00 80.19 216 ASP A CA 1
ATOM 1728 C C . ASP A 1 216 ? -9.235 -13.968 -11.326 1.00 80.19 216 ASP A C 1
ATOM 1730 O O . ASP A 1 216 ? -9.465 -14.056 -10.118 1.00 80.19 216 ASP A O 1
ATOM 1734 N N . LEU A 1 217 ? -8.032 -13.607 -11.792 1.00 83.44 217 LEU A N 1
ATOM 1735 C CA . LEU A 1 217 ? -6.892 -13.272 -10.934 1.00 83.44 217 LEU A CA 1
ATOM 1736 C C . LEU A 1 217 ? -7.215 -12.071 -10.029 1.00 83.44 217 LEU A C 1
ATOM 1738 O O . LEU A 1 217 ? -7.044 -12.130 -8.808 1.00 83.44 217 LEU A O 1
ATOM 1742 N N . HIS A 1 218 ? -7.752 -10.999 -10.620 1.00 84.81 218 HIS A N 1
ATOM 1743 C CA . HIS A 1 218 ? -8.195 -9.822 -9.878 1.00 84.81 218 HIS A CA 1
ATOM 1744 C C . HIS A 1 218 ? -9.359 -10.146 -8.929 1.00 84.81 218 HIS A C 1
ATOM 1746 O O . HIS A 1 218 ? -9.384 -9.673 -7.790 1.00 84.81 218 HIS A O 1
ATOM 1752 N N . TYR A 1 219 ? -10.311 -10.977 -9.362 1.00 86.31 219 TYR A N 1
ATOM 1753 C CA . TYR A 1 219 ? -11.447 -11.393 -8.543 1.00 86.31 219 TYR A CA 1
ATOM 1754 C C . TYR A 1 219 ? -10.999 -12.132 -7.277 1.00 86.31 219 TYR A C 1
ATOM 1756 O O . TYR A 1 219 ? -11.447 -11.794 -6.178 1.00 86.31 219 TYR A O 1
ATOM 1764 N N . VAL A 1 220 ? -10.081 -13.097 -7.401 1.00 88.50 220 VAL A N 1
ATOM 1765 C CA . VAL A 1 220 ? -9.530 -13.820 -6.245 1.00 88.50 220 VAL A CA 1
ATOM 1766 C C . VAL A 1 220 ? -8.778 -12.867 -5.317 1.00 88.50 220 VAL A C 1
ATOM 1768 O O . VAL A 1 220 ? -9.058 -12.870 -4.118 1.00 88.50 220 VAL A O 1
ATOM 1771 N N . ALA A 1 221 ? -7.908 -12.000 -5.851 1.00 90.69 221 ALA A N 1
ATOM 1772 C CA . ALA A 1 221 ? -7.184 -10.998 -5.060 1.00 90.69 221 ALA A CA 1
ATOM 1773 C C . ALA A 1 221 ? -8.138 -10.104 -4.245 1.00 90.69 221 ALA A C 1
ATOM 1775 O O . ALA A 1 221 ? -8.001 -9.978 -3.028 1.00 90.69 221 ALA A O 1
ATOM 1776 N N . LYS A 1 222 ? -9.170 -9.558 -4.897 1.00 89.31 222 LYS A N 1
ATOM 1777 C CA . LYS A 1 222 ? -10.196 -8.722 -4.261 1.00 89.31 222 LYS A CA 1
ATOM 1778 C C . LYS A 1 222 ? -10.955 -9.459 -3.154 1.00 89.31 222 LYS A C 1
ATOM 1780 O O . LYS A 1 222 ? -11.258 -8.878 -2.116 1.00 89.31 222 LYS A O 1
ATOM 1785 N N . ASN A 1 223 ? -11.293 -10.732 -3.356 1.00 89.50 223 ASN A N 1
ATOM 1786 C CA . ASN A 1 223 ? -12.021 -11.508 -2.350 1.00 89.50 223 ASN A CA 1
ATOM 1787 C C . ASN A 1 223 ? -11.161 -11.853 -1.129 1.00 89.50 223 ASN A C 1
ATOM 1789 O O . ASN A 1 223 ? -11.692 -11.852 -0.022 1.00 89.50 223 ASN A O 1
ATOM 1793 N N . ILE A 1 224 ? -9.854 -12.076 -1.301 1.00 92.38 224 ILE A N 1
ATOM 1794 C CA . ILE A 1 224 ? -8.924 -12.258 -0.173 1.00 92.38 224 ILE A CA 1
ATOM 1795 C C . ILE A 1 224 ? -8.947 -11.025 0.740 1.00 92.38 224 ILE A C 1
ATOM 1797 O O . ILE A 1 224 ? -9.027 -11.175 1.959 1.00 92.38 224 ILE A O 1
ATOM 1801 N N . ILE A 1 225 ? -8.957 -9.819 0.160 1.00 91.94 225 ILE A N 1
ATOM 1802 C CA . ILE A 1 225 ? -9.010 -8.555 0.912 1.00 91.94 225 ILE A CA 1
ATOM 1803 C C . ILE A 1 225 ? -10.288 -8.466 1.760 1.00 91.94 225 ILE A C 1
ATOM 1805 O O . ILE A 1 225 ? -10.204 -8.176 2.950 1.00 91.94 225 ILE A O 1
ATOM 1809 N N . HIS A 1 226 ? -11.460 -8.786 1.199 1.00 89.75 226 HIS A N 1
ATOM 1810 C CA . HIS A 1 226 ? -12.714 -8.756 1.967 1.00 89.75 226 HIS A CA 1
ATOM 1811 C C . HIS A 1 226 ? -12.746 -9.780 3.112 1.00 89.75 226 HIS A C 1
ATOM 1813 O O . HIS A 1 226 ? -13.293 -9.501 4.176 1.00 89.75 226 HIS A O 1
ATOM 1819 N N . ILE A 1 227 ? -12.178 -10.976 2.913 1.00 91.19 227 ILE A N 1
ATOM 1820 C CA . ILE A 1 227 ? -12.100 -11.985 3.980 1.00 91.19 227 ILE A CA 1
ATOM 1821 C C . ILE A 1 227 ? -11.144 -11.532 5.087 1.00 91.19 227 ILE A C 1
ATOM 1823 O O . ILE A 1 227 ? -11.465 -11.685 6.264 1.00 91.19 227 ILE A O 1
ATOM 1827 N N . LYS A 1 228 ? -10.006 -10.927 4.721 1.00 92.81 228 LYS A N 1
ATOM 1828 C CA . LYS A 1 228 ? -9.053 -10.328 5.666 1.00 92.81 228 LYS A CA 1
ATOM 1829 C C . LYS A 1 228 ? -9.717 -9.234 6.506 1.00 92.81 228 LYS A C 1
ATOM 1831 O O . LYS A 1 228 ? -9.597 -9.253 7.730 1.00 92.81 228 LYS A O 1
ATOM 1836 N N . GLU A 1 229 ? -10.457 -8.329 5.867 1.00 91.62 229 GLU A N 1
ATOM 1837 C CA . GLU A 1 229 ? -11.244 -7.295 6.547 1.00 91.62 229 GLU A CA 1
ATOM 1838 C C . GLU A 1 229 ? -12.235 -7.912 7.544 1.00 91.62 229 GLU A C 1
ATOM 1840 O O . GLU A 1 229 ? -12.214 -7.558 8.721 1.00 91.62 229 GLU A O 1
ATOM 1845 N N . ALA A 1 230 ? -13.031 -8.896 7.110 1.00 90.56 230 ALA A N 1
ATOM 1846 C CA . ALA A 1 230 ? -13.997 -9.578 7.968 1.00 90.56 230 ALA A CA 1
ATOM 1847 C C . ALA A 1 230 ? -13.330 -10.294 9.158 1.00 90.56 230 ALA A C 1
ATOM 1849 O O . ALA A 1 230 ? -13.832 -10.223 10.279 1.00 90.56 230 ALA A O 1
ATOM 1850 N N . SER A 1 231 ? -12.183 -10.954 8.956 1.00 93.06 231 SER A N 1
ATOM 1851 C CA . SER A 1 231 ? -11.449 -11.594 10.057 1.00 93.06 231 SER A CA 1
ATOM 1852 C C . SER A 1 231 ? -10.903 -10.582 11.064 1.00 93.06 231 SER A C 1
ATOM 1854 O O . SER A 1 231 ? -11.013 -10.807 12.266 1.00 93.06 231 SER A O 1
ATOM 1856 N N . ASN A 1 232 ? -10.382 -9.443 10.595 1.00 93.44 232 ASN A N 1
ATOM 1857 C CA . ASN A 1 232 ? -9.866 -8.388 11.468 1.00 93.44 232 ASN A CA 1
ATOM 1858 C C . ASN A 1 232 ? -10.995 -7.709 12.251 1.00 93.44 232 ASN A C 1
ATOM 1860 O O . ASN A 1 232 ? -10.853 -7.457 13.445 1.00 93.44 232 ASN A O 1
ATOM 1864 N N . ALA A 1 233 ? -12.141 -7.482 11.608 1.00 92.25 233 ALA A N 1
ATOM 1865 C CA . ALA A 1 233 ? -13.343 -6.989 12.265 1.00 92.25 233 ALA A CA 1
ATOM 1866 C C . ALA A 1 233 ? -13.779 -7.905 13.419 1.00 92.25 233 ALA A C 1
ATOM 1868 O O . ALA A 1 233 ? -14.050 -7.427 14.520 1.00 92.25 233 ALA A O 1
ATOM 1869 N N . VAL A 1 234 ? -13.801 -9.225 13.207 1.00 93.38 234 VAL A N 1
ATOM 1870 C CA . VAL A 1 234 ? -14.159 -10.161 14.280 1.00 93.38 234 VAL A CA 1
ATOM 1871 C C . VAL A 1 234 ? -13.102 -10.188 15.382 1.00 93.38 234 VAL A C 1
ATOM 1873 O O . VAL A 1 234 ? -13.480 -10.209 16.550 1.00 93.38 234 VAL A O 1
ATOM 1876 N N . LEU A 1 235 ? -11.808 -10.126 15.051 1.00 94.75 235 LEU A N 1
ATOM 1877 C CA . LEU A 1 235 ? -10.739 -10.043 16.055 1.00 94.75 235 LEU A CA 1
ATOM 1878 C C . LEU A 1 235 ? -10.963 -8.871 17.013 1.00 94.75 235 LEU A C 1
ATOM 1880 O O . LEU A 1 235 ? -11.016 -9.083 18.221 1.00 94.75 235 LEU A O 1
ATOM 1884 N N . HIS A 1 236 ? -11.219 -7.670 16.486 1.00 93.94 236 HIS A N 1
ATOM 1885 C CA . HIS A 1 236 ? -11.540 -6.517 17.324 1.00 93.94 236 HIS A CA 1
ATOM 1886 C C . HIS A 1 236 ? -12.790 -6.760 18.184 1.00 93.94 236 HIS A C 1
ATOM 1888 O O . HIS A 1 236 ? -12.783 -6.451 19.375 1.00 93.94 236 HIS A O 1
ATOM 1894 N N . THR A 1 237 ? -13.846 -7.369 17.631 1.00 93.75 237 THR A N 1
ATOM 1895 C CA . THR A 1 237 ? -15.073 -7.688 18.385 1.00 93.75 237 THR A CA 1
ATOM 1896 C C . THR A 1 237 ? -14.781 -8.632 19.551 1.00 93.75 237 THR A C 1
ATOM 1898 O O . THR A 1 237 ? -15.270 -8.405 20.656 1.00 93.75 237 THR A O 1
ATOM 1901 N N . VAL A 1 238 ? -13.955 -9.657 19.335 1.00 94.31 238 VAL A N 1
ATOM 1902 C CA . VAL A 1 238 ? -13.566 -10.609 20.382 1.00 94.31 238 VAL A CA 1
ATOM 1903 C C . VAL A 1 238 ? -12.703 -9.934 21.448 1.00 94.31 238 VAL A C 1
ATOM 1905 O O . VAL A 1 238 ? -12.968 -10.125 22.634 1.00 94.31 238 VAL A O 1
ATOM 1908 N N . SER A 1 239 ? -11.739 -9.090 21.067 1.00 94.06 239 SER A N 1
ATOM 1909 C CA . SER A 1 239 ? -10.919 -8.350 22.034 1.00 94.06 239 SER A CA 1
ATOM 1910 C C . SER A 1 239 ? -11.770 -7.408 22.903 1.00 94.06 239 SER A C 1
ATOM 1912 O O . SER A 1 239 ? -11.558 -7.327 24.114 1.00 94.06 239 SER A O 1
ATOM 1914 N N . HIS A 1 240 ? -12.786 -6.752 22.326 1.00 92.00 240 HIS A N 1
ATOM 1915 C CA . HIS A 1 240 ? -13.756 -5.959 23.089 1.00 92.00 240 HIS A CA 1
ATOM 1916 C C . HIS A 1 240 ? -14.607 -6.828 24.034 1.00 92.00 240 HIS A C 1
ATOM 1918 O O . HIS A 1 240 ? -14.755 -6.479 25.204 1.00 92.00 240 HIS A O 1
ATOM 1924 N N . MET A 1 241 ? -15.093 -7.992 23.586 1.00 92.25 241 MET A N 1
ATOM 1925 C CA . MET A 1 241 ? -15.820 -8.940 24.448 1.00 92.25 241 MET A CA 1
ATOM 1926 C C . MET A 1 241 ? -14.981 -9.418 25.639 1.00 92.25 241 MET A C 1
ATOM 1928 O O . MET A 1 241 ? -15.497 -9.515 26.750 1.00 92.25 241 MET A O 1
ATOM 1932 N N . ILE A 1 242 ? -13.697 -9.721 25.421 1.00 91.62 242 ILE A N 1
ATOM 1933 C CA . ILE A 1 242 ? -12.770 -10.153 26.478 1.00 91.62 242 ILE A CA 1
ATOM 1934 C C . ILE A 1 242 ? -12.584 -9.046 27.518 1.00 91.62 242 ILE A C 1
ATOM 1936 O O . ILE A 1 242 ? -12.549 -9.330 28.718 1.00 91.62 242 ILE A O 1
ATOM 1940 N N . ARG A 1 243 ? -12.480 -7.790 27.068 1.00 90.56 243 ARG A N 1
ATOM 1941 C CA . ARG A 1 243 ? -12.355 -6.629 27.951 1.00 90.56 243 ARG A CA 1
ATOM 1942 C C . ARG A 1 243 ? -13.586 -6.474 28.843 1.00 90.56 243 ARG A C 1
ATOM 1944 O O . ARG A 1 243 ? -13.437 -6.504 30.059 1.00 90.56 243 ARG A O 1
ATOM 1951 N N . GLU A 1 244 ? -14.784 -6.429 28.260 1.00 88.69 244 GLU A N 1
ATOM 1952 C CA . GLU A 1 244 ? -16.024 -6.278 29.039 1.00 88.69 244 GLU A CA 1
ATOM 1953 C C . GLU A 1 244 ? -16.257 -7.460 29.994 1.00 88.69 244 GLU A C 1
ATOM 1955 O O . GLU A 1 244 ? -16.639 -7.281 31.151 1.00 88.69 244 GLU A O 1
ATOM 1960 N N . GLN A 1 245 ? -15.954 -8.687 29.557 1.00 85.50 245 GLN A N 1
ATOM 1961 C CA . GLN A 1 245 ? -16.055 -9.869 30.415 1.00 85.50 245 GLN A CA 1
ATOM 1962 C C . GLN A 1 245 ? -15.064 -9.835 31.591 1.00 85.50 245 GLN A C 1
ATOM 1964 O O . GLN A 1 245 ? -15.350 -10.399 32.650 1.00 85.50 245 GLN A O 1
ATOM 1969 N N . SER A 1 246 ? -13.902 -9.202 31.417 1.00 83.06 246 SER A N 1
ATOM 1970 C CA . SER A 1 246 ? -12.888 -9.062 32.469 1.00 83.06 246 SER A CA 1
ATOM 1971 C C . SER A 1 246 ? -13.242 -7.973 33.483 1.00 83.06 246 SER A C 1
ATOM 1973 O O . SER A 1 246 ? -12.930 -8.129 34.664 1.00 83.06 246 SER A O 1
ATOM 1975 N N . ASP A 1 247 ? -13.919 -6.915 33.035 1.00 78.56 247 ASP A N 1
ATOM 1976 C CA . ASP A 1 247 ? -14.335 -5.787 33.873 1.00 78.56 247 ASP A CA 1
ATOM 1977 C C . ASP A 1 247 ? -15.626 -6.090 34.668 1.00 78.56 247 ASP A C 1
ATOM 1979 O O . ASP A 1 247 ? -15.871 -5.500 35.726 1.00 78.56 247 ASP A O 1
ATOM 1983 N N . SER A 1 248 ? -16.430 -7.066 34.226 1.00 72.38 248 SER A N 1
ATOM 1984 C CA . SER A 1 248 ? -17.694 -7.421 34.878 1.00 72.38 248 SER A CA 1
ATOM 1985 C C . SER A 1 248 ? -17.500 -8.047 36.274 1.00 72.38 248 SER A C 1
ATOM 1987 O O . SER A 1 248 ? -17.104 -9.203 36.442 1.00 72.38 248 SER A O 1
ATOM 1989 N N . CYS A 1 249 ? -17.852 -7.290 37.320 1.00 57.03 249 CYS A N 1
ATOM 1990 C CA . CYS A 1 249 ? -17.683 -7.670 38.733 1.00 57.03 249 CYS A CA 1
ATOM 1991 C C . CYS A 1 249 ? -18.631 -8.782 39.234 1.00 57.03 249 CYS A C 1
ATOM 1993 O O . CYS A 1 249 ? -18.487 -9.244 40.368 1.00 57.03 249 CYS A O 1
ATOM 1995 N N . MET A 1 250 ? -19.616 -9.210 38.436 1.00 62.03 250 MET A N 1
ATOM 1996 C CA . MET A 1 250 ? -20.692 -10.108 38.888 1.00 62.03 250 MET A CA 1
ATOM 1997 C C . MET A 1 250 ? -20.415 -11.609 38.702 1.00 62.03 250 MET A C 1
ATOM 1999 O O . MET A 1 250 ? -21.207 -12.437 39.157 1.00 62.03 250 MET A O 1
ATOM 2003 N N . VAL A 1 251 ? -19.320 -11.988 38.038 1.00 67.56 251 VAL A N 1
ATOM 2004 C CA . VAL A 1 251 ? -18.995 -13.392 37.732 1.00 67.56 251 VAL A CA 1
ATOM 2005 C C . VAL A 1 251 ? -17.925 -13.921 38.693 1.00 67.56 251 VAL A C 1
ATOM 2007 O O . VAL A 1 251 ? -16.970 -13.228 39.039 1.00 67.56 251 VAL A O 1
ATOM 2010 N N . SER A 1 252 ? -18.061 -15.179 39.133 1.00 77.12 252 SER A N 1
ATOM 2011 C CA . SER A 1 252 ? -17.012 -15.856 39.911 1.00 77.12 252 SER A CA 1
ATOM 2012 C C . SER A 1 252 ? -15.683 -15.827 39.153 1.00 77.12 252 SER A C 1
ATOM 2014 O O . SER A 1 252 ? -15.642 -16.165 37.970 1.00 77.12 252 SER A O 1
ATOM 2016 N N . ARG A 1 253 ? -14.579 -15.497 39.840 1.00 78.69 253 ARG A N 1
ATOM 2017 C CA . ARG A 1 253 ? -13.235 -15.419 39.234 1.00 78.69 253 ARG A CA 1
ATOM 2018 C C . ARG A 1 253 ? -12.835 -16.684 38.462 1.00 78.69 253 ARG A C 1
ATOM 2020 O O . ARG A 1 253 ? -12.094 -16.578 37.491 1.00 78.69 253 ARG A O 1
ATOM 2027 N N . ASP A 1 254 ? -13.307 -17.861 38.873 1.00 83.25 254 ASP A N 1
ATOM 2028 C CA . ASP A 1 254 ? -13.013 -19.123 38.177 1.00 83.25 254 ASP A CA 1
ATOM 2029 C C . ASP A 1 254 ? -13.805 -19.270 36.861 1.00 83.25 254 ASP A C 1
ATOM 2031 O O . ASP A 1 254 ? -13.249 -19.624 35.824 1.00 83.25 254 ASP A O 1
ATOM 2035 N N . GLU A 1 255 ? -15.090 -18.910 36.865 1.00 82.75 255 GLU A N 1
ATOM 2036 C CA . GLU A 1 255 ? -15.951 -18.946 35.671 1.00 82.75 255 GLU A CA 1
ATOM 2037 C C . GLU A 1 255 ? -15.576 -17.859 34.654 1.00 82.75 255 GLU A C 1
ATOM 2039 O O . GLU A 1 255 ? -15.581 -18.098 33.442 1.00 82.75 255 GLU A O 1
ATOM 2044 N N . ALA A 1 256 ? -15.162 -16.684 35.138 1.00 83.62 256 ALA A N 1
ATOM 2045 C CA . ALA A 1 256 ? -14.621 -15.621 34.299 1.00 83.62 256 ALA A CA 1
ATOM 2046 C C . ALA A 1 256 ? -13.344 -16.080 33.573 1.00 83.62 256 ALA A C 1
ATOM 2048 O O . ALA A 1 256 ? -13.227 -15.893 32.365 1.00 83.62 256 ALA A O 1
ATOM 2049 N N . ARG A 1 257 ? -12.432 -16.779 34.267 1.00 86.75 257 ARG A N 1
ATOM 2050 C CA . ARG A 1 257 ? -11.218 -17.351 33.656 1.00 86.75 257 ARG A CA 1
ATOM 2051 C C . ARG A 1 257 ? -11.528 -18.389 32.581 1.00 86.75 257 ARG A C 1
ATOM 2053 O O . ARG A 1 257 ? -10.922 -18.338 31.514 1.00 86.75 257 ARG A O 1
ATOM 2060 N N . LYS A 1 258 ? -12.473 -19.305 32.829 1.00 89.31 258 LYS A N 1
ATOM 2061 C CA . LYS A 1 258 ? -12.901 -20.300 31.825 1.00 89.31 258 LYS A CA 1
ATOM 2062 C C . LYS A 1 258 ? -13.488 -19.625 30.585 1.00 89.31 258 LYS A C 1
ATOM 2064 O O . LYS A 1 258 ? -13.144 -19.999 29.468 1.00 89.31 258 LYS A O 1
ATOM 2069 N N . THR A 1 259 ? -14.320 -18.605 30.788 1.00 89.88 259 THR A N 1
ATOM 2070 C CA . THR A 1 259 ? -14.934 -17.833 29.696 1.00 89.88 259 THR A CA 1
ATOM 2071 C C . THR A 1 259 ? -13.882 -17.075 28.892 1.00 89.88 259 THR A C 1
ATOM 2073 O O . THR A 1 259 ? -13.854 -17.193 27.671 1.00 89.88 259 THR A O 1
ATOM 2076 N N . ASN A 1 260 ? -12.969 -16.362 29.557 1.00 91.88 260 ASN A N 1
ATOM 2077 C CA . ASN A 1 260 ? -11.877 -15.654 28.887 1.00 91.88 260 ASN A CA 1
ATOM 2078 C C . ASN A 1 260 ? -10.982 -16.622 28.112 1.00 91.88 260 ASN A C 1
ATOM 2080 O O . ASN A 1 260 ? -10.620 -16.337 26.978 1.00 91.88 260 ASN A O 1
ATOM 2084 N N . SER A 1 261 ? -10.686 -17.802 28.662 1.00 92.81 261 SER A N 1
ATOM 2085 C CA . SER A 1 261 ? -9.947 -18.836 27.932 1.00 92.81 261 SER A CA 1
ATOM 2086 C C . SER A 1 261 ? -10.695 -19.313 26.681 1.00 92.81 261 SER A C 1
ATOM 2088 O O . SER A 1 261 ? -10.065 -19.503 25.642 1.00 92.81 261 SER A O 1
ATOM 2090 N N . ALA A 1 262 ? -12.022 -19.469 26.745 1.00 93.25 262 ALA A N 1
ATOM 2091 C CA . ALA A 1 262 ? -12.830 -19.827 25.582 1.00 93.25 262 ALA A CA 1
ATOM 2092 C C . ALA A 1 262 ? -12.851 -18.712 24.521 1.00 93.25 262 ALA A C 1
ATOM 2094 O O . ALA A 1 262 ? -12.753 -19.012 23.332 1.00 93.25 262 ALA A O 1
ATOM 2095 N N . LEU A 1 263 ? -12.935 -17.442 24.934 1.00 94.50 263 LEU A N 1
ATOM 2096 C CA . LEU A 1 263 ? -12.899 -16.284 24.034 1.00 94.50 263 LEU A CA 1
ATOM 2097 C C . LEU A 1 263 ? -11.515 -16.081 23.401 1.00 94.50 263 LEU A C 1
ATOM 2099 O O . LEU A 1 263 ? -11.445 -15.932 22.187 1.00 94.50 263 LEU A O 1
ATOM 2103 N N . HIS A 1 264 ? -10.422 -16.184 24.163 1.00 95.81 264 HIS A N 1
ATOM 2104 C CA . HIS A 1 264 ? -9.058 -16.175 23.614 1.00 95.81 264 HIS A CA 1
ATOM 2105 C C . HIS A 1 264 ? -8.818 -17.344 22.650 1.00 95.81 264 HIS A C 1
ATOM 2107 O O . HIS A 1 264 ? -8.113 -17.212 21.649 1.00 95.81 264 HIS A O 1
ATOM 2113 N N . HIS A 1 265 ? -9.435 -18.504 22.897 1.00 95.69 265 HIS A N 1
ATOM 2114 C CA . HIS A 1 265 ? -9.399 -19.581 21.916 1.00 95.69 265 HIS A CA 1
ATOM 2115 C C . HIS A 1 265 ? -10.116 -19.188 20.613 1.00 95.69 265 HIS A C 1
ATOM 2117 O O . HIS A 1 265 ? -9.591 -19.452 19.537 1.00 95.69 265 HIS A O 1
ATOM 2123 N N . GLN A 1 266 ? -11.266 -18.507 20.674 1.00 95.69 266 GLN A N 1
ATOM 2124 C CA . GLN A 1 266 ? -11.892 -17.960 19.461 1.00 95.69 266 GLN A CA 1
ATOM 2125 C C . GLN A 1 266 ? -11.018 -16.891 18.785 1.00 95.69 266 GLN A C 1
ATOM 2127 O O . GLN A 1 266 ? -10.878 -16.920 17.567 1.00 95.69 266 GLN A O 1
ATOM 2132 N N . GLU A 1 267 ? -10.392 -15.999 19.555 1.00 96.06 267 GLU A N 1
ATOM 2133 C CA . GLU A 1 267 ? -9.459 -14.975 19.062 1.00 96.06 267 GLU A CA 1
ATOM 2134 C C . GLU A 1 267 ? -8.314 -15.608 18.256 1.00 96.06 267 GLU A C 1
ATOM 2136 O O . GLU A 1 267 ? -8.141 -15.294 17.083 1.00 96.06 267 GLU A O 1
ATOM 2141 N N . SER A 1 268 ? -7.616 -16.593 18.832 1.00 97.25 268 SER A N 1
ATOM 2142 C CA . SER A 1 268 ? -6.528 -17.325 18.155 1.00 97.25 268 SER A CA 1
ATOM 2143 C C . SER A 1 268 ? -6.970 -18.087 16.897 1.00 97.25 268 SER A C 1
ATOM 2145 O O . SER A 1 268 ? -6.207 -18.187 15.932 1.00 97.25 268 SER A O 1
ATOM 2147 N N . LEU A 1 269 ? -8.203 -18.608 16.860 1.00 96.44 269 LEU A N 1
ATOM 2148 C CA . LEU A 1 269 ? -8.758 -19.220 15.648 1.00 96.44 269 LEU A CA 1
ATOM 2149 C C . LEU A 1 269 ? -8.920 -18.180 14.528 1.00 96.44 269 LEU A C 1
ATOM 2151 O O . LEU A 1 269 ? -8.471 -18.407 13.403 1.00 96.44 269 LEU A O 1
ATOM 2155 N N . PHE A 1 270 ? -9.494 -17.013 14.831 1.00 95.75 270 PHE A N 1
ATOM 2156 C CA . PHE A 1 270 ? -9.609 -15.921 13.858 1.00 95.75 270 PHE A CA 1
ATOM 2157 C C . PHE A 1 270 ? -8.253 -15.322 13.467 1.00 95.75 270 PHE A C 1
ATOM 2159 O O . PHE A 1 270 ? -8.064 -14.961 12.305 1.00 95.75 270 PHE A O 1
ATOM 2166 N N . GLU A 1 271 ? -7.287 -15.277 14.384 1.00 96.62 271 GLU A N 1
ATOM 2167 C CA . GLU A 1 271 ? -5.917 -14.845 14.103 1.00 96.62 271 GLU A CA 1
ATOM 2168 C C . GLU A 1 271 ? -5.251 -15.777 13.084 1.00 96.62 271 GLU A C 1
ATOM 2170 O O . GLU A 1 271 ? -4.662 -15.315 12.107 1.00 96.62 271 GLU A O 1
ATOM 2175 N N . SER A 1 272 ? -5.437 -17.095 13.226 1.00 95.75 272 SER A N 1
ATOM 2176 C CA . SER A 1 272 ? -4.962 -18.080 12.247 1.00 95.75 272 SER A CA 1
ATOM 2177 C C . SER A 1 272 ? -5.535 -17.839 10.843 1.00 95.75 272 SER A C 1
ATOM 2179 O O . SER A 1 272 ? -4.806 -17.907 9.847 1.00 95.75 272 SER A O 1
ATOM 2181 N N . VAL A 1 273 ? -6.830 -17.520 10.751 1.00 94.31 273 VAL A N 1
ATOM 2182 C CA . VAL A 1 273 ? -7.498 -17.180 9.484 1.00 94.31 273 VAL A CA 1
ATOM 2183 C C . VAL A 1 273 ? -6.943 -15.876 8.901 1.00 94.31 273 VAL A C 1
ATOM 2185 O O . VAL A 1 273 ? -6.624 -15.838 7.711 1.00 94.31 273 VAL A O 1
ATOM 2188 N N . SER A 1 274 ? -6.754 -14.838 9.723 1.00 95.56 274 SER A N 1
ATOM 2189 C CA . SER A 1 274 ? -6.189 -13.549 9.292 1.00 95.56 274 SER A CA 1
ATOM 2190 C C . SER A 1 274 ? -4.758 -13.701 8.760 1.00 95.56 274 SER A C 1
ATOM 2192 O O . SER A 1 274 ? -4.453 -13.259 7.650 1.00 95.56 274 SER A O 1
ATOM 2194 N N . LEU A 1 275 ? -3.896 -14.435 9.474 1.00 95.94 275 LEU A N 1
ATOM 2195 C CA . LEU A 1 275 ? -2.528 -14.736 9.033 1.00 95.94 275 LEU A CA 1
ATOM 2196 C C . LEU A 1 275 ? -2.507 -15.463 7.682 1.00 95.94 275 LEU A C 1
ATOM 2198 O O . LEU A 1 275 ? -1.699 -15.143 6.803 1.00 95.94 275 LEU A O 1
ATOM 2202 N N . ARG A 1 276 ? -3.423 -16.418 7.477 1.00 95.25 276 ARG A N 1
ATOM 2203 C CA . ARG A 1 276 ? -3.546 -17.128 6.200 1.00 95.25 276 ARG A CA 1
ATOM 2204 C C . ARG A 1 276 ? -4.028 -16.206 5.081 1.00 95.25 276 ARG A C 1
ATOM 2206 O O . ARG A 1 276 ? -3.493 -16.289 3.976 1.00 95.25 276 ARG A O 1
ATOM 2213 N N . ALA A 1 277 ? -4.975 -15.311 5.357 1.00 95.19 277 ALA A N 1
ATOM 2214 C CA . ALA A 1 277 ? -5.441 -14.324 4.388 1.00 95.19 277 ALA A CA 1
ATOM 2215 C C . ALA A 1 277 ? -4.311 -13.363 3.970 1.00 95.19 277 ALA A C 1
ATOM 2217 O O . ALA A 1 277 ? -4.115 -13.147 2.776 1.00 95.19 277 ALA A O 1
ATOM 2218 N N . VAL A 1 278 ? -3.496 -12.880 4.917 1.00 95.69 278 VAL A N 1
ATOM 2219 C CA . VAL A 1 278 ? -2.305 -12.050 4.637 1.00 95.69 278 VAL A CA 1
ATOM 2220 C C . VAL A 1 278 ? -1.269 -12.807 3.801 1.00 95.69 278 VAL A C 1
ATOM 2222 O O . VAL A 1 278 ? -0.702 -12.260 2.855 1.00 95.69 278 VAL A O 1
ATOM 2225 N N . SER A 1 279 ? -1.018 -14.080 4.116 1.00 95.06 279 SER A N 1
ATOM 2226 C CA . SER A 1 279 ? -0.127 -14.921 3.309 1.00 95.06 279 SER A CA 1
ATOM 2227 C C . SER A 1 279 ? -0.647 -15.078 1.875 1.00 95.06 279 SER A C 1
ATOM 2229 O O . SER A 1 279 ? 0.112 -14.913 0.921 1.00 95.06 279 SER A O 1
ATOM 2231 N N . MET A 1 280 ? -1.942 -15.354 1.704 1.00 93.56 280 MET A N 1
ATOM 2232 C CA . MET A 1 280 ? -2.586 -15.487 0.393 1.00 93.56 280 MET A CA 1
ATOM 2233 C C . MET A 1 280 ? -2.551 -14.193 -0.421 1.00 93.56 280 MET A C 1
ATOM 2235 O O . MET A 1 280 ? -2.290 -14.249 -1.618 1.00 93.56 280 MET A O 1
ATOM 2239 N N . GLU A 1 281 ? -2.765 -13.043 0.217 1.00 93.81 281 GLU A N 1
ATOM 2240 C CA . GLU A 1 281 ? -2.656 -11.721 -0.407 1.00 93.81 281 GLU A CA 1
ATOM 2241 C C . GLU A 1 281 ? -1.247 -11.494 -0.969 1.00 93.81 281 GLU A C 1
ATOM 2243 O O . GLU A 1 281 ? -1.094 -11.182 -2.149 1.00 93.81 281 GLU A O 1
ATOM 2248 N N . LYS A 1 282 ? -0.205 -11.744 -0.163 1.00 93.44 282 LYS A N 1
ATOM 2249 C CA . LYS A 1 282 ? 1.197 -11.614 -0.599 1.00 93.44 282 LYS A CA 1
ATOM 2250 C C . LYS A 1 282 ? 1.546 -12.578 -1.733 1.00 93.44 282 LYS A C 1
ATOM 2252 O O . LYS A 1 282 ? 2.198 -12.183 -2.696 1.00 93.44 282 LYS A 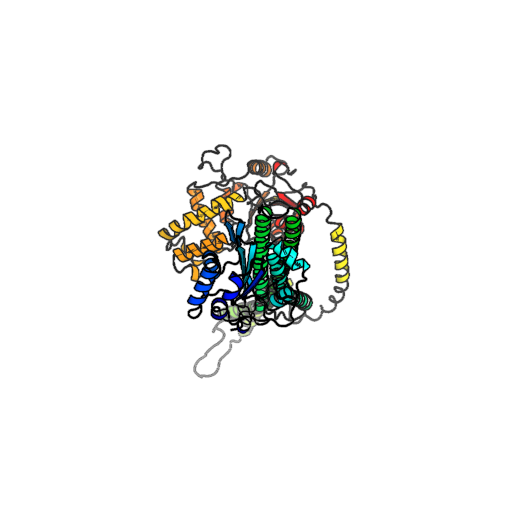O 1
ATOM 2257 N N . ARG A 1 283 ? 1.099 -13.835 -1.645 1.00 92.56 283 ARG A N 1
ATOM 2258 C CA . ARG A 1 283 ? 1.300 -14.825 -2.717 1.00 92.56 283 ARG A CA 1
ATOM 2259 C C . ARG A 1 283 ? 0.619 -14.397 -4.013 1.00 92.56 283 ARG A C 1
ATOM 2261 O O . ARG A 1 283 ? 1.244 -14.445 -5.066 1.00 92.56 283 ARG A O 1
ATOM 2268 N N . MET A 1 284 ? -0.615 -13.906 -3.933 1.00 89.25 284 MET A N 1
ATOM 2269 C CA . MET A 1 284 ? -1.339 -13.400 -5.096 1.00 89.25 284 MET A CA 1
ATOM 2270 C C . MET A 1 284 ? -0.657 -12.169 -5.706 1.00 89.25 284 MET A C 1
ATOM 2272 O O . MET A 1 284 ? -0.535 -12.091 -6.924 1.00 89.25 284 MET A O 1
ATOM 2276 N N . GLN A 1 285 ? -0.136 -11.249 -4.887 1.00 89.31 285 GLN A N 1
ATOM 2277 C CA . GLN A 1 285 ? 0.641 -10.106 -5.376 1.00 89.31 285 GLN A CA 1
ATOM 2278 C C . GLN A 1 285 ? 1.897 -10.550 -6.137 1.00 89.31 285 GLN A C 1
ATOM 2280 O O . GLN A 1 285 ? 2.209 -9.990 -7.185 1.00 89.31 285 GLN A O 1
ATOM 2285 N N . ASN A 1 286 ? 2.593 -11.580 -5.648 1.00 88.81 286 ASN A N 1
ATOM 2286 C CA . ASN A 1 286 ? 3.744 -12.147 -6.349 1.00 88.81 286 ASN A CA 1
ATOM 2287 C C . ASN A 1 286 ? 3.347 -12.752 -7.701 1.00 88.81 286 ASN A C 1
ATOM 2289 O O . ASN A 1 286 ? 4.044 -12.520 -8.688 1.00 88.81 286 ASN A O 1
ATOM 2293 N N . VAL A 1 287 ? 2.225 -13.481 -7.760 1.00 85.56 287 VAL A N 1
ATOM 2294 C CA . VAL A 1 287 ? 1.687 -14.017 -9.021 1.00 85.56 287 VAL A CA 1
ATOM 2295 C C . VAL A 1 287 ? 1.367 -12.876 -9.987 1.00 85.56 287 VAL A C 1
ATOM 2297 O O . VAL A 1 287 ? 1.860 -12.892 -11.107 1.00 85.56 287 VAL A O 1
ATOM 2300 N N . ILE A 1 288 ? 0.634 -11.850 -9.543 1.00 84.69 288 ILE A N 1
ATOM 2301 C CA . ILE A 1 288 ? 0.279 -10.679 -10.361 1.00 84.69 288 ILE A CA 1
ATOM 2302 C C . ILE A 1 288 ? 1.533 -9.983 -10.912 1.00 84.69 288 ILE A C 1
ATOM 2304 O O . ILE A 1 288 ? 1.615 -9.725 -12.113 1.00 84.69 288 ILE A O 1
ATOM 2308 N N . ASN A 1 289 ? 2.521 -9.704 -10.056 1.00 85.56 289 ASN A N 1
ATOM 2309 C CA . ASN A 1 289 ? 3.766 -9.044 -10.455 1.00 85.56 289 ASN A CA 1
ATOM 2310 C C . ASN A 1 289 ? 4.533 -9.865 -11.497 1.00 85.56 289 ASN A C 1
ATOM 2312 O O . ASN A 1 289 ? 5.011 -9.318 -12.490 1.00 85.56 289 ASN A O 1
ATOM 2316 N N . LEU A 1 290 ? 4.626 -11.183 -11.297 1.00 82.56 290 LEU A N 1
ATOM 2317 C CA . LEU A 1 290 ? 5.260 -12.072 -12.263 1.00 82.56 290 LEU A CA 1
ATOM 2318 C C . LEU A 1 290 ? 4.504 -12.076 -13.596 1.00 82.56 290 LEU A C 1
ATOM 2320 O O . LEU A 1 290 ? 5.139 -11.954 -14.641 1.00 82.56 290 LEU A O 1
ATOM 2324 N N . SER A 1 291 ? 3.171 -12.173 -13.580 1.00 80.25 291 SER A N 1
ATOM 2325 C CA . SER A 1 291 ? 2.361 -12.130 -14.800 1.00 80.25 291 SER A CA 1
ATOM 2326 C C . SER A 1 291 ? 2.594 -10.825 -15.572 1.00 80.25 291 SER A C 1
ATOM 2328 O O . SER A 1 291 ? 2.785 -10.870 -16.786 1.00 80.25 291 SER A O 1
ATOM 2330 N N . PHE A 1 292 ? 2.653 -9.671 -14.893 1.00 80.38 292 PHE A N 1
ATOM 2331 C CA . PHE A 1 292 ? 2.978 -8.389 -15.534 1.00 80.38 292 PHE A CA 1
ATOM 2332 C C . PHE A 1 292 ? 4.381 -8.374 -16.147 1.00 80.38 292 PHE A C 1
ATOM 2334 O O . PHE A 1 292 ? 4.535 -7.956 -17.294 1.00 80.38 292 PHE A O 1
ATOM 2341 N N . ASN A 1 293 ? 5.388 -8.878 -15.431 1.00 81.62 293 ASN A N 1
ATOM 2342 C CA . ASN A 1 293 ? 6.757 -8.962 -15.944 1.00 81.62 293 ASN A CA 1
ATOM 2343 C C . ASN A 1 293 ? 6.850 -9.868 -17.181 1.00 81.62 293 ASN A C 1
ATOM 2345 O O . ASN A 1 293 ? 7.532 -9.528 -18.146 1.00 81.62 293 ASN A O 1
ATOM 2349 N N . LEU A 1 294 ? 6.130 -10.993 -17.189 1.00 76.12 294 LEU A N 1
ATOM 2350 C CA . LEU A 1 294 ? 6.079 -11.906 -18.333 1.00 76.12 294 LEU A CA 1
ATOM 2351 C C . LEU A 1 294 ? 5.374 -11.282 -19.544 1.00 76.12 294 LEU A C 1
ATOM 2353 O O . LEU A 1 294 ? 5.845 -11.449 -20.670 1.00 76.12 294 LEU A O 1
ATOM 2357 N N . VAL A 1 295 ? 4.285 -10.533 -19.338 1.00 77.12 295 VAL A N 1
ATOM 2358 C CA . VAL A 1 295 ? 3.631 -9.768 -20.415 1.00 77.12 295 VAL A CA 1
ATOM 2359 C C . VAL A 1 295 ? 4.575 -8.707 -20.967 1.00 77.12 295 VAL A C 1
ATOM 2361 O O . VAL A 1 295 ? 4.799 -8.673 -22.172 1.00 77.12 295 VAL A O 1
ATOM 2364 N N . ALA A 1 296 ? 5.213 -7.916 -20.103 1.00 74.19 296 ALA A N 1
ATOM 2365 C CA . ALA A 1 296 ? 6.186 -6.911 -20.523 1.00 74.19 296 ALA A CA 1
ATOM 2366 C C . ALA A 1 296 ? 7.365 -7.535 -21.296 1.00 74.19 296 ALA A C 1
ATOM 2368 O O . ALA A 1 296 ? 7.830 -6.981 -22.298 1.00 74.19 296 ALA A O 1
ATOM 2369 N N . GLN A 1 297 ? 7.825 -8.722 -20.886 1.00 74.19 297 GLN A N 1
ATOM 2370 C CA . GLN A 1 297 ? 8.857 -9.479 -21.593 1.00 74.19 297 GLN A CA 1
ATOM 2371 C C . GLN A 1 297 ? 8.368 -9.975 -22.962 1.00 74.19 297 GLN A C 1
ATOM 2373 O O . GLN A 1 297 ? 9.107 -9.879 -23.948 1.00 74.19 297 GLN A O 1
ATOM 2378 N N . LYS A 1 298 ? 7.133 -10.487 -23.051 1.00 72.19 298 LYS A N 1
ATOM 2379 C CA . LYS A 1 298 ? 6.514 -10.920 -24.312 1.00 72.19 298 LYS A CA 1
ATOM 2380 C C . LYS A 1 298 ? 6.334 -9.745 -25.271 1.00 72.19 298 LYS A C 1
ATOM 2382 O O . LYS A 1 298 ? 6.726 -9.871 -26.433 1.00 72.19 298 LYS A O 1
ATOM 2387 N N . ASP A 1 299 ? 5.836 -8.610 -24.801 1.00 69.38 299 ASP A N 1
ATOM 2388 C CA . ASP A 1 299 ? 5.684 -7.392 -25.600 1.00 69.38 299 ASP A CA 1
ATOM 2389 C C . ASP A 1 299 ? 7.048 -6.898 -26.084 1.00 69.38 299 ASP A C 1
ATOM 2391 O O . ASP A 1 299 ? 7.240 -6.677 -27.277 1.00 69.38 299 ASP A O 1
ATOM 2395 N N . SER A 1 300 ? 8.058 -6.888 -25.210 1.00 72.06 300 SER A N 1
ATOM 2396 C CA . SER A 1 300 ? 9.442 -6.581 -25.592 1.00 72.06 300 SER A CA 1
ATOM 2397 C C . SER A 1 300 ? 9.994 -7.548 -26.648 1.00 72.06 300 SER A C 1
ATOM 2399 O O . SER A 1 300 ? 10.720 -7.140 -27.556 1.00 72.06 300 SER A O 1
ATOM 2401 N N . SER A 1 301 ? 9.667 -8.843 -26.562 1.00 68.56 301 SER A N 1
ATOM 2402 C CA . SER A 1 301 ? 10.065 -9.832 -27.572 1.00 68.56 301 SER A CA 1
ATOM 2403 C C . SER A 1 301 ? 9.337 -9.632 -28.907 1.00 68.56 301 SER A C 1
ATOM 2405 O O . SER A 1 301 ? 9.948 -9.780 -29.965 1.00 68.56 301 SER A O 1
ATOM 2407 N N . THR A 1 302 ? 8.070 -9.217 -28.861 1.00 60.50 302 THR A N 1
ATOM 2408 C CA . THR A 1 302 ? 7.250 -8.918 -30.041 1.00 60.50 302 THR A CA 1
ATOM 2409 C C . THR A 1 302 ? 7.759 -7.652 -30.736 1.00 60.50 302 THR A C 1
ATOM 2411 O O . THR A 1 302 ? 7.982 -7.667 -31.944 1.00 60.50 302 THR A O 1
ATOM 2414 N N . ILE A 1 303 ? 8.117 -6.616 -29.971 1.00 60.03 303 ILE A N 1
ATOM 2415 C CA . ILE A 1 303 ? 8.780 -5.400 -30.468 1.00 60.03 303 ILE A CA 1
ATOM 2416 C C . ILE A 1 303 ? 10.147 -5.730 -31.095 1.00 60.03 303 ILE A C 1
ATOM 2418 O O . ILE A 1 303 ? 10.502 -5.201 -32.150 1.00 60.03 303 ILE A O 1
ATOM 2422 N N . LYS A 1 304 ? 10.926 -6.656 -30.509 1.00 56.88 304 LYS A N 1
ATOM 2423 C CA . LYS A 1 304 ? 12.183 -7.136 -31.122 1.00 56.88 304 LYS A CA 1
ATOM 2424 C C . LYS A 1 304 ? 11.952 -7.826 -32.471 1.00 56.88 304 LYS A C 1
ATOM 2426 O O . LYS A 1 304 ? 12.816 -7.735 -33.344 1.00 56.88 304 LYS A O 1
ATOM 2431 N N . ILE A 1 305 ? 10.820 -8.504 -32.659 1.00 57.12 305 ILE A N 1
ATOM 2432 C CA . ILE A 1 305 ? 10.441 -9.083 -33.954 1.00 57.12 305 ILE A CA 1
ATOM 2433 C C . ILE A 1 305 ? 10.041 -7.968 -34.932 1.00 57.12 305 ILE A C 1
ATOM 2435 O O . ILE A 1 305 ? 10.526 -7.973 -36.063 1.00 57.12 305 ILE A O 1
ATOM 2439 N N . GLU A 1 306 ? 9.269 -6.966 -34.508 1.00 53.34 306 GLU A N 1
ATOM 2440 C CA . GLU A 1 306 ? 8.922 -5.804 -35.347 1.00 53.34 306 GLU A CA 1
ATOM 2441 C C . GLU A 1 306 ? 10.142 -4.967 -35.769 1.00 53.34 306 GLU A C 1
ATOM 2443 O O . GLU A 1 306 ? 10.183 -4.450 -36.887 1.00 53.34 306 GLU A O 1
ATOM 2448 N N . SER A 1 307 ? 11.201 -4.912 -34.954 1.00 57.81 307 SER A N 1
ATOM 2449 C CA . SER A 1 307 ? 12.477 -4.279 -35.328 1.00 57.81 307 SER A CA 1
ATOM 2450 C C . SER A 1 307 ? 13.084 -4.876 -36.613 1.00 57.81 307 SER A C 1
ATOM 2452 O O . SER A 1 307 ? 13.716 -4.162 -37.397 1.00 57.81 307 SER A O 1
ATOM 2454 N N . SER A 1 308 ? 12.834 -6.159 -36.911 1.00 59.03 308 SER A N 1
ATOM 2455 C CA . SER A 1 308 ? 13.273 -6.771 -38.175 1.00 59.03 308 SER A CA 1
ATOM 2456 C C . SER A 1 308 ? 12.578 -6.175 -39.412 1.00 59.03 308 SER A C 1
ATOM 2458 O O . SER A 1 308 ? 13.198 -6.054 -40.476 1.00 59.03 308 SER A O 1
ATOM 2460 N N . SER A 1 309 ? 11.337 -5.703 -39.270 1.00 63.22 309 SER A N 1
ATOM 2461 C CA . SER A 1 309 ? 10.603 -5.003 -40.330 1.00 63.22 309 SER A CA 1
ATOM 2462 C C . SER A 1 309 ? 11.196 -3.615 -40.600 1.00 63.22 309 SER A C 1
ATOM 2464 O O . SER A 1 309 ? 11.364 -3.235 -41.759 1.00 63.22 309 SER A O 1
ATOM 2466 N N . MET A 1 310 ? 11.626 -2.893 -39.557 1.00 65.38 310 MET A N 1
ATOM 2467 C CA . MET A 1 310 ? 12.283 -1.582 -39.687 1.00 65.38 310 MET A CA 1
ATOM 2468 C C . MET A 1 310 ? 13.596 -1.670 -40.486 1.00 65.38 310 MET A C 1
ATOM 2470 O O . MET A 1 310 ? 13.863 -0.833 -41.351 1.00 65.38 310 MET A O 1
ATOM 2474 N N . HIS A 1 311 ? 14.385 -2.728 -40.269 1.00 69.12 311 HIS A N 1
ATOM 2475 C CA . HIS A 1 311 ? 15.601 -2.982 -41.050 1.00 69.12 311 HIS A CA 1
ATOM 2476 C C . HIS A 1 311 ? 15.316 -3.270 -42.530 1.00 69.12 311 HIS A C 1
ATOM 2478 O O . HIS A 1 311 ? 16.095 -2.866 -43.393 1.00 69.12 311 HIS A O 1
ATOM 2484 N N . THR A 1 312 ? 14.195 -3.926 -42.834 1.00 70.81 312 THR A N 1
ATOM 2485 C CA . THR A 1 312 ? 13.786 -4.219 -44.217 1.00 70.81 312 THR A CA 1
ATOM 2486 C C . THR A 1 312 ? 13.431 -2.934 -44.973 1.00 70.81 312 THR A C 1
ATOM 2488 O O . THR A 1 312 ? 13.834 -2.759 -46.126 1.00 70.81 312 THR A O 1
ATOM 2491 N N . ILE A 1 313 ? 12.753 -1.992 -44.308 1.00 73.50 313 ILE A N 1
ATOM 2492 C CA . ILE A 1 313 ? 12.438 -0.671 -44.870 1.00 73.50 313 ILE A CA 1
ATOM 2493 C C . ILE A 1 313 ? 13.724 0.137 -45.098 1.00 73.50 313 ILE A C 1
ATOM 2495 O O . ILE A 1 313 ? 13.945 0.630 -46.202 1.00 73.50 313 ILE A O 1
ATOM 2499 N N . ALA A 1 314 ? 14.613 0.217 -44.101 1.00 77.25 314 ALA A N 1
ATOM 2500 C CA . ALA A 1 314 ? 15.873 0.958 -44.216 1.00 77.25 314 ALA A CA 1
ATOM 2501 C C . ALA A 1 314 ? 16.781 0.426 -45.343 1.00 77.25 314 ALA A C 1
ATOM 2503 O O . ALA A 1 314 ? 17.354 1.212 -46.098 1.00 77.25 314 ALA A O 1
ATOM 2504 N N . LEU A 1 315 ? 16.876 -0.900 -45.497 1.00 80.00 315 LEU A N 1
ATOM 2505 C CA . LEU A 1 315 ? 17.633 -1.535 -46.580 1.00 80.00 315 LEU A CA 1
ATOM 2506 C C . LEU A 1 315 ? 17.043 -1.211 -47.958 1.00 80.00 315 LEU A C 1
ATOM 2508 O O . LEU A 1 315 ? 17.784 -0.907 -48.890 1.00 80.00 315 LEU A O 1
ATOM 2512 N N . THR A 1 316 ? 15.714 -1.247 -48.076 1.00 81.69 316 THR A N 1
ATOM 2513 C CA . THR A 1 316 ? 15.017 -0.882 -49.314 1.00 81.69 316 THR A CA 1
ATOM 2514 C C . THR A 1 316 ? 15.357 0.562 -49.692 1.00 81.69 316 THR A C 1
ATOM 2516 O O . THR A 1 316 ? 15.789 0.821 -50.812 1.00 81.69 316 THR A O 1
ATOM 2519 N N . THR A 1 317 ? 15.310 1.495 -48.740 1.00 84.50 317 THR A N 1
ATOM 2520 C CA . THR A 1 317 ? 15.694 2.898 -48.964 1.00 84.50 317 THR A CA 1
ATOM 2521 C C . THR A 1 317 ? 17.167 3.063 -49.356 1.00 84.50 317 THR A C 1
ATOM 2523 O O . THR A 1 317 ? 17.460 3.833 -50.265 1.00 84.50 317 THR A O 1
ATOM 2526 N N . LEU A 1 318 ? 18.097 2.320 -48.742 1.00 85.44 318 LEU A N 1
ATOM 2527 C CA . LEU A 1 318 ? 19.531 2.356 -49.086 1.00 85.44 318 LEU A CA 1
ATOM 2528 C C . LEU A 1 318 ? 19.820 1.881 -50.518 1.00 85.44 318 LEU A C 1
ATOM 2530 O O . LEU A 1 318 ? 20.764 2.365 -51.138 1.00 85.44 318 LEU A O 1
ATOM 2534 N N . ILE A 1 319 ? 19.009 0.960 -51.047 1.00 86.81 319 ILE A N 1
ATOM 2535 C CA . ILE A 1 319 ? 19.101 0.501 -52.441 1.00 86.81 319 ILE A CA 1
ATOM 2536 C C . ILE A 1 319 ? 18.442 1.509 -53.390 1.00 86.81 319 ILE A C 1
ATOM 2538 O O . ILE A 1 319 ? 18.994 1.823 -54.442 1.00 86.81 319 ILE A O 1
ATOM 2542 N N . PHE A 1 320 ? 17.268 2.032 -53.030 1.00 87.81 320 PHE A N 1
ATOM 2543 C CA . PHE A 1 320 ? 16.504 2.919 -53.907 1.00 87.81 320 PHE A CA 1
ATOM 2544 C C . PHE A 1 320 ? 17.070 4.339 -53.985 1.00 87.81 320 PHE A C 1
ATOM 2546 O O . PHE A 1 320 ? 16.980 4.946 -55.047 1.00 87.81 320 PHE A O 1
ATOM 2553 N N . LEU A 1 321 ? 17.662 4.874 -52.913 1.00 88.38 321 LEU A N 1
ATOM 2554 C CA . LEU A 1 321 ? 18.098 6.274 -52.841 1.00 88.38 321 LEU A CA 1
ATOM 2555 C C . LEU A 1 321 ? 19.213 6.629 -53.850 1.00 88.38 321 LEU A C 1
ATOM 2557 O O . LEU A 1 321 ? 19.082 7.646 -54.534 1.00 88.38 321 LEU A O 1
ATOM 2561 N N . PRO A 1 322 ? 20.282 5.829 -54.031 1.00 88.94 322 PRO A N 1
ATOM 2562 C CA . PRO A 1 322 ? 21.304 6.131 -55.035 1.00 88.94 322 PRO A CA 1
ATOM 2563 C C . PRO A 1 322 ? 20.763 5.995 -56.461 1.00 88.94 322 PRO A C 1
ATOM 2565 O O . PRO A 1 322 ? 21.023 6.846 -57.310 1.00 88.94 322 PRO A O 1
ATOM 2568 N N . VAL A 1 323 ? 19.961 4.955 -56.714 1.00 88.44 323 VAL A N 1
ATOM 2569 C CA . VAL A 1 323 ? 19.350 4.695 -58.026 1.00 88.44 323 VAL A CA 1
ATOM 2570 C C . VAL A 1 323 ? 18.378 5.812 -58.407 1.00 88.44 323 VAL A C 1
ATOM 2572 O O . VAL A 1 323 ? 18.428 6.303 -59.534 1.00 88.44 323 VAL A O 1
ATOM 2575 N N . SER A 1 324 ? 17.537 6.263 -57.474 1.00 87.38 324 SER A N 1
ATOM 2576 C CA . SER A 1 324 ? 16.578 7.346 -57.707 1.00 87.38 324 SER A CA 1
ATOM 2577 C C . SER A 1 324 ? 17.270 8.698 -57.881 1.00 87.38 324 SER A C 1
ATOM 2579 O O . SER A 1 324 ? 16.869 9.476 -58.746 1.00 87.38 324 SER A O 1
ATOM 2581 N N . THR A 1 325 ? 18.348 8.965 -57.138 1.00 87.19 325 THR A N 1
ATOM 2582 C CA . THR A 1 325 ? 19.141 10.199 -57.274 1.00 87.19 325 THR A CA 1
ATOM 2583 C C . THR A 1 325 ? 19.796 10.278 -58.652 1.00 87.19 325 THR A C 1
ATOM 2585 O O . THR A 1 325 ? 19.677 11.290 -59.340 1.00 87.19 325 THR A O 1
ATOM 2588 N N . VAL A 1 326 ? 20.421 9.187 -59.106 1.00 87.38 326 VAL A N 1
ATOM 2589 C CA . VAL A 1 326 ? 21.019 9.103 -60.447 1.00 87.38 326 VAL A CA 1
ATOM 2590 C C . VAL A 1 326 ? 19.937 9.214 -61.529 1.00 87.38 326 VAL A C 1
ATOM 2592 O O . VAL A 1 326 ? 20.108 9.968 -62.484 1.00 87.38 326 VAL A O 1
ATOM 2595 N N . ALA A 1 327 ? 18.791 8.546 -61.357 1.00 84.44 327 ALA A N 1
ATOM 2596 C CA . ALA A 1 327 ? 17.655 8.672 -62.273 1.00 84.44 327 ALA A CA 1
ATOM 2597 C C . ALA A 1 327 ? 17.131 10.116 -62.362 1.00 84.44 327 ALA A C 1
ATOM 2599 O O . ALA A 1 327 ? 16.792 10.575 -63.449 1.00 84.44 327 ALA A O 1
ATOM 2600 N N . SER A 1 328 ? 17.118 10.848 -61.245 1.00 83.81 328 SER A N 1
ATOM 2601 C CA . SER A 1 328 ? 16.656 12.242 -61.183 1.00 83.81 328 SER A CA 1
ATOM 2602 C C . SER A 1 328 ? 17.620 13.206 -61.877 1.00 83.81 328 SER A C 1
ATOM 2604 O O . SER A 1 328 ? 17.176 14.136 -62.543 1.00 83.81 328 SER A O 1
ATOM 2606 N N . ILE A 1 329 ? 18.932 12.969 -61.761 1.00 84.06 329 ILE A N 1
ATOM 2607 C CA . ILE A 1 329 ? 19.970 13.779 -62.421 1.00 84.06 329 ILE A CA 1
ATOM 2608 C C . ILE A 1 329 ? 19.922 13.607 -63.943 1.00 84.06 329 ILE A C 1
ATOM 2610 O O . ILE A 1 329 ? 20.074 14.579 -64.679 1.00 84.06 329 ILE A O 1
ATOM 2614 N N . PHE A 1 330 ? 19.719 12.378 -64.421 1.00 78.25 330 PHE A N 1
ATOM 2615 C CA . PHE A 1 330 ? 19.690 12.093 -65.854 1.00 78.25 330 PHE A CA 1
ATOM 2616 C C . PHE A 1 330 ? 18.319 12.342 -66.511 1.00 78.25 330 PHE A C 1
ATOM 2618 O O . PHE A 1 330 ? 18.266 12.694 -67.689 1.00 78.25 330 PHE A O 1
ATOM 2625 N N . GLY A 1 331 ? 17.221 12.214 -65.760 1.00 72.12 331 GLY A N 1
ATOM 2626 C CA . GLY A 1 331 ? 15.880 12.663 -66.142 1.00 72.12 331 GLY A CA 1
ATOM 2627 C C . GLY A 1 331 ? 15.407 12.229 -67.539 1.00 72.12 331 GLY A C 1
ATOM 2628 O O . GLY A 1 331 ? 15.702 11.135 -68.020 1.00 72.12 331 GLY A O 1
ATOM 2629 N N . SER A 1 332 ? 14.659 13.112 -68.209 1.00 64.81 332 SER A N 1
ATOM 2630 C CA . SER A 1 332 ? 14.142 12.909 -69.571 1.00 64.81 332 SER A CA 1
ATOM 2631 C C . SER A 1 332 ? 15.212 13.003 -70.667 1.00 64.81 332 SER A C 1
ATOM 2633 O O . SER A 1 332 ? 14.896 12.780 -71.829 1.00 64.81 332 SER A O 1
ATOM 2635 N N . ALA A 1 333 ? 16.473 13.309 -70.340 1.00 66.06 333 ALA A N 1
ATOM 2636 C CA . ALA A 1 333 ? 17.521 13.579 -71.329 1.00 66.06 333 ALA A CA 1
ATOM 2637 C C . ALA A 1 333 ? 17.970 12.336 -72.125 1.00 66.06 333 ALA A C 1
ATOM 2639 O O . ALA A 1 333 ? 18.656 12.462 -73.138 1.00 66.06 333 ALA A O 1
ATOM 2640 N N . PHE A 1 334 ? 17.595 11.131 -71.682 1.00 69.69 334 PHE A N 1
ATOM 2641 C CA . PHE A 1 334 ? 17.855 9.883 -72.407 1.00 69.69 334 PHE A CA 1
ATOM 2642 C C . PHE A 1 334 ? 16.720 9.443 -73.339 1.00 69.69 334 PHE A C 1
ATOM 2644 O O . PHE A 1 334 ? 16.923 8.499 -74.108 1.00 69.69 334 PHE A O 1
ATOM 2651 N N . PHE A 1 335 ? 15.562 10.102 -73.268 1.00 69.31 335 PHE A N 1
ATOM 2652 C CA . PHE A 1 335 ? 14.378 9.781 -74.055 1.00 69.31 335 PHE A CA 1
ATOM 2653 C C . PHE A 1 335 ? 14.134 10.905 -75.058 1.00 69.31 335 PHE A C 1
ATOM 2655 O O . PHE A 1 335 ? 13.801 12.022 -74.668 1.00 69.31 335 PHE A O 1
ATOM 2662 N N . ASP A 1 336 ? 14.320 10.608 -76.342 1.00 66.81 336 ASP A N 1
ATOM 2663 C CA . ASP A 1 336 ? 14.047 11.563 -77.412 1.00 66.81 336 ASP A CA 1
ATOM 2664 C C . ASP A 1 336 ? 12.691 11.244 -78.052 1.00 66.81 336 ASP A C 1
ATOM 2666 O O . ASP A 1 336 ? 12.460 10.141 -78.562 1.00 66.81 336 ASP A O 1
ATOM 2670 N N . PHE A 1 337 ? 11.786 12.221 -77.989 1.00 65.81 337 PHE A N 1
ATOM 2671 C CA . PHE A 1 337 ? 10.458 12.182 -78.597 1.00 65.81 337 PHE A CA 1
ATOM 2672 C C . PHE A 1 337 ? 10.521 12.919 -79.941 1.00 65.81 337 PHE A C 1
ATOM 2674 O O . PHE A 1 337 ? 9.931 13.985 -80.125 1.00 65.81 337 PHE A O 1
ATOM 2681 N N . GLY A 1 338 ? 11.316 12.381 -80.864 1.00 54.47 338 GLY A N 1
ATOM 2682 C CA . GLY A 1 338 ? 11.566 12.980 -82.170 1.00 54.47 338 GLY A CA 1
ATOM 2683 C C . GLY A 1 338 ? 10.366 12.874 -83.122 1.00 54.47 338 GLY A C 1
ATOM 2684 O O . GLY A 1 338 ? 10.027 11.788 -83.572 1.00 54.47 338 GLY A O 1
ATOM 2685 N N . GLY A 1 339 ? 9.768 14.034 -83.406 1.00 61.28 339 GLY A N 1
ATOM 2686 C CA . GLY A 1 339 ? 8.970 14.467 -84.569 1.00 61.28 339 GLY A CA 1
ATOM 2687 C C . GLY A 1 339 ? 8.357 13.475 -85.581 1.00 61.28 339 GLY A C 1
ATOM 2688 O O . GLY A 1 339 ? 9.048 12.703 -86.236 1.00 61.28 339 GLY A O 1
ATOM 2689 N N . ASP A 1 340 ? 7.056 13.695 -85.818 1.00 53.97 340 ASP A N 1
ATOM 2690 C CA . ASP A 1 340 ? 6.212 13.364 -86.987 1.00 53.97 340 ASP A CA 1
ATOM 2691 C C . ASP A 1 340 ? 5.702 11.939 -87.241 1.00 53.97 340 ASP A C 1
ATOM 2693 O O . ASP A 1 340 ? 4.892 11.756 -88.147 1.00 53.97 340 ASP A O 1
ATOM 2697 N N . ASN A 1 341 ? 5.989 10.955 -86.391 1.00 56.16 341 ASN A N 1
ATOM 2698 C CA . ASN A 1 341 ? 5.150 9.754 -86.320 1.00 56.16 341 ASN A CA 1
ATOM 2699 C C . ASN A 1 341 ? 4.964 9.312 -84.870 1.00 56.16 341 ASN A C 1
ATOM 2701 O O . ASN A 1 341 ? 5.903 8.903 -84.191 1.00 56.16 341 ASN A O 1
ATOM 2705 N N . HIS A 1 342 ? 3.722 9.386 -84.393 1.00 55.84 342 HIS A N 1
ATOM 2706 C CA . HIS A 1 342 ? 3.315 8.853 -83.100 1.00 55.84 342 HIS A CA 1
ATOM 2707 C C . HIS A 1 342 ? 3.559 7.333 -83.068 1.00 55.84 342 HIS A C 1
ATOM 2709 O O . HIS A 1 342 ? 2.701 6.601 -83.551 1.00 55.84 342 HIS A O 1
ATOM 2715 N N . ASN A 1 343 ? 4.722 6.870 -82.573 1.00 59.25 343 ASN A N 1
ATOM 2716 C CA . ASN A 1 343 ? 4.866 5.642 -81.761 1.00 59.25 343 ASN A CA 1
ATOM 2717 C C . ASN A 1 343 ? 6.302 5.205 -81.397 1.00 59.25 343 ASN A C 1
ATOM 2719 O O . ASN A 1 343 ? 6.418 4.284 -80.591 1.00 59.25 343 ASN A O 1
ATOM 2723 N N . ASP A 1 344 ? 7.381 5.826 -81.888 1.00 59.69 344 ASP A N 1
ATOM 2724 C CA . ASP A 1 344 ? 8.737 5.337 -81.571 1.00 59.69 344 ASP A CA 1
ATOM 2725 C C . ASP A 1 344 ? 9.410 6.109 -80.425 1.00 59.69 344 ASP A C 1
ATOM 2727 O O . ASP A 1 344 ? 9.886 7.234 -80.573 1.00 59.69 344 ASP A O 1
ATOM 2731 N N . LEU A 1 345 ? 9.475 5.462 -79.256 1.00 65.25 345 LEU A N 1
ATOM 2732 C CA . LEU A 1 345 ? 10.291 5.895 -78.123 1.00 65.25 345 LEU A CA 1
ATOM 2733 C C . LEU A 1 345 ? 11.758 5.532 -78.405 1.00 65.25 345 LEU A C 1
ATOM 2735 O O . LEU A 1 345 ? 12.160 4.379 -78.234 1.00 65.25 345 LEU A O 1
ATOM 2739 N N . THR A 1 346 ? 12.570 6.498 -78.838 1.00 69.75 346 THR A N 1
ATOM 2740 C CA . THR A 1 346 ? 13.993 6.243 -79.108 1.00 69.75 346 THR A CA 1
ATOM 2741 C C . THR A 1 346 ? 14.837 6.451 -77.851 1.00 69.75 346 THR A C 1
ATOM 2743 O O . THR A 1 346 ? 14.800 7.495 -77.197 1.00 69.75 346 THR A O 1
ATOM 2746 N N . LEU A 1 347 ? 15.578 5.407 -77.476 1.00 72.88 347 LEU A N 1
ATOM 2747 C CA . LEU A 1 347 ? 16.398 5.370 -76.268 1.00 72.88 347 LEU A CA 1
ATOM 2748 C C . LEU A 1 347 ? 17.843 5.735 -76.627 1.00 72.88 347 LEU A C 1
ATOM 2750 O O . LEU A 1 347 ? 18.426 5.169 -77.555 1.00 72.88 347 LEU A O 1
ATOM 2754 N N . SER A 1 348 ? 18.432 6.690 -75.907 1.00 77.00 348 SER A N 1
ATOM 2755 C CA . SER A 1 348 ? 19.795 7.153 -76.183 1.00 77.00 348 SER A CA 1
ATOM 2756 C C . SER A 1 348 ? 20.820 6.015 -76.098 1.00 77.00 348 SER A C 1
ATOM 2758 O O . SER A 1 348 ? 20.850 5.246 -75.134 1.00 77.00 348 SER A O 1
ATOM 2760 N N . LYS A 1 349 ? 21.752 5.968 -77.063 1.00 76.75 349 LYS A N 1
ATOM 2761 C CA . LYS A 1 349 ? 22.879 5.010 -77.087 1.00 76.75 349 LYS A CA 1
ATOM 2762 C C . LYS A 1 349 ? 23.772 5.082 -75.841 1.00 76.75 349 LYS A C 1
ATOM 2764 O O . LYS A 1 349 ? 24.556 4.169 -75.613 1.00 76.75 349 LYS A O 1
ATOM 2769 N N . HIS A 1 350 ? 23.661 6.143 -75.040 1.00 80.00 350 HIS A N 1
ATOM 2770 C CA . HIS A 1 350 ? 24.442 6.366 -73.821 1.00 80.00 350 HIS A CA 1
ATOM 2771 C C . HIS A 1 350 ? 23.731 5.923 -72.532 1.00 80.00 350 HIS A C 1
ATOM 2773 O O . HIS A 1 350 ? 24.269 6.120 -71.447 1.00 80.00 350 HIS A O 1
ATOM 2779 N N . PHE A 1 351 ? 22.562 5.280 -72.620 1.00 81.12 351 PHE A N 1
ATOM 2780 C CA . PHE A 1 351 ? 21.820 4.802 -71.446 1.00 81.12 351 PHE A CA 1
ATOM 2781 C C . PHE A 1 351 ? 22.616 3.829 -70.556 1.00 81.12 351 PHE A C 1
ATOM 2783 O O . PHE A 1 351 ? 22.388 3.758 -69.353 1.00 81.12 351 PHE A O 1
ATOM 2790 N N . TRP A 1 352 ? 23.613 3.126 -71.104 1.00 82.56 352 TRP A N 1
ATOM 2791 C CA . TRP A 1 352 ? 24.521 2.264 -70.333 1.00 82.56 352 TRP A CA 1
ATOM 2792 C C . TRP A 1 352 ? 25.263 3.006 -69.202 1.00 82.56 352 TRP A C 1
ATOM 2794 O O . TRP A 1 352 ? 25.600 2.391 -68.190 1.00 82.56 352 TRP A O 1
ATOM 2804 N N . ILE A 1 353 ? 25.462 4.326 -69.330 1.00 83.38 353 ILE A N 1
ATOM 2805 C CA . ILE A 1 353 ? 26.108 5.167 -68.311 1.00 83.38 353 ILE A CA 1
ATOM 2806 C C . ILE A 1 353 ? 25.290 5.185 -67.010 1.00 83.38 353 ILE A C 1
ATOM 2808 O O . ILE A 1 353 ? 25.871 5.185 -65.926 1.00 83.38 353 ILE A O 1
ATOM 2812 N N . PHE A 1 354 ? 23.955 5.114 -67.091 1.00 85.25 354 PHE A N 1
ATOM 2813 C CA . PHE A 1 354 ? 23.081 5.048 -65.915 1.00 85.25 354 PHE A CA 1
ATOM 2814 C C . PHE A 1 354 ? 23.435 3.862 -65.008 1.00 85.25 354 PHE A C 1
ATOM 2816 O O . PHE A 1 354 ? 23.591 4.027 -63.797 1.00 85.25 354 PHE A O 1
ATOM 2823 N N . TRP A 1 355 ? 23.611 2.672 -65.588 1.00 86.31 355 TRP A N 1
ATOM 2824 C CA . TRP A 1 355 ? 23.940 1.452 -64.843 1.00 86.31 355 TRP A CA 1
ATOM 2825 C C . TRP A 1 355 ? 25.365 1.468 -64.289 1.00 86.31 355 TRP A C 1
ATOM 2827 O O . TRP A 1 355 ? 25.591 1.022 -63.166 1.00 86.31 355 TRP A O 1
ATOM 2837 N N . ILE A 1 356 ? 26.316 2.034 -65.034 1.00 88.88 356 ILE A N 1
ATOM 2838 C CA . ILE A 1 356 ? 27.711 2.148 -64.587 1.00 88.88 356 ILE A CA 1
ATOM 2839 C C . ILE A 1 356 ? 27.886 3.130 -63.435 1.00 88.88 356 ILE A C 1
ATOM 2841 O O . ILE A 1 356 ? 28.810 2.965 -62.648 1.00 88.88 356 ILE A O 1
ATOM 2845 N N . VAL A 1 357 ? 27.017 4.127 -63.297 1.00 87.62 357 VAL A N 1
ATOM 2846 C CA . VAL A 1 357 ? 27.080 5.063 -62.168 1.00 87.62 357 VAL A CA 1
ATOM 2847 C C . VAL A 1 357 ? 26.245 4.556 -60.988 1.00 87.62 357 VAL A C 1
ATOM 2849 O O . VAL A 1 357 ? 26.724 4.536 -59.856 1.00 87.62 357 VAL A O 1
ATOM 2852 N N . SER A 1 358 ? 25.013 4.103 -61.235 1.00 87.62 358 SER A N 1
ATOM 2853 C CA . SER A 1 358 ? 24.078 3.707 -60.170 1.00 87.62 358 SER A CA 1
ATOM 2854 C C . SER A 1 358 ? 24.498 2.441 -59.420 1.00 87.62 358 SER A C 1
ATOM 2856 O O . SER A 1 358 ? 24.396 2.406 -58.191 1.00 87.62 358 SER A O 1
ATOM 2858 N N . VAL A 1 359 ? 25.002 1.413 -60.115 1.00 89.50 359 VAL A N 1
ATOM 2859 C CA . VAL A 1 359 ? 25.362 0.134 -59.480 1.00 89.50 359 VAL A CA 1
ATOM 2860 C C . VAL A 1 359 ? 26.568 0.292 -58.545 1.00 89.50 359 VAL A C 1
ATOM 2862 O O . VAL A 1 359 ? 26.435 -0.068 -57.374 1.00 89.50 359 VAL A O 1
ATOM 2865 N N . PRO A 1 360 ? 27.709 0.884 -58.958 1.00 92.94 360 PRO A N 1
ATOM 2866 C CA . PRO A 1 360 ? 28.839 1.097 -58.054 1.00 92.94 360 PRO A CA 1
ATOM 2867 C C . PRO A 1 360 ? 28.517 2.040 -56.897 1.00 92.94 360 PRO A C 1
ATOM 2869 O O . PRO A 1 360 ? 28.977 1.799 -55.785 1.00 92.94 360 PRO A O 1
ATOM 2872 N N . LEU A 1 361 ? 27.694 3.072 -57.120 1.00 90.31 361 LEU A N 1
ATOM 2873 C CA . LEU A 1 361 ? 27.272 3.981 -56.054 1.00 90.31 361 LEU A CA 1
ATOM 2874 C C . LEU A 1 361 ? 26.407 3.262 -55.007 1.00 90.31 361 LEU A C 1
ATOM 2876 O O . LEU A 1 361 ? 26.617 3.436 -53.810 1.00 90.31 361 LEU A O 1
ATOM 2880 N N . THR A 1 362 ? 25.484 2.401 -55.445 1.00 92.38 362 THR A N 1
ATOM 2881 C CA . THR A 1 362 ? 24.671 1.573 -54.540 1.00 92.38 362 THR A CA 1
ATOM 2882 C C . THR A 1 362 ? 25.547 0.594 -53.759 1.00 92.38 362 THR A C 1
ATOM 2884 O O . THR A 1 362 ? 25.394 0.461 -52.547 1.00 92.38 362 THR A O 1
ATOM 2887 N N . VAL A 1 363 ? 26.520 -0.042 -54.422 1.00 91.38 363 VAL A N 1
ATOM 2888 C CA . VAL A 1 363 ? 27.497 -0.920 -53.760 1.00 91.38 363 VAL A CA 1
ATOM 2889 C C . VAL A 1 363 ? 28.323 -0.145 -52.734 1.00 91.38 363 VAL A C 1
ATOM 2891 O O . VAL A 1 363 ? 28.495 -0.649 -51.633 1.00 91.38 363 VAL A O 1
ATOM 2894 N N . ALA A 1 364 ? 28.777 1.072 -53.044 1.00 91.19 364 ALA A N 1
ATOM 2895 C CA . ALA A 1 364 ? 29.543 1.914 -52.123 1.00 91.19 364 ALA A CA 1
ATOM 2896 C C . ALA A 1 364 ? 28.735 2.313 -50.876 1.00 91.19 364 ALA A C 1
ATOM 2898 O O . ALA A 1 364 ? 29.231 2.236 -49.755 1.00 91.19 364 ALA A O 1
ATOM 2899 N N . VAL A 1 365 ? 27.469 2.700 -51.051 1.00 89.75 365 VAL A N 1
ATOM 2900 C CA . VAL A 1 365 ? 26.577 3.028 -49.928 1.00 89.75 365 VAL A CA 1
ATOM 2901 C C . VAL A 1 365 ? 26.326 1.794 -49.055 1.00 89.75 365 VAL A C 1
ATOM 2903 O O . VAL A 1 365 ? 26.388 1.881 -47.828 1.00 89.75 365 VAL A O 1
ATOM 2906 N N . LEU A 1 366 ? 26.114 0.627 -49.670 1.00 87.44 366 LEU A N 1
ATOM 2907 C CA . LEU A 1 366 ? 25.940 -0.631 -48.944 1.00 87.44 366 LEU A CA 1
ATOM 2908 C C . LEU A 1 366 ? 27.224 -1.084 -48.236 1.00 87.44 366 LEU A C 1
ATOM 2910 O O . LEU A 1 366 ? 27.143 -1.536 -47.097 1.00 87.44 366 LEU A O 1
ATOM 2914 N N . THR A 1 367 ? 28.404 -0.955 -48.850 1.00 85.69 367 THR A N 1
ATOM 2915 C CA . THR A 1 367 ? 29.677 -1.338 -48.217 1.00 85.69 367 THR A CA 1
ATOM 2916 C C . THR A 1 367 ? 30.027 -0.429 -47.050 1.00 85.69 367 THR A C 1
ATOM 2918 O O . THR A 1 367 ? 30.442 -0.937 -46.013 1.00 85.69 367 THR A O 1
ATOM 2921 N N . VAL A 1 368 ? 29.798 0.883 -47.165 1.00 88.12 368 VAL A N 1
ATOM 2922 C CA . VAL A 1 368 ? 29.942 1.826 -46.045 1.00 88.12 368 VAL A CA 1
ATOM 2923 C C . VAL A 1 368 ? 28.986 1.451 -44.911 1.00 88.12 368 VAL A C 1
ATOM 2925 O O . VAL A 1 368 ? 29.408 1.339 -43.761 1.00 88.12 368 VAL A O 1
ATOM 2928 N N . TRP A 1 369 ? 27.718 1.174 -45.220 1.00 85.12 369 TRP A N 1
ATOM 2929 C CA . TRP A 1 369 ? 26.740 0.762 -44.213 1.00 85.12 369 TRP A CA 1
ATOM 2930 C C . TRP A 1 369 ? 27.134 -0.548 -43.504 1.00 85.12 369 TRP A C 1
ATOM 2932 O O . TRP A 1 369 ? 27.083 -0.613 -42.275 1.00 85.12 369 TRP A O 1
ATOM 2942 N N . ILE A 1 370 ? 27.593 -1.560 -44.253 1.00 84.00 370 ILE A N 1
ATOM 2943 C CA . ILE A 1 370 ? 28.077 -2.844 -43.711 1.00 84.00 370 ILE A CA 1
ATOM 2944 C C . ILE A 1 370 ? 29.337 -2.650 -42.859 1.00 84.00 370 ILE A C 1
ATOM 2946 O O . ILE A 1 370 ? 29.447 -3.259 -41.797 1.00 84.00 370 ILE A O 1
ATOM 2950 N N . TYR A 1 371 ? 30.269 -1.799 -43.294 1.00 85.06 371 TYR A N 1
ATOM 2951 C CA . TYR A 1 371 ? 31.509 -1.512 -42.571 1.00 85.06 371 TYR A CA 1
ATOM 2952 C C . TYR A 1 371 ? 31.242 -0.874 -41.201 1.00 85.06 371 TYR A C 1
ATOM 2954 O O . TYR A 1 371 ? 31.845 -1.277 -40.210 1.00 85.06 371 TYR A O 1
ATOM 2962 N N . PHE A 1 372 ? 30.297 0.069 -41.123 1.00 80.81 372 PHE A N 1
ATOM 2963 C CA . PHE A 1 372 ? 29.907 0.695 -39.856 1.00 80.81 372 PHE A CA 1
ATOM 2964 C C . PHE A 1 372 ? 28.983 -0.180 -38.990 1.00 80.81 372 PHE A C 1
ATOM 2966 O O . PHE A 1 372 ? 28.919 0.025 -37.782 1.00 80.81 372 PHE A O 1
ATOM 2973 N N . HIS A 1 373 ? 28.285 -1.166 -39.570 1.00 77.50 373 HIS A N 1
ATOM 2974 C CA . HIS A 1 373 ? 27.359 -2.054 -38.850 1.00 77.50 373 HIS A CA 1
ATOM 2975 C C . HIS A 1 373 ? 27.612 -3.550 -39.151 1.00 77.50 373 HIS A C 1
ATOM 2977 O O . HIS A 1 373 ? 26.729 -4.243 -39.673 1.00 77.50 373 HIS A O 1
ATOM 2983 N N . PRO A 1 374 ? 28.786 -4.102 -38.781 1.00 71.25 374 PRO A N 1
ATOM 2984 C CA . PRO A 1 374 ? 29.197 -5.463 -39.150 1.00 71.25 374 PRO A CA 1
ATOM 2985 C C . PRO A 1 374 ? 28.315 -6.570 -38.539 1.00 71.25 374 PRO A C 1
ATOM 2987 O O . PRO A 1 374 ? 28.209 -7.668 -39.089 1.00 71.25 374 PRO A O 1
ATOM 2990 N N . SER A 1 375 ? 27.621 -6.288 -37.432 1.00 66.62 375 SER A N 1
ATOM 2991 C CA . SER A 1 375 ? 26.689 -7.217 -36.775 1.00 66.62 375 SER A CA 1
ATOM 2992 C C . SER A 1 375 ? 25.404 -7.479 -37.577 1.00 66.62 375 SER A C 1
ATOM 2994 O O . SER A 1 375 ? 24.784 -8.532 -37.414 1.00 66.62 375 SER A O 1
ATOM 2996 N N . ASN A 1 376 ? 25.018 -6.577 -38.488 1.00 63.91 376 ASN A N 1
ATOM 2997 C CA . ASN A 1 376 ? 23.821 -6.729 -39.323 1.00 63.91 376 ASN A CA 1
ATOM 2998 C C . ASN A 1 376 ? 24.034 -7.699 -40.496 1.00 63.91 376 ASN A C 1
ATOM 3000 O O . ASN A 1 376 ? 23.074 -8.300 -40.980 1.00 63.91 376 ASN A O 1
ATOM 3004 N N . PHE A 1 377 ? 25.286 -7.912 -40.914 1.00 62.28 377 PHE A N 1
ATOM 3005 C CA . PHE A 1 377 ? 25.643 -8.815 -42.012 1.00 62.28 377 PHE A CA 1
ATOM 3006 C C . PHE A 1 377 ? 25.351 -10.290 -41.681 1.00 62.28 377 PHE A C 1
ATOM 3008 O O . PHE A 1 377 ? 24.864 -11.045 -42.519 1.00 62.28 377 PHE A O 1
ATOM 3015 N N . TRP A 1 378 ? 25.544 -10.695 -40.421 1.00 54.47 378 TRP A N 1
ATOM 3016 C CA . TRP A 1 378 ? 25.291 -12.066 -39.952 1.00 54.47 378 TRP A CA 1
ATOM 3017 C C . TRP A 1 378 ? 23.805 -12.431 -39.816 1.00 54.47 378 TRP A C 1
ATOM 3019 O O . TRP A 1 378 ? 23.469 -13.598 -39.613 1.00 54.47 378 TRP A O 1
ATOM 3029 N N . ARG A 1 379 ? 22.894 -11.459 -39.942 1.00 55.88 379 ARG A N 1
ATOM 3030 C CA . ARG A 1 379 ? 21.436 -11.665 -39.866 1.00 55.88 379 ARG A CA 1
ATOM 3031 C C . ARG A 1 379 ? 20.783 -11.907 -41.234 1.00 55.88 379 ARG A C 1
ATOM 3033 O O . ARG A 1 379 ? 19.556 -11.956 -41.325 1.00 55.88 379 ARG A O 1
ATOM 3040 N N . TRP A 1 380 ? 21.580 -12.093 -42.289 1.00 53.16 380 TRP A N 1
ATOM 3041 C CA . TRP A 1 380 ? 21.092 -12.275 -43.656 1.00 53.16 380 TRP A CA 1
ATOM 3042 C C . TRP A 1 380 ? 20.210 -13.531 -43.816 1.00 53.16 380 TRP A C 1
ATOM 3044 O O . TRP A 1 380 ? 20.616 -14.618 -43.389 1.00 53.16 380 TRP A O 1
ATOM 3054 N N . PRO A 1 381 ? 19.037 -13.441 -44.481 1.00 51.41 381 PRO A N 1
ATOM 3055 C CA . PRO A 1 381 ? 18.132 -14.581 -44.665 1.00 51.41 381 PRO A CA 1
ATOM 3056 C C . PRO A 1 381 ? 18.779 -15.782 -45.374 1.00 51.41 381 PRO A C 1
ATOM 3058 O O . PRO A 1 381 ? 18.401 -16.920 -45.106 1.00 51.41 381 PRO A O 1
ATOM 3061 N N . GLY A 1 382 ? 19.781 -15.540 -46.230 1.00 50.75 382 GLY A N 1
ATOM 3062 C CA . GLY A 1 382 ? 20.490 -16.569 -47.002 1.00 50.75 382 GLY A CA 1
ATOM 3063 C C . GLY A 1 382 ? 21.657 -17.263 -46.286 1.00 50.75 382 GLY A C 1
ATOM 3064 O O . GLY A 1 382 ? 22.119 -18.296 -46.760 1.00 50.75 382 GLY A O 1
ATOM 3065 N N . LEU A 1 383 ? 22.122 -16.750 -45.139 1.00 50.72 383 LEU A N 1
ATOM 3066 C CA . LEU A 1 383 ? 23.290 -17.280 -44.406 1.00 50.72 383 LEU A CA 1
ATOM 3067 C C . LEU A 1 383 ? 22.914 -18.115 -43.165 1.00 50.72 383 LEU A C 1
ATOM 3069 O O . LEU A 1 383 ? 23.785 -18.586 -42.438 1.00 50.72 383 LEU A O 1
ATOM 3073 N N . LYS A 1 384 ? 21.620 -18.379 -42.935 1.00 45.25 384 LYS A N 1
ATOM 3074 C CA . LYS A 1 384 ? 21.093 -19.058 -41.731 1.00 45.25 384 LYS A CA 1
ATOM 3075 C C . LYS A 1 384 ? 21.476 -20.544 -41.558 1.00 45.25 384 LYS A C 1
ATOM 3077 O O . LYS A 1 384 ? 21.019 -21.168 -40.603 1.00 45.25 384 LYS A O 1
ATOM 3082 N N . LYS A 1 385 ? 22.290 -21.152 -42.432 1.00 41.38 385 LYS A N 1
ATOM 3083 C CA . LYS A 1 385 ? 22.450 -22.623 -42.468 1.00 41.38 385 LYS A CA 1
ATOM 3084 C C . LYS A 1 385 ? 23.497 -23.217 -41.507 1.00 41.38 385 LYS A C 1
ATOM 3086 O O . LYS A 1 385 ? 23.579 -24.436 -41.408 1.00 41.38 385 LYS A O 1
ATOM 3091 N N . THR A 1 386 ? 24.256 -22.424 -40.751 1.00 43.50 386 THR A N 1
ATOM 3092 C CA . THR A 1 386 ? 25.395 -22.945 -39.956 1.00 43.50 386 THR A CA 1
ATOM 3093 C C . THR A 1 386 ? 25.416 -22.514 -38.487 1.00 43.50 386 THR A C 1
ATOM 3095 O O . THR A 1 386 ? 26.482 -22.355 -37.904 1.00 43.50 386 THR A O 1
ATOM 3098 N N . ARG A 1 387 ? 24.253 -22.389 -37.828 1.00 42.19 387 ARG A N 1
ATOM 3099 C CA . ARG A 1 387 ? 24.220 -22.211 -36.359 1.00 42.19 387 ARG A CA 1
ATOM 3100 C C . ARG A 1 387 ? 23.129 -22.997 -35.628 1.00 42.19 387 ARG A C 1
ATOM 3102 O O . ARG A 1 387 ? 22.579 -22.516 -34.650 1.00 42.19 387 ARG A O 1
ATOM 3109 N N . ASN A 1 388 ? 22.856 -24.223 -36.078 1.00 37.84 388 ASN A N 1
ATOM 3110 C CA . ASN A 1 388 ? 22.050 -25.198 -35.322 1.00 37.84 388 ASN A CA 1
ATOM 3111 C C . ASN A 1 388 ? 22.880 -26.346 -34.711 1.00 37.84 388 ASN A C 1
ATOM 3113 O O . ASN A 1 388 ? 22.304 -27.242 -34.111 1.00 37.84 388 ASN A O 1
ATOM 3117 N N . ARG A 1 389 ? 24.220 -26.327 -34.822 1.00 36.34 389 ARG A N 1
ATOM 3118 C CA . ARG A 1 389 ? 25.104 -27.347 -34.210 1.00 36.34 389 ARG A CA 1
ATOM 3119 C C . ARG A 1 389 ? 25.831 -26.914 -32.934 1.00 36.34 389 ARG A C 1
ATOM 3121 O O . ARG A 1 389 ? 26.359 -27.782 -32.265 1.00 36.34 389 ARG A O 1
ATOM 3128 N N . VAL A 1 390 ? 25.817 -25.626 -32.583 1.00 43.09 390 VAL A N 1
ATOM 3129 C CA . VAL A 1 390 ? 26.467 -25.117 -31.353 1.00 43.09 390 VAL A CA 1
ATOM 3130 C C . VAL A 1 390 ? 25.489 -25.071 -30.171 1.00 43.09 390 VAL A C 1
ATOM 3132 O O . VAL A 1 390 ? 25.877 -25.234 -29.029 1.00 43.09 390 VAL A O 1
ATOM 3135 N N . LYS A 1 391 ? 24.179 -24.984 -30.436 1.00 34.44 391 LYS A N 1
ATOM 3136 C CA . LYS A 1 391 ? 23.145 -24.849 -29.395 1.00 34.44 391 LYS A CA 1
ATOM 3137 C C . LYS A 1 391 ? 22.779 -26.156 -28.666 1.00 34.44 391 LYS A C 1
ATOM 3139 O O . LYS A 1 391 ? 21.838 -26.162 -27.882 1.00 34.44 391 LYS A O 1
ATOM 3144 N N . ALA A 1 392 ? 23.464 -27.258 -28.978 1.00 36.41 392 ALA A N 1
ATOM 3145 C CA . ALA A 1 392 ? 23.258 -28.567 -28.354 1.00 36.41 392 ALA A CA 1
ATOM 3146 C C . ALA A 1 392 ? 24.319 -28.894 -27.284 1.00 36.41 392 ALA A C 1
ATOM 3148 O O . ALA A 1 392 ? 24.115 -29.831 -26.520 1.00 36.41 392 ALA A O 1
ATOM 3149 N N . GLU A 1 393 ? 25.406 -28.119 -27.198 1.00 37.41 393 GLU A N 1
ATOM 3150 C CA . GLU A 1 393 ? 26.387 -28.219 -26.104 1.00 37.41 393 GLU A CA 1
ATOM 3151 C C . GLU A 1 393 ? 26.007 -27.311 -24.917 1.00 37.41 393 GLU A C 1
ATOM 3153 O O . GLU A 1 393 ? 26.137 -27.736 -23.774 1.00 37.41 393 GLU A O 1
ATOM 3158 N N . ASP A 1 394 ? 25.346 -26.170 -25.161 1.00 39.28 394 ASP A N 1
ATOM 3159 C CA . ASP A 1 394 ? 24.872 -25.235 -24.114 1.00 39.28 394 ASP A CA 1
ATOM 3160 C C . ASP A 1 394 ? 23.772 -25.809 -23.189 1.00 39.28 394 ASP A C 1
ATOM 3162 O O . ASP A 1 394 ? 23.384 -25.193 -22.201 1.00 39.28 394 ASP A O 1
ATOM 3166 N N . THR A 1 395 ? 23.212 -26.985 -23.502 1.00 39.78 395 THR A N 1
ATOM 3167 C CA . THR A 1 395 ? 22.174 -27.619 -22.657 1.00 39.78 395 THR A CA 1
ATOM 3168 C C . THR A 1 395 ? 22.779 -28.492 -21.548 1.00 39.78 395 THR A C 1
ATOM 3170 O O . THR A 1 395 ? 22.060 -28.902 -20.640 1.00 39.78 395 THR A O 1
ATOM 3173 N N . ALA A 1 396 ? 24.091 -28.758 -21.586 1.00 37.50 396 ALA A N 1
ATOM 3174 C CA . ALA A 1 396 ? 24.800 -29.473 -20.524 1.00 37.50 396 ALA A CA 1
ATOM 3175 C C . ALA A 1 396 ? 25.303 -28.537 -19.405 1.00 37.50 396 ALA A C 1
ATOM 3177 O O . ALA A 1 396 ? 25.369 -28.969 -18.254 1.00 37.50 396 ALA A O 1
ATOM 3178 N N . ASP A 1 397 ? 25.558 -27.259 -19.709 1.00 39.16 397 ASP A N 1
ATOM 3179 C CA . ASP A 1 397 ? 26.024 -26.261 -18.729 1.00 39.16 397 ASP A CA 1
ATOM 3180 C C . ASP A 1 397 ? 24.900 -25.734 -17.813 1.00 39.16 397 ASP A C 1
ATOM 3182 O O . ASP A 1 397 ? 25.141 -25.402 -16.654 1.00 39.16 397 ASP A O 1
ATOM 3186 N N . ASN A 1 398 ? 23.635 -25.803 -18.242 1.00 41.12 398 ASN A N 1
ATOM 3187 C CA . ASN A 1 398 ? 22.484 -25.365 -17.431 1.00 41.12 398 ASN A CA 1
ATOM 3188 C C . ASN A 1 398 ? 22.126 -26.311 -16.262 1.00 41.12 398 ASN A C 1
ATOM 3190 O O . ASN A 1 398 ? 21.264 -25.992 -15.445 1.00 41.12 398 ASN A O 1
ATOM 3194 N N . LEU A 1 399 ? 22.770 -27.481 -16.155 1.00 38.09 399 LEU A N 1
ATOM 3195 C CA . LEU A 1 399 ? 22.721 -28.327 -14.949 1.00 38.09 399 LEU A CA 1
ATOM 3196 C C . LEU A 1 399 ? 23.900 -28.072 -13.989 1.00 38.09 399 LEU A C 1
ATOM 3198 O O . LEU A 1 399 ? 23.913 -28.621 -12.883 1.00 38.09 399 LEU A O 1
ATOM 3202 N N . ALA A 1 400 ? 24.873 -27.249 -14.390 1.00 38.81 400 ALA A N 1
ATOM 3203 C CA . ALA A 1 400 ? 25.950 -26.769 -13.529 1.00 38.81 400 ALA A CA 1
ATOM 3204 C C . ALA A 1 400 ? 25.570 -25.450 -12.824 1.00 38.81 400 ALA A C 1
ATOM 3206 O O . ALA A 1 400 ? 25.879 -25.304 -11.642 1.00 38.81 400 ALA A O 1
ATOM 3207 N N . GLU A 1 401 ? 24.782 -24.575 -13.465 1.00 37.53 401 GLU A N 1
ATOM 3208 C CA . GLU A 1 401 ? 24.266 -23.332 -12.852 1.00 37.53 401 GLU A CA 1
ATOM 3209 C C . GLU A 1 401 ? 23.368 -23.587 -11.624 1.00 37.53 401 GLU A C 1
ATOM 3211 O O . GLU A 1 401 ? 23.447 -22.871 -10.628 1.00 37.53 401 GLU A O 1
ATOM 3216 N N . SER A 1 402 ? 22.599 -24.686 -11.592 1.00 37.47 402 SER A N 1
ATOM 3217 C CA . SER A 1 402 ? 21.786 -25.024 -10.407 1.00 37.47 402 SER A CA 1
ATOM 3218 C C . SER A 1 402 ? 22.612 -25.491 -9.197 1.00 37.47 402 SER A C 1
ATOM 3220 O O . SER A 1 402 ? 22.068 -25.666 -8.106 1.00 37.47 402 SER A O 1
ATOM 3222 N N . LYS A 1 403 ? 23.914 -25.755 -9.379 1.00 36.72 403 LYS A N 1
ATOM 3223 C CA . LYS A 1 403 ? 24.860 -26.028 -8.286 1.00 36.72 403 LYS A CA 1
ATOM 3224 C C . LYS A 1 403 ? 25.622 -24.771 -7.863 1.00 36.72 403 LYS A C 1
ATOM 3226 O O . LYS A 1 403 ? 25.927 -24.654 -6.677 1.00 36.72 403 LYS A O 1
ATOM 3231 N N . GLU A 1 404 ? 25.834 -23.817 -8.769 1.00 39.59 404 GLU A N 1
ATOM 3232 C CA . GLU A 1 404 ? 26.350 -22.486 -8.426 1.00 39.59 404 GLU A CA 1
ATOM 3233 C C . GLU A 1 404 ? 25.357 -21.683 -7.577 1.00 39.59 404 GLU A C 1
ATOM 3235 O O . GLU A 1 404 ? 25.777 -21.053 -6.614 1.00 39.59 404 GLU A O 1
ATOM 3240 N N . ASP A 1 405 ? 24.044 -21.807 -7.794 1.00 34.38 405 ASP A N 1
ATOM 3241 C CA . ASP A 1 405 ? 23.032 -21.152 -6.943 1.00 34.38 405 ASP A CA 1
ATOM 3242 C C . ASP A 1 405 ? 22.950 -21.724 -5.514 1.00 34.38 405 ASP A C 1
ATOM 3244 O O . ASP A 1 405 ? 22.544 -21.039 -4.569 1.00 34.38 405 ASP A O 1
ATOM 3248 N N . ALA A 1 406 ? 23.358 -22.984 -5.326 1.00 34.28 406 ALA A N 1
ATOM 3249 C CA . ALA A 1 406 ? 23.464 -23.605 -4.007 1.00 34.28 406 ALA A CA 1
ATOM 3250 C C . ALA A 1 406 ? 24.793 -23.261 -3.310 1.00 34.28 406 ALA A C 1
ATOM 3252 O O . ALA A 1 406 ? 24.806 -23.125 -2.088 1.00 34.28 406 ALA A O 1
ATOM 3253 N N . GLN A 1 407 ? 25.880 -23.057 -4.067 1.00 33.84 407 GLN A N 1
ATOM 3254 C CA . GLN A 1 407 ? 27.159 -22.562 -3.539 1.00 33.84 407 GLN A CA 1
ATOM 3255 C C . GLN A 1 407 ? 27.145 -21.046 -3.265 1.00 33.84 407 GLN A C 1
ATOM 3257 O O . GLN A 1 407 ? 27.736 -20.605 -2.280 1.00 33.84 407 GLN A O 1
ATOM 3262 N N . ASN A 1 408 ? 26.390 -20.252 -4.031 1.00 38.62 408 ASN A N 1
ATOM 3263 C CA . ASN A 1 408 ? 26.239 -18.807 -3.814 1.00 38.62 408 ASN A CA 1
ATOM 3264 C C . ASN A 1 408 ? 25.492 -18.464 -2.516 1.00 38.62 408 ASN A C 1
ATOM 3266 O O . ASN A 1 408 ? 25.734 -17.407 -1.938 1.00 38.62 408 ASN A O 1
ATOM 3270 N N . LYS A 1 409 ? 24.651 -19.368 -1.994 1.00 35.91 409 LYS A N 1
ATOM 3271 C CA . LYS A 1 409 ? 24.007 -19.201 -0.675 1.00 35.91 409 LYS A CA 1
ATOM 3272 C C . LYS A 1 409 ? 24.960 -19.367 0.510 1.00 35.91 409 LYS A C 1
ATOM 3274 O O . LYS A 1 409 ? 24.619 -18.966 1.619 1.00 35.91 409 LYS A O 1
ATOM 3279 N N . GLU A 1 410 ? 26.142 -19.938 0.295 1.00 34.06 410 GLU A N 1
ATOM 3280 C CA . GLU A 1 410 ? 27.166 -20.095 1.334 1.00 34.06 410 GLU A CA 1
ATOM 3281 C C . GLU A 1 410 ? 28.235 -18.986 1.266 1.00 34.06 410 GLU A C 1
ATOM 3283 O O . GLU A 1 410 ? 28.959 -18.753 2.235 1.00 34.06 410 GLU A O 1
ATOM 3288 N N . GLN A 1 411 ? 28.276 -18.233 0.158 1.00 35.28 411 GLN A N 1
ATOM 3289 C CA . GLN A 1 411 ? 29.193 -17.111 -0.068 1.00 35.28 411 GLN A CA 1
ATOM 3290 C C . GLN A 1 411 ? 28.613 -15.750 0.365 1.00 35.28 411 GLN A C 1
ATOM 3292 O O . GLN A 1 411 ? 29.359 -14.800 0.594 1.00 35.28 411 GLN A O 1
ATOM 3297 N N . THR A 1 412 ? 27.300 -15.666 0.599 1.00 35.78 412 THR A N 1
ATOM 3298 C CA . THR A 1 412 ? 26.595 -14.518 1.200 1.00 35.78 412 THR A CA 1
ATOM 3299 C C . THR A 1 412 ? 26.750 -14.466 2.724 1.00 35.78 412 THR A C 1
ATOM 3301 O O . THR A 1 412 ? 25.776 -14.338 3.464 1.00 35.78 412 THR A O 1
ATOM 3304 N N . LYS A 1 413 ? 27.981 -14.585 3.232 1.00 37.12 413 LYS A N 1
ATOM 3305 C CA . LYS A 1 413 ? 28.288 -14.375 4.652 1.00 37.12 413 LYS A CA 1
ATOM 3306 C C . LYS A 1 413 ? 29.264 -13.203 4.782 1.00 37.12 413 LYS A C 1
ATOM 3308 O O . LYS A 1 413 ? 30.473 -13.388 4.704 1.00 37.12 413 LYS A O 1
ATOM 3313 N N . LYS A 1 414 ? 28.681 -12.018 5.027 1.00 39.00 414 LYS A N 1
ATOM 3314 C CA . LYS A 1 414 ? 29.277 -10.679 5.244 1.00 39.00 414 LYS A CA 1
ATOM 3315 C C . LYS A 1 414 ? 29.806 -9.961 3.989 1.00 39.00 414 LYS A C 1
ATOM 3317 O O . LYS A 1 414 ? 30.989 -10.032 3.671 1.00 39.00 414 LYS A O 1
ATOM 3322 N N . LEU A 1 415 ? 28.940 -9.162 3.360 1.00 50.03 415 LEU A N 1
ATOM 3323 C CA . LEU A 1 415 ? 29.258 -8.166 2.322 1.00 50.03 415 LEU A CA 1
ATOM 3324 C C . LEU A 1 415 ? 29.936 -6.911 2.920 1.00 50.03 415 LEU A C 1
ATOM 3326 O O . LEU A 1 415 ? 29.465 -5.794 2.751 1.00 50.03 415 LEU A O 1
ATOM 3330 N N . ARG A 1 416 ? 31.054 -7.070 3.638 1.00 52.97 416 ARG A N 1
ATOM 3331 C CA . ARG A 1 416 ? 31.898 -5.927 4.033 1.00 52.97 416 ARG A CA 1
ATOM 3332 C C . ARG A 1 416 ? 32.921 -5.690 2.929 1.00 52.97 416 ARG A C 1
ATOM 3334 O O . ARG A 1 416 ? 33.881 -6.453 2.820 1.00 52.97 416 ARG A O 1
ATOM 3341 N N . GLN A 1 417 ? 32.683 -4.700 2.071 1.00 60.84 417 GLN A N 1
ATOM 3342 C CA . GLN A 1 417 ? 33.606 -4.365 0.986 1.00 60.84 417 GLN A CA 1
ATOM 3343 C C . GLN A 1 417 ? 34.578 -3.275 1.462 1.00 60.84 417 GLN A C 1
ATOM 3345 O O . GLN A 1 417 ? 34.119 -2.219 1.884 1.00 60.84 417 GLN A O 1
ATOM 3350 N N . PRO A 1 418 ? 35.906 -3.483 1.401 1.00 60.91 418 PRO A N 1
ATOM 3351 C CA . PRO A 1 418 ? 36.859 -2.439 1.773 1.00 60.91 418 PRO A CA 1
ATOM 3352 C C . PRO A 1 418 ? 36.674 -1.224 0.856 1.00 60.91 418 PRO A C 1
ATOM 3354 O O . PRO A 1 418 ? 36.719 -1.386 -0.360 1.00 60.91 418 PRO A O 1
ATOM 3357 N N . LEU A 1 419 ? 36.473 -0.029 1.426 1.00 67.38 419 LEU A N 1
ATOM 3358 C CA . LEU A 1 419 ? 36.181 1.222 0.701 1.00 67.38 419 LEU A CA 1
ATOM 3359 C C . LEU A 1 419 ? 37.408 1.856 0.013 1.00 67.38 419 LEU A C 1
ATOM 3361 O O . LEU A 1 419 ? 37.276 2.811 -0.753 1.00 67.38 419 LEU A O 1
ATOM 3365 N N . GLU A 1 420 ? 38.588 1.255 0.161 1.00 60.78 420 GLU A N 1
ATOM 3366 C CA . GLU A 1 420 ? 39.810 1.645 -0.542 1.00 60.78 420 GLU A CA 1
ATOM 3367 C C . GLU A 1 420 ? 39.583 1.534 -2.063 1.00 60.78 420 GLU A C 1
ATOM 3369 O O . GLU A 1 420 ? 39.185 0.464 -2.537 1.00 60.78 420 GLU A O 1
ATOM 3374 N N . HIS A 1 421 ? 39.823 2.612 -2.824 1.00 77.31 421 HIS A N 1
ATOM 3375 C CA . HIS A 1 421 ? 39.641 2.771 -4.289 1.00 77.31 421 HIS A CA 1
ATOM 3376 C C . HIS A 1 421 ? 38.292 3.326 -4.809 1.00 77.31 421 HIS A C 1
ATOM 3378 O O . HIS A 1 421 ? 38.086 3.345 -6.023 1.00 77.31 421 HIS A O 1
ATOM 3384 N N . VAL A 1 422 ? 37.401 3.845 -3.955 1.00 87.69 422 VAL A N 1
ATOM 3385 C CA . VAL A 1 422 ? 36.227 4.619 -4.427 1.00 87.69 422 VAL A CA 1
ATOM 3386 C C . VAL A 1 422 ? 36.688 5.928 -5.075 1.00 87.69 422 VAL A C 1
ATOM 3388 O O . VAL A 1 422 ? 37.475 6.652 -4.469 1.00 87.69 422 VAL A O 1
ATOM 3391 N N . LYS A 1 423 ? 36.177 6.256 -6.267 1.00 90.12 423 LYS A N 1
ATOM 3392 C CA . LYS A 1 423 ? 36.441 7.523 -6.982 1.00 90.12 423 LYS A CA 1
ATOM 3393 C C . LYS A 1 423 ? 35.205 8.407 -7.125 1.00 90.12 423 LYS A C 1
ATOM 3395 O O . LYS A 1 423 ? 35.353 9.621 -7.221 1.00 90.12 423 LYS A O 1
ATOM 3400 N N . LEU A 1 424 ? 34.013 7.811 -7.119 1.00 93.81 424 LEU A N 1
ATOM 3401 C CA . LEU A 1 424 ? 32.749 8.523 -7.265 1.00 93.81 424 LEU A CA 1
ATOM 3402 C C . LEU A 1 424 ? 31.761 8.092 -6.184 1.00 93.81 424 LEU A C 1
ATOM 3404 O O . LEU A 1 424 ? 31.665 6.909 -5.851 1.00 93.81 424 LEU A O 1
ATOM 3408 N N . ILE A 1 425 ? 31.022 9.058 -5.651 1.00 95.56 425 ILE A N 1
ATOM 3409 C CA . ILE A 1 425 ? 29.992 8.854 -4.640 1.00 95.56 425 ILE A CA 1
ATOM 3410 C C . ILE A 1 425 ? 28.637 9.175 -5.267 1.00 95.56 425 ILE A C 1
ATOM 3412 O O . ILE A 1 425 ? 28.367 10.306 -5.665 1.00 95.56 425 ILE A O 1
ATOM 3416 N N . LEU A 1 426 ? 27.794 8.153 -5.363 1.00 97.44 426 LEU A N 1
ATOM 3417 C CA . LEU A 1 426 ? 26.423 8.246 -5.834 1.00 97.44 426 LEU A CA 1
ATOM 3418 C C . LEU A 1 426 ? 25.497 8.361 -4.620 1.00 97.44 426 LEU A C 1
ATOM 3420 O O . LEU A 1 426 ? 25.499 7.494 -3.747 1.00 97.44 426 LEU A O 1
ATOM 3424 N N . LEU A 1 427 ? 24.705 9.426 -4.554 1.00 97.75 427 LEU A N 1
ATOM 3425 C CA . LEU A 1 427 ? 23.897 9.739 -3.379 1.00 97.75 427 LEU A CA 1
ATOM 3426 C C . LEU A 1 427 ? 22.409 9.684 -3.683 1.00 97.75 427 LEU A C 1
ATOM 3428 O O . LEU A 1 427 ? 21.930 10.292 -4.643 1.00 97.75 427 LEU A O 1
ATOM 3432 N N . ASP A 1 428 ? 21.670 9.020 -2.806 1.00 96.75 428 ASP A N 1
ATOM 3433 C CA . ASP A 1 428 ? 20.244 9.262 -2.653 1.00 96.75 428 ASP A CA 1
ATOM 3434 C C . ASP A 1 428 ? 19.973 10.578 -1.902 1.00 96.75 428 ASP A C 1
ATOM 3436 O O . ASP A 1 428 ? 20.855 11.143 -1.252 1.00 96.75 428 ASP A O 1
ATOM 3440 N N . ILE A 1 429 ? 18.740 11.079 -1.989 1.00 94.00 429 ILE A N 1
ATOM 3441 C CA . ILE A 1 429 ? 18.326 12.329 -1.352 1.00 94.00 429 ILE A CA 1
ATOM 3442 C C . ILE A 1 429 ? 17.591 12.060 -0.033 1.00 94.00 429 ILE A C 1
ATOM 3444 O O . ILE A 1 429 ? 18.092 12.363 1.054 1.00 94.00 429 ILE A O 1
ATOM 3448 N N . GLU A 1 430 ? 16.384 11.514 -0.137 1.00 90.31 430 GLU A N 1
ATOM 3449 C CA . GLU A 1 430 ? 15.433 11.383 0.966 1.00 90.31 430 GLU A CA 1
ATOM 3450 C C . GLU A 1 430 ? 15.920 10.316 1.947 1.00 90.31 430 GLU A C 1
ATOM 3452 O O . GLU A 1 430 ? 16.384 9.266 1.529 1.00 90.31 430 GLU A O 1
ATOM 3457 N N . GLY A 1 431 ? 15.906 10.603 3.250 1.00 90.75 431 GLY A N 1
ATOM 3458 C CA . GLY A 1 431 ? 16.401 9.665 4.266 1.00 90.75 431 GLY A CA 1
ATOM 3459 C C . GLY A 1 431 ? 17.924 9.472 4.276 1.00 90.75 431 GLY A C 1
ATOM 3460 O O . GLY A 1 431 ? 18.440 8.828 5.185 1.00 90.75 431 GLY A O 1
ATOM 3461 N N . THR A 1 432 ? 18.655 10.070 3.329 1.00 95.31 432 THR A N 1
ATOM 3462 C CA . THR A 1 432 ? 20.106 9.892 3.160 1.00 95.31 432 THR A CA 1
ATOM 3463 C C . THR A 1 432 ? 20.870 11.187 3.436 1.00 95.31 432 THR A C 1
ATOM 3465 O O . THR A 1 432 ? 21.622 11.261 4.417 1.00 95.31 432 THR A O 1
ATOM 3468 N N . ILE A 1 433 ? 20.650 12.227 2.617 1.00 95.12 433 ILE A N 1
ATOM 3469 C CA . ILE A 1 433 ? 21.277 13.552 2.792 1.00 95.12 433 ILE A CA 1
ATOM 3470 C C . ILE A 1 433 ? 20.354 14.575 3.453 1.00 95.12 433 ILE A C 1
ATOM 3472 O O . ILE A 1 433 ? 20.834 15.546 4.038 1.00 95.12 433 ILE A O 1
ATOM 3476 N N . CYS A 1 434 ? 19.040 14.362 3.375 1.00 93.12 434 CYS A N 1
ATOM 3477 C CA . CYS A 1 434 ? 18.038 15.169 4.056 1.00 93.12 434 CYS A CA 1
ATOM 3478 C C . CYS A 1 434 ? 16.991 14.271 4.743 1.00 93.12 434 CYS A C 1
ATOM 3480 O O . CYS A 1 434 ? 16.825 13.109 4.360 1.00 93.12 434 CYS A O 1
ATOM 3482 N N . PRO A 1 435 ? 16.272 14.779 5.759 1.00 92.50 435 PRO A N 1
ATOM 3483 C CA . PRO A 1 435 ? 15.223 14.023 6.429 1.00 92.50 435 PRO A CA 1
ATOM 3484 C C . PRO A 1 435 ? 14.143 13.538 5.466 1.00 92.50 435 PRO A C 1
ATOM 3486 O O . PRO A 1 435 ? 13.595 14.324 4.695 1.00 92.50 435 PRO A O 1
ATOM 3489 N N . ILE A 1 436 ? 13.766 12.263 5.583 1.00 86.75 436 ILE A N 1
ATOM 3490 C CA . ILE A 1 436 ? 12.670 11.666 4.801 1.00 86.75 436 ILE A CA 1
ATOM 3491 C C . ILE A 1 436 ? 11.337 12.411 4.999 1.00 86.75 436 ILE A C 1
ATOM 3493 O O . ILE A 1 43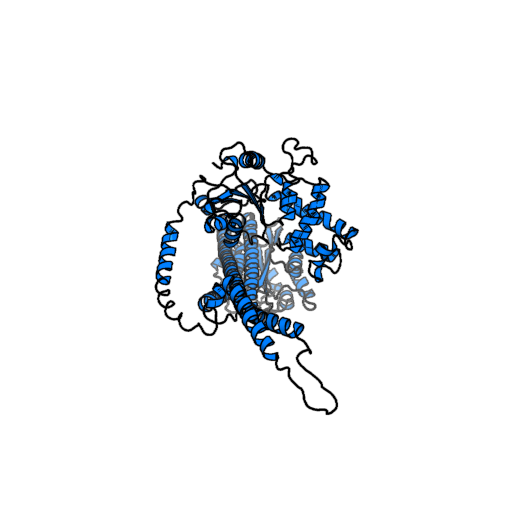6 ? 10.507 12.507 4.096 1.00 86.75 436 ILE A O 1
ATOM 3497 N N . THR A 1 437 ? 11.150 13.018 6.172 1.00 89.06 437 THR A N 1
ATOM 3498 C CA . THR A 1 437 ? 9.981 13.838 6.503 1.00 89.06 437 THR A CA 1
ATOM 3499 C C . THR A 1 437 ? 9.928 15.148 5.728 1.00 89.06 437 THR A C 1
ATOM 3501 O O . THR A 1 437 ? 8.846 15.690 5.554 1.00 89.06 437 THR A O 1
ATOM 3504 N N . PHE A 1 438 ? 11.041 15.669 5.201 1.00 89.81 438 PHE A N 1
ATOM 3505 C CA . PHE A 1 438 ? 11.029 16.952 4.496 1.00 89.81 438 PHE A CA 1
ATOM 3506 C C . PHE A 1 438 ? 10.142 16.920 3.244 1.00 89.81 438 PHE A C 1
ATOM 3508 O O . PHE A 1 438 ? 9.360 17.841 3.005 1.00 89.81 438 PHE A O 1
ATOM 3515 N N . VAL A 1 439 ? 10.198 15.838 2.467 1.00 84.88 439 VAL A N 1
ATOM 3516 C CA . VAL A 1 439 ? 9.366 15.707 1.263 1.00 84.88 439 VAL A CA 1
ATOM 3517 C C . VAL A 1 439 ? 7.896 15.533 1.639 1.00 84.88 439 VAL A C 1
ATOM 3519 O O . VAL A 1 439 ? 7.032 16.255 1.135 1.00 84.88 439 VAL A O 1
ATOM 3522 N N . LYS A 1 440 ? 7.616 14.624 2.577 1.00 81.56 440 LYS A N 1
ATOM 3523 C CA . LYS A 1 440 ? 6.251 14.267 2.973 1.00 81.56 440 LYS A CA 1
ATOM 3524 C C . LYS A 1 440 ? 5.536 15.353 3.780 1.00 81.56 440 LYS A C 1
ATOM 3526 O O . LYS A 1 440 ? 4.347 15.570 3.566 1.00 81.56 440 LYS A O 1
ATOM 3531 N N . ASP A 1 441 ? 6.244 16.032 4.676 1.00 86.62 441 ASP A N 1
ATOM 3532 C CA . ASP A 1 441 ? 5.650 16.945 5.658 1.00 86.62 441 ASP A CA 1
ATOM 3533 C C . ASP A 1 441 ? 5.798 18.422 5.254 1.00 86.62 441 ASP A C 1
ATOM 3535 O O . ASP A 1 441 ? 5.066 19.268 5.769 1.00 86.62 441 ASP A O 1
ATOM 3539 N N . THR A 1 442 ? 6.683 18.743 4.298 1.00 90.00 442 THR A N 1
ATOM 3540 C CA . THR A 1 442 ? 6.880 20.120 3.805 1.00 90.00 442 THR A CA 1
ATOM 3541 C C . THR A 1 442 ? 6.544 20.261 2.322 1.00 90.00 442 THR A C 1
ATOM 3543 O O . THR A 1 442 ? 5.664 21.049 1.972 1.00 90.00 442 THR A O 1
ATOM 3546 N N . LEU A 1 443 ? 7.198 19.498 1.437 1.00 89.69 443 LEU A N 1
ATOM 3547 C CA . LEU A 1 443 ? 7.074 19.708 -0.013 1.00 89.69 443 LEU A CA 1
ATOM 3548 C C . LEU A 1 443 ? 5.703 19.301 -0.571 1.00 89.69 443 LEU A C 1
ATOM 3550 O O . LEU A 1 443 ? 5.107 20.062 -1.340 1.00 89.69 443 LEU A O 1
ATOM 3554 N N . PHE A 1 444 ? 5.174 18.131 -0.199 1.00 89.31 444 PHE A N 1
ATOM 3555 C CA . PHE A 1 444 ? 3.841 17.704 -0.649 1.00 89.31 444 PHE A CA 1
ATOM 3556 C C . PHE A 1 444 ? 2.721 18.612 -0.118 1.00 89.31 444 PHE A C 1
ATOM 3558 O O . PHE A 1 444 ? 1.917 19.078 -0.933 1.00 89.31 444 PHE A O 1
ATOM 3565 N N . PRO A 1 445 ? 2.666 18.953 1.188 1.00 92.25 445 PRO A N 1
ATOM 3566 C CA . PRO A 1 445 ? 1.644 19.859 1.701 1.00 92.25 445 PRO A CA 1
ATOM 3567 C C . PRO A 1 445 ? 1.723 21.252 1.077 1.00 92.25 445 PRO A C 1
ATOM 3569 O O . PRO A 1 445 ? 0.685 21.851 0.797 1.00 92.25 445 PRO A O 1
ATOM 3572 N N . TYR A 1 446 ? 2.931 21.763 0.808 1.00 93.12 446 TYR A N 1
ATOM 3573 C CA . TYR A 1 446 ? 3.083 23.041 0.122 1.00 93.12 446 TYR A CA 1
ATOM 3574 C C . TYR A 1 446 ? 2.531 22.997 -1.305 1.00 93.12 446 TYR A C 1
ATOM 3576 O O . TYR A 1 446 ? 1.758 23.878 -1.673 1.00 93.12 446 TYR A O 1
ATOM 3584 N N . ALA A 1 447 ? 2.873 21.970 -2.091 1.00 91.75 447 ALA A N 1
ATOM 3585 C CA . ALA A 1 447 ? 2.382 21.842 -3.462 1.00 91.75 447 ALA A CA 1
ATOM 3586 C C . ALA A 1 447 ? 0.847 21.802 -3.515 1.00 91.75 447 ALA A C 1
ATOM 3588 O O . ALA A 1 447 ? 0.246 22.517 -4.312 1.00 91.75 447 ALA A O 1
ATOM 3589 N N . LEU A 1 448 ? 0.206 21.039 -2.622 1.00 92.38 448 LEU A N 1
ATOM 3590 C CA . LEU A 1 448 ? -1.258 20.986 -2.534 1.00 92.38 448 LEU A CA 1
ATOM 3591 C C . LEU A 1 448 ? -1.873 22.315 -2.079 1.00 92.38 448 LEU A C 1
ATOM 3593 O O . LEU A 1 448 ? -2.956 22.666 -2.530 1.00 92.38 448 LEU A O 1
ATOM 3597 N N . LYS A 1 449 ? -1.188 23.074 -1.216 1.00 93.12 449 LYS A N 1
ATOM 3598 C CA . LYS A 1 449 ? -1.641 24.401 -0.778 1.00 93.12 449 LYS A CA 1
ATOM 3599 C C . LYS A 1 449 ? -1.494 25.465 -1.870 1.00 93.12 449 LYS A C 1
ATOM 3601 O O . LYS A 1 449 ? -2.337 26.348 -1.957 1.00 93.12 449 LYS A O 1
ATOM 3606 N N . ALA A 1 450 ? -0.427 25.404 -2.664 1.00 92.00 450 ALA A N 1
ATOM 3607 C CA . ALA A 1 450 ? -0.144 26.364 -3.730 1.00 92.00 450 ALA A CA 1
ATOM 3608 C C . ALA A 1 450 ? -0.969 26.100 -5.000 1.00 92.00 450 ALA A C 1
ATOM 3610 O O . ALA A 1 450 ? -1.245 27.024 -5.764 1.00 92.00 450 ALA A O 1
ATOM 3611 N N . LEU A 1 451 ? -1.364 24.844 -5.233 1.00 93.44 451 LEU A N 1
ATOM 3612 C CA . LEU A 1 451 ? -2.065 24.428 -6.443 1.00 93.44 451 LEU A CA 1
ATOM 3613 C C . LEU A 1 451 ? -3.354 25.231 -6.715 1.00 93.44 451 LEU A C 1
ATOM 3615 O O . LEU A 1 451 ? -3.451 25.747 -7.826 1.00 93.44 451 LEU A O 1
ATOM 3619 N N . PRO A 1 452 ? -4.294 25.434 -5.768 1.00 93.50 452 PRO A N 1
ATOM 3620 C CA . PRO A 1 452 ? -5.512 26.211 -6.023 1.00 93.50 452 PRO A CA 1
ATOM 3621 C C . PRO A 1 452 ? -5.240 27.626 -6.548 1.00 93.50 452 PRO A C 1
ATOM 3623 O O . PRO A 1 452 ? -5.872 28.064 -7.509 1.00 93.50 452 PRO A O 1
ATOM 3626 N N . ASP A 1 453 ? -4.254 28.322 -5.976 1.00 91.62 453 ASP A N 1
ATOM 3627 C CA . ASP A 1 453 ? -3.889 29.682 -6.389 1.00 91.62 453 ASP A CA 1
ATOM 3628 C C . ASP A 1 453 ? -3.263 29.701 -7.791 1.00 91.62 453 ASP A C 1
ATOM 3630 O O . ASP A 1 453 ? -3.521 30.608 -8.588 1.00 91.62 453 ASP A O 1
ATOM 3634 N N . VAL A 1 454 ? -2.455 28.689 -8.123 1.00 91.75 454 VAL A N 1
ATOM 3635 C CA . VAL A 1 454 ? -1.885 28.526 -9.468 1.00 91.75 454 VAL A CA 1
ATOM 3636 C C . VAL A 1 454 ? -2.983 28.229 -10.481 1.00 91.75 454 VAL A C 1
ATOM 3638 O O . VAL A 1 454 ? -3.001 28.834 -11.550 1.00 91.75 454 VAL A O 1
ATOM 3641 N N . LEU A 1 455 ? -3.929 27.355 -10.143 1.00 92.38 455 LEU A N 1
ATOM 3642 C CA . LEU A 1 455 ? -5.058 27.046 -11.011 1.00 92.38 455 LEU A CA 1
ATOM 3643 C C . LEU A 1 455 ? -5.964 28.269 -11.208 1.00 92.38 455 LEU A C 1
ATOM 3645 O O . LEU A 1 455 ? -6.379 28.531 -12.328 1.00 92.38 455 LEU A O 1
ATOM 3649 N N . ALA A 1 456 ? -6.208 29.080 -10.180 1.00 91.69 456 ALA A N 1
ATOM 3650 C CA . ALA A 1 456 ? -7.026 30.285 -10.314 1.00 91.69 456 ALA A CA 1
ATOM 3651 C C . ALA A 1 456 ? -6.397 31.348 -11.236 1.00 91.69 456 ALA A C 1
ATOM 3653 O O . ALA A 1 456 ? -7.111 32.030 -11.970 1.00 91.69 456 ALA A O 1
ATOM 3654 N N . ASN A 1 457 ? -5.068 31.494 -11.207 1.00 90.94 457 ASN A N 1
ATOM 3655 C CA . ASN A 1 457 ? -4.377 32.602 -11.877 1.00 90.94 457 ASN A CA 1
ATOM 3656 C C . ASN A 1 457 ? -3.672 32.217 -13.185 1.00 90.94 457 ASN A C 1
ATOM 3658 O O . ASN A 1 457 ? -3.424 33.087 -14.017 1.00 90.94 457 ASN A O 1
ATOM 3662 N N . LYS A 1 458 ? -3.307 30.942 -13.360 1.00 90.81 458 LYS A N 1
ATOM 3663 C CA . LYS A 1 458 ? -2.452 30.468 -14.461 1.00 90.81 458 LYS A CA 1
ATOM 3664 C C . LYS A 1 458 ? -3.055 29.318 -15.269 1.00 90.81 458 LYS A C 1
ATOM 3666 O O . LYS A 1 458 ? -2.349 28.738 -16.086 1.00 90.81 458 LYS A O 1
ATOM 3671 N N . TRP A 1 459 ? -4.338 28.986 -15.097 1.00 91.00 459 TRP A N 1
ATOM 3672 C CA . TRP A 1 459 ? -4.974 27.869 -15.817 1.00 91.00 459 TRP A CA 1
ATOM 3673 C C . TRP A 1 459 ? -4.772 27.903 -17.337 1.00 91.00 459 TRP A C 1
ATOM 3675 O O . TRP A 1 459 ? -4.501 26.865 -17.941 1.00 91.00 459 TRP A O 1
ATOM 3685 N N . ASP A 1 460 ? -4.867 29.095 -17.931 1.00 89.38 460 ASP A N 1
ATOM 3686 C CA . ASP A 1 460 ? -4.715 29.336 -19.372 1.00 89.38 460 ASP A CA 1
ATOM 3687 C C . ASP A 1 460 ? -3.381 30.014 -19.730 1.00 89.38 460 ASP A C 1
ATOM 3689 O O . ASP A 1 460 ? -3.198 30.504 -20.845 1.00 89.38 460 ASP A O 1
ATOM 3693 N N . ASP A 1 461 ? -2.430 30.052 -18.792 1.00 89.94 461 ASP A N 1
ATOM 3694 C CA . ASP A 1 461 ? -1.108 30.624 -19.028 1.00 89.94 461 ASP A CA 1
ATOM 3695 C C . ASP A 1 461 ? -0.271 29.681 -19.919 1.00 89.94 461 ASP A C 1
ATOM 3697 O O . ASP A 1 461 ? -0.130 28.496 -19.592 1.00 89.94 461 ASP A O 1
ATOM 3701 N N . PRO A 1 462 ? 0.352 30.173 -21.011 1.00 87.56 462 PRO A N 1
ATOM 3702 C CA . PRO A 1 462 ? 1.221 29.372 -21.878 1.00 87.56 462 PRO A CA 1
ATOM 3703 C C . PRO A 1 462 ? 2.326 28.599 -21.145 1.00 87.56 462 PRO A C 1
ATOM 3705 O O . PRO A 1 462 ? 2.753 27.546 -21.614 1.00 87.56 462 PRO A O 1
ATOM 3708 N N . THR A 1 463 ? 2.786 29.104 -19.997 1.00 85.12 463 THR A N 1
ATOM 3709 C CA . THR A 1 463 ? 3.813 28.470 -19.160 1.00 85.12 463 THR A CA 1
ATOM 3710 C C . THR A 1 463 ? 3.283 27.308 -18.317 1.00 85.12 463 THR A C 1
ATOM 3712 O O . THR A 1 463 ? 4.069 26.451 -17.918 1.00 85.12 463 THR A O 1
ATOM 3715 N N . PHE A 1 464 ? 1.972 27.251 -18.065 1.00 90.25 464 PHE A N 1
ATOM 3716 C CA . PHE A 1 464 ? 1.324 26.207 -17.266 1.00 90.25 464 PHE A CA 1
ATOM 3717 C C . PHE A 1 464 ? 0.606 25.151 -18.122 1.00 90.25 464 PHE A C 1
ATOM 3719 O O . PHE A 1 464 ? 0.484 23.997 -17.706 1.00 90.25 464 PHE A O 1
ATOM 3726 N N . ILE A 1 465 ? 0.182 25.509 -19.341 1.00 90.19 465 ILE A N 1
ATOM 3727 C CA . ILE A 1 465 ? -0.565 24.624 -20.253 1.00 90.19 465 ILE A CA 1
ATOM 3728 C C . ILE A 1 465 ? 0.144 23.282 -20.484 1.00 90.19 465 ILE A C 1
ATOM 3730 O O . ILE A 1 465 ? -0.515 22.246 -20.490 1.00 90.19 465 ILE A O 1
ATOM 3734 N N . SER A 1 466 ? 1.475 23.263 -20.614 1.00 89.88 466 SER A N 1
ATOM 3735 C CA . SER A 1 466 ? 2.238 22.021 -20.811 1.00 89.88 466 SER A CA 1
ATOM 3736 C C . SER A 1 466 ? 2.147 21.060 -19.618 1.00 89.88 466 SER A C 1
ATOM 3738 O O . SER A 1 466 ? 2.108 19.846 -19.815 1.00 89.88 466 SER A O 1
ATOM 3740 N N . TYR A 1 467 ? 2.069 21.586 -18.392 1.00 89.94 467 TYR A N 1
ATOM 3741 C CA . TYR A 1 467 ? 1.882 20.786 -17.180 1.00 89.94 467 TYR A CA 1
ATOM 3742 C C . TYR A 1 467 ? 0.446 20.300 -17.055 1.00 89.94 467 TYR A C 1
ATOM 3744 O O . TYR A 1 467 ? 0.234 19.150 -16.682 1.00 89.94 467 TYR A O 1
ATOM 3752 N N . ARG A 1 468 ? -0.532 21.144 -17.408 1.00 91.19 468 ARG A N 1
ATOM 3753 C CA . ARG A 1 468 ? -1.948 20.770 -17.445 1.00 91.19 468 ARG A CA 1
ATOM 3754 C C . ARG A 1 468 ? -2.180 19.643 -18.446 1.00 91.19 468 ARG A C 1
ATOM 3756 O O . ARG A 1 468 ? -2.680 18.593 -18.063 1.00 91.19 468 ARG A O 1
ATOM 3763 N N . ASP A 1 469 ? -1.784 19.835 -19.703 1.00 91.56 469 ASP A N 1
ATOM 3764 C CA . ASP A 1 469 ? -2.103 18.949 -20.831 1.00 91.56 469 ASP A CA 1
ATOM 3765 C C . ASP A 1 469 ? -1.393 17.590 -20.787 1.00 91.56 469 ASP A C 1
ATOM 3767 O O . ASP A 1 469 ? -1.800 16.663 -21.485 1.00 91.56 469 ASP A O 1
ATOM 3771 N N . ALA A 1 470 ? -0.392 17.439 -19.917 1.00 90.19 470 ALA A N 1
ATOM 3772 C CA . ALA A 1 470 ? 0.232 16.155 -19.626 1.00 90.19 470 ALA A CA 1
ATOM 3773 C C . ALA A 1 470 ? -0.673 15.198 -18.814 1.00 90.19 470 ALA A C 1
ATOM 3775 O O . ALA A 1 470 ? -0.386 14.001 -18.757 1.00 90.19 470 ALA A O 1
ATOM 3776 N N . PHE A 1 471 ? -1.754 15.693 -18.195 1.00 92.81 471 PHE A N 1
ATOM 3777 C CA . PHE A 1 471 ? -2.715 14.880 -17.440 1.00 92.81 471 PHE A CA 1
ATOM 3778 C C . PHE A 1 471 ? -3.859 14.336 -18.326 1.00 92.81 471 PHE A C 1
ATOM 3780 O O . PHE A 1 471 ? -4.199 14.930 -19.355 1.00 92.81 471 PHE A O 1
ATOM 3787 N N . PRO A 1 472 ? -4.517 13.226 -17.927 1.00 89.75 472 PRO A N 1
ATOM 3788 C CA . PRO A 1 472 ? -5.657 12.666 -18.657 1.00 89.75 472 PRO A CA 1
ATOM 3789 C C . PRO A 1 472 ? -6.788 13.682 -18.885 1.00 89.75 472 PRO A C 1
ATOM 3791 O O . PRO A 1 472 ? -7.052 14.521 -18.027 1.00 89.75 472 PRO A O 1
ATOM 3794 N N . GLU A 1 473 ? -7.507 13.581 -20.010 1.00 86.94 473 GLU A N 1
ATOM 3795 C CA . GLU A 1 473 ? -8.631 14.485 -20.341 1.00 86.94 473 GLU A CA 1
ATOM 3796 C C . GLU A 1 473 ? -9.694 14.550 -19.237 1.00 86.94 473 GLU A C 1
ATOM 3798 O O . GLU A 1 473 ? -10.220 15.620 -18.942 1.00 86.94 473 GLU A O 1
ATOM 3803 N N . THR A 1 474 ? -9.944 13.427 -18.560 1.00 84.62 474 THR A N 1
ATOM 3804 C CA . THR A 1 474 ? -10.892 13.329 -17.441 1.00 84.62 474 THR A CA 1
ATOM 3805 C C . THR A 1 474 ? -10.519 14.204 -16.246 1.00 84.62 474 THR A C 1
ATOM 3807 O O . THR A 1 474 ? -11.398 14.578 -15.480 1.00 84.62 474 THR A O 1
ATOM 3810 N N . ALA A 1 475 ? -9.234 14.523 -16.073 1.00 86.50 475 ALA A N 1
ATOM 3811 C CA . ALA A 1 475 ? -8.741 15.394 -15.009 1.00 86.50 475 ALA A CA 1
ATOM 3812 C C . ALA A 1 475 ? -8.656 16.867 -15.446 1.00 86.50 475 ALA A C 1
ATOM 3814 O O . ALA A 1 475 ? -8.488 17.742 -14.607 1.00 86.50 475 ALA A O 1
ATOM 3815 N N . ARG A 1 476 ? -8.770 17.165 -16.747 1.00 88.69 476 ARG A N 1
ATOM 3816 C CA . ARG A 1 476 ? -8.605 18.519 -17.311 1.00 88.69 476 ARG A CA 1
ATOM 3817 C C . ARG A 1 476 ? -9.921 19.264 -17.536 1.00 88.69 476 ARG A C 1
ATOM 3819 O O . ARG A 1 476 ? -9.910 20.361 -18.084 1.00 88.69 476 ARG A O 1
ATOM 3826 N N . SER A 1 477 ? -11.053 18.686 -17.135 1.00 87.38 477 SER A N 1
ATOM 3827 C CA . SER A 1 477 ? -12.379 19.263 -17.384 1.00 87.38 477 SER A CA 1
ATOM 3828 C C . SER A 1 477 ? -12.626 20.576 -16.640 1.00 87.38 477 SER A C 1
ATOM 3830 O O . SER A 1 477 ? -13.358 21.427 -17.138 1.00 87.38 477 SER A O 1
ATOM 3832 N N . SER A 1 478 ? -12.042 20.739 -15.452 1.00 91.19 478 SER A N 1
ATOM 3833 C CA . SER A 1 478 ? -12.087 21.979 -14.675 1.00 91.19 478 SER A CA 1
ATOM 3834 C C . SER A 1 478 ? -10.892 22.061 -13.713 1.00 91.19 478 SER A C 1
ATOM 3836 O O . SER A 1 478 ? -10.300 21.018 -13.407 1.00 91.19 478 SER A O 1
ATOM 3838 N N . PRO A 1 479 ? -10.544 23.260 -13.211 1.00 92.25 479 PRO A N 1
ATOM 3839 C CA . PRO A 1 479 ? -9.556 23.431 -12.146 1.00 92.25 479 PRO A CA 1
ATOM 3840 C C . PRO A 1 479 ? -9.802 22.523 -10.934 1.00 92.25 479 PRO A C 1
ATOM 3842 O O . PRO A 1 479 ? -8.880 21.879 -10.445 1.00 92.25 479 PRO A O 1
ATOM 3845 N N . GLU A 1 480 ? -11.053 22.389 -10.495 1.00 92.12 480 GLU A N 1
ATOM 3846 C CA . GLU A 1 480 ? -11.421 21.586 -9.324 1.00 92.12 480 GLU A CA 1
ATOM 3847 C C . GLU A 1 480 ? -11.229 20.086 -9.580 1.00 92.12 480 GLU A C 1
ATOM 3849 O O . GLU A 1 480 ? -10.761 19.355 -8.707 1.00 92.12 480 GLU A O 1
ATOM 3854 N N . ALA A 1 481 ? -11.561 19.613 -10.787 1.00 91.12 481 ALA A N 1
ATOM 3855 C CA . ALA A 1 481 ? -11.325 18.226 -11.183 1.00 91.12 481 ALA A CA 1
ATOM 3856 C C . ALA A 1 481 ? -9.823 17.911 -11.260 1.00 91.12 481 ALA A C 1
ATOM 3858 O O . ALA A 1 481 ? -9.392 16.829 -10.851 1.00 91.12 481 ALA A O 1
ATOM 3859 N N . PHE A 1 482 ? -9.026 18.870 -11.739 1.00 94.44 482 PHE A N 1
ATOM 3860 C CA . PHE A 1 482 ? -7.574 18.754 -11.807 1.00 94.44 482 PHE A CA 1
ATOM 3861 C C . PHE A 1 482 ? -6.958 18.700 -10.409 1.00 94.44 482 PHE A C 1
ATOM 3863 O O . PHE A 1 482 ? -6.172 17.800 -10.117 1.00 94.44 482 PHE A O 1
ATOM 3870 N N . GLU A 1 483 ? -7.365 19.610 -9.521 1.00 94.56 483 GLU A N 1
ATOM 3871 C CA . GLU A 1 483 ? -6.932 19.639 -8.124 1.00 94.56 483 GLU A CA 1
ATOM 3872 C C . GLU A 1 483 ? -7.267 18.330 -7.401 1.00 94.56 483 GLU A C 1
ATOM 3874 O O . GLU A 1 483 ? -6.389 17.715 -6.794 1.00 94.56 483 GLU A O 1
ATOM 3879 N N . ALA A 1 484 ? -8.513 17.857 -7.518 1.00 92.88 484 ALA A N 1
ATOM 3880 C CA . ALA A 1 484 ? -8.950 16.608 -6.901 1.00 92.88 484 ALA A CA 1
ATOM 3881 C C . ALA A 1 484 ? -8.128 15.408 -7.392 1.00 92.88 484 ALA A C 1
ATOM 3883 O O . ALA A 1 484 ? -7.757 14.542 -6.600 1.00 92.88 484 ALA A O 1
ATOM 3884 N N . HIS A 1 485 ? -7.802 15.372 -8.686 1.00 93.94 485 HIS A N 1
ATOM 3885 C CA . HIS A 1 485 ? -6.990 14.307 -9.258 1.00 93.94 485 HIS A CA 1
ATOM 3886 C C . HIS A 1 485 ? -5.526 14.372 -8.803 1.00 93.94 485 HIS A C 1
ATOM 3888 O O . HIS A 1 485 ? -4.945 13.345 -8.461 1.00 93.94 485 HIS A O 1
ATOM 3894 N N . VAL A 1 486 ? -4.926 15.565 -8.746 1.00 93.31 486 VAL A N 1
ATOM 3895 C CA . VAL A 1 486 ? -3.563 15.749 -8.219 1.00 93.31 486 VAL A CA 1
ATOM 3896 C C . VAL A 1 486 ? -3.490 15.350 -6.745 1.00 93.31 486 VAL A C 1
ATOM 3898 O O . VAL A 1 486 ? -2.537 14.678 -6.339 1.00 93.31 486 VAL A O 1
ATOM 3901 N N . LYS A 1 487 ? -4.509 15.703 -5.954 1.00 93.56 487 LYS A N 1
ATOM 3902 C CA . LYS A 1 487 ? -4.619 15.309 -4.549 1.00 93.56 487 LYS A CA 1
ATOM 3903 C C . LYS A 1 487 ? -4.704 13.790 -4.394 1.00 93.56 487 LYS A C 1
ATOM 3905 O O . LYS A 1 487 ? -3.902 13.227 -3.658 1.00 93.56 487 LYS A O 1
ATOM 3910 N N . ASP A 1 488 ? -5.587 13.130 -5.141 1.00 93.00 488 ASP A N 1
ATOM 3911 C CA . ASP A 1 488 ? -5.715 11.665 -5.142 1.00 93.00 488 ASP A CA 1
ATOM 3912 C C . ASP A 1 488 ? -4.400 10.966 -5.533 1.00 93.00 488 ASP A C 1
ATOM 3914 O O . ASP A 1 488 ? -3.958 10.032 -4.864 1.00 93.00 488 ASP A O 1
ATOM 3918 N N . LEU A 1 489 ? -3.724 11.443 -6.583 1.00 91.44 489 LEU A N 1
ATOM 3919 C CA . LEU A 1 489 ? -2.434 10.886 -6.995 1.00 91.44 489 LEU A CA 1
ATOM 3920 C C . LEU A 1 489 ? -1.349 11.062 -5.923 1.00 91.44 489 LEU A C 1
ATOM 3922 O O . LEU A 1 489 ? -0.531 10.159 -5.738 1.00 91.44 489 LEU A O 1
ATOM 3926 N N . THR A 1 490 ? -1.348 12.199 -5.222 1.00 87.56 490 THR A N 1
ATOM 3927 C CA . THR A 1 490 ? -0.391 12.493 -4.144 1.00 87.56 490 THR A CA 1
ATOM 3928 C C . THR A 1 490 ? -0.674 11.634 -2.907 1.00 87.56 490 THR A C 1
ATOM 3930 O O . THR A 1 490 ? 0.252 11.066 -2.337 1.00 87.56 490 THR A O 1
ATOM 3933 N N . GLU A 1 491 ? -1.943 11.463 -2.519 1.00 86.69 491 GLU A N 1
ATOM 3934 C CA . GLU A 1 491 ? -2.351 10.626 -1.377 1.00 86.69 491 GLU A CA 1
ATOM 3935 C C . GLU A 1 491 ? -2.058 9.135 -1.600 1.00 86.69 491 GLU A C 1
ATOM 3937 O O . GLU A 1 491 ? -1.724 8.417 -0.656 1.00 86.69 491 GLU A O 1
ATOM 3942 N N . ARG A 1 492 ? -2.135 8.669 -2.852 1.00 84.31 492 ARG A N 1
ATOM 3943 C CA . ARG A 1 492 ? -1.812 7.287 -3.241 1.00 84.31 492 ARG A CA 1
ATOM 3944 C C . ARG A 1 492 ? -0.325 7.050 -3.542 1.00 84.31 492 ARG A C 1
ATOM 3946 O O . ARG A 1 492 ? 0.010 5.949 -3.975 1.00 84.31 492 ARG A O 1
ATOM 3953 N N . ASP A 1 493 ? 0.539 8.051 -3.347 1.00 81.19 493 ASP A N 1
ATOM 3954 C CA . ASP A 1 493 ? 1.979 8.014 -3.668 1.00 81.19 493 ASP A CA 1
ATOM 3955 C C . ASP A 1 493 ? 2.262 7.517 -5.105 1.00 81.19 493 ASP A C 1
ATOM 3957 O O . ASP A 1 493 ? 3.112 6.660 -5.364 1.00 81.19 493 ASP A O 1
ATOM 3961 N N . VAL A 1 494 ? 1.494 8.017 -6.083 1.00 79.94 494 VAL A N 1
ATOM 3962 C CA . VAL A 1 494 ? 1.625 7.586 -7.482 1.00 79.94 494 VAL A CA 1
ATOM 3963 C C . VAL A 1 494 ? 2.815 8.270 -8.145 1.00 79.94 494 VAL A C 1
ATOM 3965 O O . VAL A 1 494 ? 2.805 9.464 -8.438 1.00 79.94 494 VAL A O 1
ATOM 3968 N N . LYS A 1 495 ? 3.829 7.480 -8.492 1.00 75.19 495 LYS A N 1
ATOM 3969 C CA . LYS A 1 495 ? 5.100 7.962 -9.054 1.00 75.19 495 LYS A CA 1
ATOM 3970 C C . LYS A 1 495 ? 5.054 8.121 -10.579 1.00 75.19 495 LYS A C 1
ATOM 3972 O O . LYS A 1 495 ? 5.842 7.500 -11.288 1.00 75.19 495 LYS A O 1
ATOM 3977 N N . ILE A 1 496 ? 4.150 8.961 -11.088 1.00 81.19 496 ILE A N 1
ATOM 3978 C CA . ILE A 1 496 ? 3.983 9.208 -12.532 1.00 81.19 496 ILE A CA 1
ATOM 3979 C C . ILE A 1 496 ? 4.677 10.494 -13.002 1.00 81.19 496 ILE A C 1
ATOM 3981 O O . ILE A 1 496 ? 4.729 11.489 -12.281 1.00 81.19 496 ILE A O 1
ATOM 3985 N N . ALA A 1 497 ? 5.226 10.480 -14.221 1.00 81.06 497 ALA A N 1
ATOM 3986 C CA . ALA A 1 497 ? 6.116 11.536 -14.719 1.00 81.06 497 ALA A CA 1
ATOM 3987 C C . ALA A 1 497 ? 5.463 12.933 -14.752 1.00 81.06 497 ALA A C 1
ATOM 3989 O O . ALA A 1 497 ? 6.067 13.906 -14.306 1.00 81.06 497 ALA A O 1
ATOM 3990 N N . TYR A 1 498 ? 4.218 13.039 -15.228 1.00 86.50 498 TYR A N 1
ATOM 3991 C CA . TYR A 1 498 ? 3.522 14.327 -15.332 1.00 86.50 498 TYR A CA 1
ATOM 3992 C C . TYR A 1 498 ? 3.225 14.958 -13.961 1.00 86.50 498 TYR A C 1
ATOM 3994 O O . TYR A 1 498 ? 3.330 16.174 -13.814 1.00 86.50 498 TYR A O 1
ATOM 4002 N N . LEU A 1 499 ? 2.937 14.142 -12.939 1.00 89.31 499 LEU A N 1
ATOM 4003 C CA . LEU A 1 499 ? 2.717 14.620 -11.573 1.00 89.31 499 LEU A CA 1
ATOM 4004 C C . LEU A 1 499 ? 4.012 15.181 -10.988 1.00 89.31 499 LEU A C 1
ATOM 4006 O O . LEU A 1 499 ? 4.005 16.276 -10.436 1.00 89.31 499 LEU A O 1
ATOM 4010 N N . LYS A 1 500 ? 5.128 14.465 -11.166 1.00 84.19 500 LYS A N 1
ATOM 4011 C CA . LYS A 1 500 ? 6.450 14.908 -10.701 1.00 84.19 500 LYS A CA 1
ATOM 4012 C C . LYS A 1 500 ? 6.867 16.231 -11.342 1.00 84.19 500 LYS A C 1
ATOM 4014 O O . LYS A 1 500 ? 7.420 17.095 -10.669 1.00 84.19 500 LYS A O 1
ATOM 4019 N N . ASN A 1 501 ? 6.583 16.405 -12.633 1.00 84.81 501 ASN A N 1
ATOM 4020 C CA . ASN A 1 501 ? 6.872 17.652 -13.338 1.00 84.81 501 ASN A CA 1
ATOM 4021 C C . ASN A 1 501 ? 6.039 18.819 -12.790 1.00 84.81 501 ASN A C 1
ATOM 4023 O O . ASN A 1 501 ? 6.592 19.889 -12.543 1.00 84.81 501 ASN A O 1
ATOM 4027 N N . LEU A 1 502 ? 4.742 18.603 -12.538 1.00 90.31 502 LEU A N 1
ATOM 4028 C CA . LEU A 1 502 ? 3.880 19.602 -11.902 1.00 90.31 502 LEU A CA 1
ATOM 4029 C C . LEU A 1 502 ? 4.360 19.945 -10.484 1.00 90.31 502 LEU A C 1
ATOM 4031 O O . LEU A 1 502 ? 4.460 21.117 -10.141 1.00 90.31 502 LEU A O 1
ATOM 4035 N N . GLN A 1 503 ? 4.683 18.940 -9.668 1.00 89.44 503 GLN A N 1
ATOM 4036 C CA . GLN A 1 503 ? 5.197 19.143 -8.313 1.00 89.44 503 GLN A CA 1
ATOM 4037 C C . GLN A 1 503 ? 6.493 19.960 -8.323 1.00 89.44 503 GLN A C 1
ATOM 4039 O O . GLN A 1 503 ? 6.597 20.930 -7.580 1.00 89.44 503 GLN A O 1
ATOM 4044 N N . GLY A 1 504 ? 7.429 19.648 -9.227 1.00 87.56 504 GLY A N 1
ATOM 4045 C CA . GLY A 1 504 ? 8.646 20.437 -9.421 1.00 87.56 504 GLY A CA 1
ATOM 4046 C C . GLY A 1 504 ? 8.357 21.905 -9.744 1.00 87.56 504 GLY A C 1
ATOM 4047 O O . GLY A 1 504 ? 8.939 22.789 -9.117 1.00 87.56 504 GLY A O 1
ATOM 4048 N N . TYR A 1 505 ? 7.428 22.170 -10.669 1.00 89.69 505 TYR A N 1
ATOM 4049 C CA . TYR A 1 505 ? 6.992 23.531 -11.007 1.00 89.69 505 TYR A CA 1
ATOM 4050 C C . TYR A 1 505 ? 6.407 24.272 -9.797 1.00 89.69 505 TYR A C 1
ATOM 4052 O O . TYR A 1 505 ? 6.754 25.423 -9.544 1.00 89.69 505 TYR A O 1
ATOM 4060 N N . LEU A 1 506 ? 5.549 23.608 -9.017 1.00 91.25 506 LEU A N 1
ATOM 4061 C CA . LEU A 1 506 ? 4.946 24.198 -7.819 1.00 91.25 506 LEU A CA 1
ATOM 4062 C C . LEU A 1 506 ? 5.993 24.476 -6.732 1.00 91.25 506 LEU A C 1
ATOM 4064 O O . LEU A 1 506 ? 5.906 25.490 -6.043 1.00 91.25 506 LEU A O 1
ATOM 4068 N N . TRP A 1 507 ? 6.998 23.608 -6.585 1.00 92.06 507 TRP A N 1
ATOM 4069 C CA . TRP A 1 507 ? 8.050 23.787 -5.586 1.00 92.06 507 TRP A CA 1
ATOM 4070 C C . TRP A 1 507 ? 9.003 24.935 -5.900 1.00 92.06 507 TRP A C 1
ATOM 4072 O O . TRP A 1 507 ? 9.550 25.532 -4.972 1.00 92.06 507 TRP A O 1
ATOM 4082 N N . GLU A 1 508 ? 9.215 25.235 -7.181 1.00 90.44 508 GLU A N 1
ATOM 4083 C CA . GLU A 1 508 ? 10.112 26.303 -7.618 1.00 90.44 508 GLU A CA 1
ATOM 4084 C C . GLU A 1 508 ? 9.722 27.653 -7.001 1.00 90.44 508 GLU A C 1
ATOM 4086 O O . GLU A 1 508 ? 10.583 28.384 -6.508 1.00 90.44 508 GLU A O 1
ATOM 4091 N N . GLU A 1 509 ? 8.424 27.968 -6.975 1.00 87.12 509 GLU A N 1
ATOM 4092 C CA . GLU A 1 509 ? 7.933 29.218 -6.392 1.00 87.12 509 GLU A CA 1
ATOM 4093 C C . GLU A 1 509 ? 8.172 29.266 -4.880 1.00 87.12 509 GLU A C 1
ATOM 4095 O O . GLU A 1 509 ? 8.628 30.285 -4.370 1.00 87.12 509 GLU A O 1
ATOM 4100 N N . GLY A 1 510 ? 7.958 28.157 -4.165 1.00 89.31 510 GLY A N 1
ATOM 4101 C CA . GLY A 1 510 ? 8.196 28.094 -2.721 1.00 89.31 510 GLY A CA 1
ATOM 4102 C C . GLY A 1 510 ? 9.659 28.300 -2.338 1.00 89.31 510 GLY A C 1
ATOM 4103 O O . GLY A 1 510 ? 9.947 28.965 -1.340 1.00 89.31 510 GLY A O 1
ATOM 4104 N N . TYR A 1 511 ? 10.586 27.809 -3.162 1.00 90.12 511 TYR A N 1
ATOM 4105 C CA . TYR A 1 511 ? 12.013 28.077 -2.996 1.00 90.12 511 TYR A CA 1
ATOM 4106 C C . TYR A 1 511 ? 12.378 29.533 -3.309 1.00 90.12 511 TYR A C 1
ATOM 4108 O O . TYR A 1 511 ? 13.106 30.161 -2.537 1.00 90.12 511 TYR A O 1
ATOM 4116 N N . LYS A 1 512 ? 11.839 30.106 -4.395 1.00 88.50 512 LYS A N 1
ATOM 4117 C CA . LYS A 1 512 ? 12.049 31.521 -4.757 1.00 88.50 512 LYS A CA 1
ATOM 4118 C C . LYS A 1 512 ? 11.470 32.482 -3.722 1.00 88.50 512 LYS A C 1
ATOM 4120 O O . LYS A 1 512 ? 12.070 33.516 -3.441 1.00 88.50 512 LYS A O 1
ATOM 4125 N N . SER A 1 513 ? 10.320 32.144 -3.144 1.00 87.94 513 SER A N 1
ATOM 4126 C CA . SER A 1 513 ? 9.651 32.951 -2.126 1.00 87.94 513 SER A CA 1
ATOM 4127 C C . SER A 1 513 ? 10.226 32.746 -0.722 1.00 87.94 513 SER A C 1
ATOM 4129 O O . SER A 1 513 ? 9.743 33.375 0.218 1.00 87.94 513 SER A O 1
ATOM 4131 N N . HIS A 1 514 ? 11.210 31.852 -0.555 1.00 86.94 514 HIS A N 1
ATOM 4132 C CA . HIS A 1 514 ? 11.759 31.439 0.739 1.00 86.94 514 HIS A CA 1
ATOM 4133 C C . HIS A 1 514 ? 10.693 30.908 1.717 1.00 86.94 514 HIS A C 1
ATOM 4135 O O . HIS A 1 514 ? 10.786 31.117 2.927 1.00 86.94 514 HIS A O 1
ATOM 4141 N N . ALA A 1 515 ? 9.659 30.227 1.206 1.00 87.19 515 ALA A N 1
ATOM 4142 C CA . ALA A 1 515 ? 8.654 29.565 2.044 1.00 87.19 515 ALA A CA 1
ATOM 4143 C C . ALA A 1 515 ? 9.254 28.378 2.820 1.00 87.19 515 ALA A C 1
ATOM 4145 O O . ALA A 1 515 ? 8.790 28.044 3.909 1.00 87.19 515 ALA A O 1
ATOM 4146 N N . TYR A 1 516 ? 10.287 27.756 2.253 1.00 89.19 516 TYR A N 1
ATOM 4147 C CA . TYR A 1 516 ? 11.108 26.715 2.860 1.00 89.19 516 TYR A CA 1
ATOM 4148 C C . TYR A 1 516 ? 12.486 26.688 2.183 1.00 89.19 516 TYR A C 1
ATOM 4150 O O . TYR A 1 516 ? 12.681 27.230 1.095 1.00 89.19 516 TYR A O 1
ATOM 4158 N N . SER A 1 517 ? 13.438 26.028 2.833 1.00 91.12 517 SER A N 1
ATOM 4159 C CA . SER A 1 517 ? 14.773 25.728 2.312 1.00 91.12 517 SER A CA 1
ATOM 4160 C C . SER A 1 517 ? 15.115 24.271 2.615 1.00 91.12 517 SER A C 1
ATOM 4162 O O . SER A 1 517 ? 14.526 23.668 3.514 1.00 91.12 517 SER A O 1
ATOM 4164 N N . THR A 1 518 ? 16.021 23.677 1.839 1.00 93.38 518 THR A N 1
ATOM 4165 C CA . THR A 1 518 ? 16.342 22.247 1.921 1.00 93.38 518 THR A CA 1
ATOM 4166 C C . THR A 1 518 ? 17.204 21.957 3.154 1.00 93.38 518 THR A C 1
ATOM 4168 O O . THR A 1 518 ? 18.339 22.437 3.220 1.00 93.38 518 THR A O 1
ATOM 4171 N N . PRO A 1 519 ? 16.728 21.166 4.133 1.00 92.94 519 PRO A N 1
ATOM 4172 C CA . PRO A 1 519 ? 17.486 20.856 5.337 1.00 92.94 519 PRO A CA 1
ATOM 4173 C C . PRO A 1 519 ? 18.429 19.673 5.080 1.00 92.94 519 PRO A C 1
ATOM 4175 O O . PRO A 1 519 ? 18.076 18.523 5.335 1.00 92.94 519 PRO A O 1
ATOM 4178 N N . ILE A 1 520 ? 19.627 19.947 4.562 1.00 93.44 520 ILE A N 1
ATOM 4179 C CA . ILE A 1 520 ? 20.687 18.932 4.454 1.00 93.44 520 ILE A CA 1
ATOM 4180 C C . ILE A 1 520 ? 21.341 18.724 5.826 1.00 93.44 520 ILE A C 1
ATOM 4182 O O . ILE A 1 520 ? 21.541 19.681 6.579 1.00 93.44 520 ILE A O 1
ATOM 4186 N N . TYR A 1 521 ? 21.667 17.474 6.165 1.00 93.81 521 TYR A N 1
ATOM 4187 C CA . TYR A 1 521 ? 22.332 17.164 7.430 1.00 93.81 521 TYR A CA 1
ATOM 4188 C C . TYR A 1 521 ? 23.727 17.818 7.522 1.00 93.81 521 TYR A C 1
ATOM 4190 O O . TYR A 1 521 ? 24.472 17.824 6.538 1.00 93.81 521 TYR A O 1
ATOM 4198 N N . PRO A 1 522 ? 24.139 18.337 8.696 1.00 91.75 522 PRO A N 1
ATOM 4199 C CA . PRO A 1 522 ? 25.427 19.019 8.835 1.00 91.75 522 PRO A CA 1
ATOM 4200 C C . PRO A 1 522 ? 26.649 18.159 8.487 1.00 91.75 522 PRO A C 1
ATOM 4202 O O . PRO A 1 522 ? 27.618 18.682 7.942 1.00 91.75 522 PRO A O 1
ATOM 4205 N N . ASP A 1 523 ? 26.626 16.855 8.782 1.00 92.69 523 ASP A N 1
ATOM 4206 C CA . ASP A 1 523 ? 27.723 15.939 8.435 1.00 92.69 523 ASP A CA 1
ATOM 4207 C C . ASP A 1 523 ? 27.864 15.753 6.921 1.00 92.69 523 ASP A C 1
ATOM 4209 O O . ASP A 1 523 ? 28.975 15.617 6.416 1.00 92.69 523 ASP A O 1
ATOM 4213 N N . VAL A 1 524 ? 26.756 15.838 6.184 1.00 94.31 524 VAL A N 1
ATOM 4214 C CA . VAL A 1 524 ? 26.756 15.733 4.723 1.00 94.31 524 VAL A CA 1
ATOM 4215 C C . VAL A 1 524 ? 27.399 16.961 4.090 1.00 94.31 524 VAL A C 1
ATOM 4217 O O . VAL A 1 524 ? 28.199 16.819 3.172 1.00 94.31 524 VAL A O 1
ATOM 4220 N N . LEU A 1 525 ? 27.114 18.164 4.601 1.00 91.81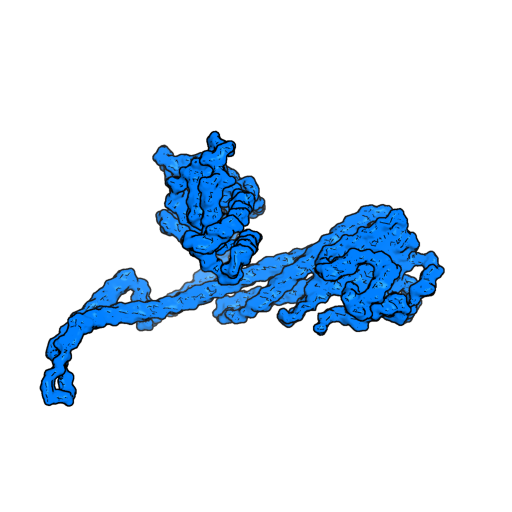 525 LEU A N 1
ATOM 4221 C CA . LEU A 1 525 ? 27.752 19.389 4.103 1.00 91.81 525 LEU A CA 1
ATOM 4222 C C . LEU A 1 525 ? 29.268 19.364 4.315 1.00 91.81 525 LEU A C 1
ATOM 4224 O O . LEU A 1 525 ? 30.020 19.693 3.400 1.00 91.81 525 LEU A O 1
ATOM 4228 N N . LYS A 1 526 ? 29.722 18.892 5.484 1.00 90.88 526 LYS A N 1
ATOM 4229 C CA . LYS A 1 526 ? 31.154 18.671 5.733 1.00 90.88 526 LYS A CA 1
ATOM 4230 C C . LYS A 1 526 ? 31.740 17.638 4.772 1.00 90.88 526 LYS A C 1
ATOM 4232 O O . LYS A 1 526 ? 32.830 17.846 4.251 1.00 90.88 526 LYS A O 1
ATOM 4237 N N . ALA A 1 527 ? 31.037 16.528 4.547 1.00 91.44 527 ALA A N 1
ATOM 4238 C CA . ALA A 1 527 ? 31.483 15.485 3.632 1.00 91.44 527 ALA A CA 1
ATOM 4239 C C . ALA A 1 527 ? 31.615 16.019 2.200 1.00 91.44 527 ALA A C 1
ATOM 4241 O O . ALA A 1 527 ? 32.621 15.753 1.552 1.00 91.44 527 ALA A O 1
ATOM 4242 N N . PHE A 1 528 ? 30.672 16.847 1.743 1.00 91.75 528 PHE A N 1
ATOM 4243 C CA . PHE A 1 528 ? 30.771 17.526 0.453 1.00 91.75 528 PHE A CA 1
ATOM 4244 C C . PHE A 1 528 ? 32.034 18.376 0.357 1.00 91.75 528 PHE A C 1
ATOM 4246 O O . PHE A 1 528 ? 32.768 18.233 -0.613 1.00 91.75 528 PHE A O 1
ATOM 4253 N N . ASP A 1 529 ? 32.329 19.192 1.373 1.00 88.88 529 ASP A N 1
ATOM 4254 C CA . ASP A 1 529 ? 33.536 20.028 1.393 1.00 88.88 529 ASP A CA 1
ATOM 4255 C C . ASP A 1 529 ? 34.829 19.194 1.364 1.00 88.88 529 ASP A C 1
ATOM 4257 O O . ASP A 1 529 ? 35.807 19.577 0.722 1.00 88.88 529 ASP A O 1
ATOM 4261 N N . ILE A 1 530 ? 34.844 18.045 2.048 1.00 87.62 530 ILE A N 1
ATOM 4262 C CA . ILE A 1 530 ? 35.998 17.136 2.086 1.00 87.62 530 ILE A CA 1
ATOM 4263 C C . ILE A 1 530 ? 36.184 16.440 0.734 1.00 87.62 530 ILE A C 1
ATOM 4265 O O . ILE A 1 530 ? 37.294 16.415 0.203 1.00 87.62 530 ILE A O 1
ATOM 4269 N N . TRP A 1 531 ? 35.112 15.880 0.173 1.00 88.25 531 TRP A N 1
ATOM 4270 C CA . TRP A 1 531 ? 35.149 15.082 -1.052 1.00 88.25 531 TRP A CA 1
ATOM 4271 C C . TRP A 1 531 ? 35.420 15.927 -2.297 1.00 88.25 531 TRP A C 1
ATOM 4273 O O . TRP A 1 531 ? 36.181 15.493 -3.164 1.00 88.25 531 TRP A O 1
ATOM 4283 N N . SER A 1 532 ? 34.875 17.148 -2.352 1.00 81.94 532 SER A N 1
ATOM 4284 C CA . SER A 1 532 ? 35.076 18.080 -3.466 1.00 81.94 532 SER A CA 1
ATOM 4285 C C . SER A 1 532 ? 36.368 18.903 -3.353 1.00 81.94 532 SER A C 1
ATOM 4287 O O . SER A 1 532 ? 36.685 19.679 -4.254 1.00 81.94 532 SER A O 1
ATOM 4289 N N . SER A 1 533 ? 37.132 18.782 -2.258 1.00 78.00 533 SER A N 1
ATOM 4290 C CA . SER A 1 533 ? 38.380 19.531 -2.082 1.00 78.00 533 SER A CA 1
ATOM 4291 C C . SER A 1 533 ? 39.487 18.995 -2.991 1.00 78.00 533 SER A C 1
ATOM 4293 O O . SER A 1 533 ? 39.952 17.860 -2.858 1.00 78.00 533 SER A O 1
ATOM 4295 N N . SER A 1 534 ? 40.003 19.864 -3.861 1.00 60.41 534 SER A N 1
ATOM 4296 C CA . SER A 1 534 ? 41.154 19.591 -4.735 1.00 60.41 534 SER A CA 1
ATOM 4297 C C . SER A 1 534 ? 42.489 19.458 -3.988 1.00 60.41 534 SER A C 1
ATOM 4299 O O . SER A 1 534 ? 43.522 19.219 -4.607 1.00 60.41 534 SER A O 1
ATOM 4301 N N . THR A 1 535 ? 42.502 19.690 -2.669 1.00 57.69 535 THR A N 1
ATOM 4302 C CA . THR A 1 535 ? 43.726 19.705 -1.842 1.00 57.69 535 THR A CA 1
ATOM 4303 C C . THR A 1 535 ? 44.021 18.336 -1.221 1.00 57.69 535 THR A C 1
ATOM 4305 O O . THR A 1 535 ? 45.122 18.111 -0.723 1.00 57.69 535 THR A O 1
ATOM 4308 N N . SER A 1 536 ? 43.053 17.413 -1.250 1.00 55.28 536 SER A N 1
ATOM 4309 C CA . SER A 1 536 ? 43.216 16.051 -0.744 1.00 55.28 536 SER A CA 1
ATOM 4310 C C . SER A 1 536 ? 43.707 15.120 -1.856 1.00 55.28 536 SER A C 1
ATOM 4312 O O . SER A 1 536 ? 43.277 15.223 -3.001 1.00 55.28 536 SER A O 1
ATOM 4314 N N . SER A 1 537 ? 44.589 14.176 -1.531 1.00 51.62 537 SER A N 1
ATOM 4315 C CA . SER A 1 537 ? 45.173 13.194 -2.463 1.00 51.62 537 SER A CA 1
ATOM 4316 C C . SER A 1 537 ? 44.164 12.202 -3.083 1.00 51.62 537 SER A C 1
ATOM 4318 O O . SER A 1 537 ? 44.562 11.331 -3.854 1.00 51.62 537 SER A O 1
ATOM 4320 N N . SER A 1 538 ? 42.873 12.333 -2.766 1.00 62.38 538 SER A N 1
ATOM 4321 C CA . SER A 1 538 ? 41.765 11.480 -3.208 1.00 62.38 538 SER A CA 1
ATOM 4322 C C . SER A 1 538 ? 40.470 12.282 -3.445 1.00 62.38 538 SER A C 1
ATOM 4324 O O . SER A 1 538 ? 39.431 11.958 -2.875 1.00 62.38 538 SER A O 1
ATOM 4326 N N . THR A 1 539 ? 40.506 13.338 -4.272 1.00 80.62 539 THR A N 1
ATOM 4327 C CA . THR A 1 539 ? 39.282 14.040 -4.724 1.00 80.62 539 THR A CA 1
ATOM 4328 C C . THR A 1 539 ? 38.266 13.043 -5.290 1.00 80.62 539 THR A C 1
ATOM 4330 O O . THR A 1 539 ? 38.636 12.163 -6.074 1.00 80.62 539 THR A O 1
ATOM 4333 N N . LYS A 1 540 ? 37.000 13.166 -4.875 1.00 88.38 540 LYS A N 1
ATOM 4334 C CA . LYS A 1 540 ? 35.901 12.298 -5.312 1.00 88.38 540 LYS A CA 1
ATOM 4335 C C . LYS A 1 540 ? 34.878 13.099 -6.104 1.00 88.38 540 LYS A C 1
ATOM 4337 O O . LYS A 1 540 ? 34.576 14.239 -5.766 1.00 88.38 540 LYS A O 1
ATOM 4342 N N . GLU A 1 541 ? 34.319 12.465 -7.123 1.00 92.31 541 GLU A N 1
ATOM 4343 C CA . GLU A 1 541 ? 33.185 12.997 -7.879 1.00 92.31 541 GLU A CA 1
ATOM 4344 C C . GLU A 1 541 ? 31.881 12.685 -7.133 1.00 92.31 541 GLU A C 1
ATOM 4346 O O . GLU A 1 541 ? 31.762 11.624 -6.514 1.00 92.31 541 GLU A O 1
ATOM 4351 N N . ILE A 1 542 ? 30.904 13.593 -7.176 1.00 94.88 542 ILE A N 1
ATOM 4352 C CA . ILE A 1 542 ? 29.590 13.399 -6.549 1.00 94.88 542 ILE A CA 1
ATOM 4353 C C . ILE A 1 542 ? 28.523 13.384 -7.641 1.00 94.88 542 ILE A C 1
ATOM 4355 O O . ILE A 1 542 ? 28.442 14.303 -8.453 1.00 94.88 542 ILE A O 1
ATOM 4359 N N . ALA A 1 543 ? 27.675 12.360 -7.630 1.00 96.94 543 ALA A N 1
ATOM 4360 C CA . ALA A 1 543 ? 26.496 12.268 -8.482 1.00 96.94 543 ALA A CA 1
ATOM 4361 C C . ALA A 1 543 ? 25.252 11.983 -7.636 1.00 96.94 543 ALA A C 1
ATOM 4363 O O . ALA A 1 543 ? 25.335 11.362 -6.574 1.00 96.94 543 ALA A O 1
ATOM 4364 N N . ILE A 1 544 ? 24.085 12.414 -8.109 1.00 97.69 544 ILE A N 1
ATOM 4365 C CA . ILE A 1 544 ? 22.815 12.243 -7.390 1.00 97.69 544 ILE A CA 1
ATOM 4366 C C . ILE A 1 544 ? 21.921 11.258 -8.135 1.00 97.69 544 ILE A C 1
ATOM 4368 O O . ILE A 1 544 ? 21.775 11.358 -9.349 1.00 97.69 544 ILE A O 1
ATOM 4372 N N . TYR A 1 545 ? 21.284 10.336 -7.411 1.00 96.94 545 TYR A N 1
ATOM 4373 C CA . TYR A 1 545 ? 20.251 9.456 -7.949 1.00 96.94 545 TYR A CA 1
ATOM 4374 C C . TYR A 1 545 ? 19.023 9.420 -7.042 1.00 96.94 545 TYR A C 1
ATOM 4376 O O . TYR A 1 545 ? 19.019 8.787 -5.987 1.00 96.94 545 TYR A O 1
ATOM 4384 N N . SER A 1 546 ? 17.945 10.074 -7.479 1.00 92.75 546 SER A N 1
ATOM 4385 C CA . SER A 1 546 ? 16.702 10.193 -6.711 1.00 92.75 546 SER A CA 1
ATOM 4386 C C . SER A 1 546 ? 15.465 9.878 -7.548 1.00 92.75 546 SER A C 1
ATOM 4388 O O . SER A 1 546 ? 15.478 9.896 -8.776 1.00 92.75 546 SER A O 1
ATOM 4390 N N . SER A 1 547 ? 14.356 9.578 -6.871 1.00 85.88 547 SER A N 1
ATOM 4391 C CA . SER A 1 547 ? 13.070 9.372 -7.531 1.00 85.88 547 SER A CA 1
ATOM 4392 C C . SER A 1 547 ? 12.426 10.680 -8.016 1.00 85.88 547 SER A C 1
ATOM 4394 O O . SER A 1 547 ? 11.587 10.638 -8.925 1.00 85.88 547 SER A O 1
ATOM 4396 N N . GLY A 1 548 ? 12.819 11.828 -7.450 1.00 84.06 548 GLY A N 1
ATOM 4397 C CA . GLY A 1 548 ? 12.430 13.156 -7.928 1.00 84.06 548 GLY A CA 1
ATOM 4398 C C . GLY A 1 548 ? 13.059 13.478 -9.287 1.00 84.06 548 GLY A C 1
ATOM 4399 O O . GLY A 1 548 ? 14.128 12.966 -9.612 1.00 84.06 548 GLY A O 1
ATOM 4400 N N . SER A 1 549 ? 12.408 14.322 -10.093 1.00 86.75 549 SER A N 1
ATOM 4401 C CA . SER A 1 549 ? 12.951 14.725 -11.399 1.00 86.75 549 SER A CA 1
ATOM 4402 C C . SER A 1 549 ? 14.269 15.487 -11.242 1.00 86.75 549 SER A C 1
ATOM 4404 O O . SER A 1 549 ? 14.449 16.209 -10.260 1.00 86.75 549 SER A O 1
ATOM 4406 N N . MET A 1 550 ? 15.167 15.408 -12.229 1.00 90.00 550 MET A N 1
ATOM 4407 C CA . MET A 1 550 ? 16.429 16.173 -12.203 1.00 90.00 550 MET A CA 1
ATOM 4408 C C . MET A 1 550 ? 16.226 17.679 -11.946 1.00 90.00 550 MET A C 1
ATOM 4410 O O . MET A 1 550 ? 17.057 18.326 -11.314 1.00 90.00 550 MET A O 1
ATOM 4414 N N . PHE A 1 551 ? 15.110 18.247 -12.415 1.00 89.12 551 PHE A N 1
ATOM 4415 C CA . PHE A 1 551 ? 14.742 19.636 -12.137 1.00 89.12 551 PHE A CA 1
ATOM 4416 C C . PHE A 1 551 ? 14.534 19.891 -10.635 1.00 89.12 551 PHE A C 1
ATOM 4418 O O . PHE A 1 551 ? 15.120 20.820 -10.082 1.00 89.12 551 PHE A O 1
ATOM 4425 N N . ALA A 1 552 ? 13.765 19.032 -9.960 1.00 89.31 552 ALA A N 1
ATOM 4426 C CA . ALA A 1 552 ? 13.538 19.131 -8.520 1.00 89.31 552 ALA A CA 1
ATOM 4427 C C . ALA A 1 552 ? 14.825 18.891 -7.714 1.00 89.31 552 ALA A C 1
ATOM 4429 O O . ALA A 1 552 ? 15.078 19.594 -6.738 1.00 89.31 552 ALA A O 1
ATOM 4430 N N . GLN A 1 553 ? 15.669 17.950 -8.149 1.00 92.81 553 GLN A N 1
ATOM 4431 C CA . GLN A 1 553 ? 16.968 17.693 -7.519 1.00 92.81 553 GLN A CA 1
ATOM 4432 C C . GLN A 1 553 ? 17.869 18.936 -7.558 1.00 92.81 553 GLN A C 1
ATOM 4434 O O . GLN A 1 553 ? 18.428 19.334 -6.539 1.00 92.81 553 GLN A O 1
ATOM 4439 N N . LYS A 1 554 ? 17.951 19.613 -8.710 1.00 94.12 554 LYS A N 1
ATOM 4440 C CA . LYS A 1 554 ? 18.723 20.856 -8.840 1.00 94.12 554 LYS A CA 1
ATOM 4441 C C . LYS A 1 554 ? 18.164 21.976 -7.963 1.00 94.12 554 LYS A C 1
ATOM 4443 O O . LYS A 1 554 ? 18.950 22.695 -7.357 1.00 94.12 554 LYS A O 1
ATOM 4448 N N . LEU A 1 555 ? 16.839 22.109 -7.852 1.00 91.81 555 LEU A N 1
ATOM 4449 C CA . LEU A 1 555 ? 16.217 23.081 -6.942 1.00 91.81 555 LEU A CA 1
ATOM 4450 C C . LEU A 1 555 ? 16.577 22.808 -5.475 1.00 91.81 555 LEU A C 1
ATOM 4452 O O . LEU A 1 555 ? 16.922 23.741 -4.752 1.00 91.81 555 LEU A O 1
ATOM 4456 N N . LEU A 1 556 ? 16.566 21.539 -5.053 1.00 92.69 556 LEU A N 1
ATOM 4457 C CA . LEU A 1 556 ? 16.943 21.141 -3.693 1.00 92.69 556 LEU A CA 1
ATOM 4458 C C . LEU A 1 556 ? 18.364 21.602 -3.342 1.00 92.69 556 LEU A C 1
ATOM 4460 O O . LEU A 1 556 ? 18.558 22.202 -2.284 1.00 92.69 556 LEU A O 1
ATOM 4464 N N . PHE A 1 557 ? 19.324 21.364 -4.242 1.00 94.62 557 PHE A N 1
ATOM 4465 C CA . PHE A 1 557 ? 20.734 21.735 -4.063 1.00 94.62 557 PHE A CA 1
ATOM 4466 C C . PHE A 1 557 ? 21.020 23.228 -4.260 1.00 94.62 557 PHE A C 1
ATOM 4468 O O . PHE A 1 557 ? 22.020 23.725 -3.752 1.00 94.62 557 PHE A O 1
ATOM 4475 N N . GLN A 1 558 ? 20.157 23.950 -4.974 1.00 94.56 558 GLN A N 1
ATOM 4476 C CA . GLN A 1 558 ? 20.270 25.400 -5.142 1.00 94.56 558 GLN A CA 1
ATOM 4477 C C . GLN A 1 558 ? 19.851 26.175 -3.883 1.00 94.56 558 GLN A C 1
ATOM 4479 O O . GLN A 1 558 ? 20.314 27.291 -3.661 1.00 94.56 558 GLN A O 1
ATOM 4484 N N . HIS A 1 559 ? 18.951 25.605 -3.077 1.00 93.69 559 HIS A N 1
ATOM 4485 C CA . HIS A 1 559 ? 18.313 26.280 -1.946 1.00 93.69 559 HIS A CA 1
ATOM 4486 C C . HIS A 1 559 ? 18.539 25.537 -0.621 1.00 93.69 559 HIS A C 1
ATOM 4488 O O . HIS A 1 559 ? 17.601 25.326 0.154 1.00 93.69 559 HIS A O 1
ATOM 4494 N N . ILE A 1 560 ? 19.777 25.121 -0.350 1.00 93.75 560 ILE A N 1
ATOM 4495 C CA . ILE A 1 560 ? 20.130 24.425 0.893 1.00 93.75 560 ILE A CA 1
ATOM 4496 C C . ILE A 1 560 ? 20.110 25.410 2.055 1.00 93.75 560 ILE A C 1
ATOM 4498 O O . ILE A 1 560 ? 20.658 26.497 1.946 1.00 93.75 560 ILE A O 1
ATOM 4502 N N . LYS A 1 561 ? 19.502 25.044 3.182 1.00 91.44 561 LYS A N 1
ATOM 4503 C CA . LYS A 1 561 ? 19.489 25.882 4.383 1.00 91.44 561 LYS A CA 1
ATOM 4504 C C . LYS A 1 561 ? 20.915 26.110 4.894 1.00 91.44 561 LYS A C 1
ATOM 4506 O O . LYS A 1 561 ? 21.629 25.140 5.140 1.00 91.44 561 LYS A O 1
ATOM 4511 N N . ASP A 1 562 ? 21.305 27.367 5.103 1.00 88.19 562 ASP A N 1
ATOM 4512 C CA . ASP A 1 562 ? 22.616 27.687 5.668 1.00 88.19 562 ASP A CA 1
ATOM 4513 C C . ASP A 1 562 ? 22.668 27.314 7.167 1.00 88.19 562 ASP A C 1
ATOM 4515 O O . ASP A 1 562 ? 21.917 27.874 7.974 1.00 88.19 562 ASP A O 1
ATOM 4519 N N . PRO A 1 563 ? 23.537 26.372 7.582 1.00 83.94 563 PRO A N 1
ATOM 4520 C CA . PRO A 1 563 ? 23.663 25.995 8.986 1.00 83.94 563 PRO A CA 1
ATOM 4521 C C . PRO A 1 563 ? 24.301 27.092 9.854 1.00 83.94 563 PRO A C 1
ATOM 4523 O O . PRO A 1 563 ? 24.160 27.040 11.075 1.00 83.94 563 PRO A O 1
ATOM 4526 N N . SER A 1 564 ? 24.995 28.075 9.265 1.00 81.38 564 SER A N 1
ATOM 4527 C CA . SER A 1 564 ? 25.630 29.180 9.997 1.00 81.38 564 SER A CA 1
ATOM 4528 C C . SER A 1 564 ? 24.635 30.252 10.453 1.00 81.38 564 SER A C 1
ATOM 4530 O O . SER A 1 564 ? 24.882 30.932 11.451 1.00 81.38 564 SER A O 1
ATOM 4532 N N . VAL A 1 565 ? 23.484 30.358 9.777 1.00 83.62 565 VAL A N 1
ATOM 4533 C CA . VAL A 1 565 ? 22.404 31.300 10.109 1.00 83.62 565 VAL A CA 1
ATOM 4534 C C . VAL A 1 565 ? 21.055 30.561 10.139 1.00 83.62 565 VAL A C 1
ATOM 4536 O O . VAL A 1 565 ? 20.191 30.783 9.292 1.00 83.62 565 VAL A O 1
ATOM 4539 N N . PRO A 1 566 ? 20.831 29.664 11.118 1.00 74.69 566 PRO A N 1
ATOM 4540 C CA . PRO A 1 566 ? 19.687 28.749 11.112 1.00 74.69 566 PRO A CA 1
ATOM 4541 C C . PRO A 1 566 ? 18.319 29.437 11.258 1.00 74.69 566 PRO A C 1
ATOM 4543 O O . PRO A 1 566 ? 17.301 28.821 10.922 1.00 74.69 566 PRO A O 1
ATOM 4546 N N . ASP A 1 567 ? 18.299 30.678 11.748 1.00 76.69 567 ASP A N 1
ATOM 4547 C CA . ASP A 1 567 ? 17.089 31.470 11.994 1.00 76.69 567 ASP A CA 1
ATOM 4548 C C . ASP A 1 567 ? 16.699 32.377 10.815 1.00 76.69 567 ASP A C 1
ATOM 4550 O O . ASP A 1 567 ? 15.603 32.939 10.823 1.00 76.69 567 ASP A O 1
ATOM 4554 N N . ASP A 1 568 ? 17.555 32.519 9.794 1.00 78.75 568 ASP A N 1
ATOM 4555 C CA . ASP A 1 568 ? 17.232 33.294 8.594 1.00 78.75 568 ASP A CA 1
ATOM 4556 C C . ASP A 1 568 ? 16.748 32.365 7.464 1.00 78.75 568 ASP A C 1
ATOM 4558 O O . ASP A 1 568 ? 17.552 31.662 6.849 1.00 78.75 568 ASP A O 1
ATOM 4562 N N . PRO A 1 569 ? 15.443 32.353 7.132 1.00 69.94 569 PRO A N 1
ATOM 4563 C CA . PRO A 1 569 ? 14.912 31.523 6.050 1.00 69.94 569 PRO A CA 1
ATOM 4564 C C . PRO A 1 569 ? 15.414 31.939 4.657 1.00 69.94 569 PRO A C 1
ATOM 4566 O O . PRO A 1 569 ? 15.246 31.182 3.700 1.00 69.94 569 PRO A O 1
ATOM 4569 N N . LYS A 1 570 ? 16.024 33.125 4.519 1.00 79.19 570 LYS A N 1
ATOM 4570 C CA . LYS A 1 570 ? 16.604 33.605 3.258 1.00 79.19 570 LYS A CA 1
ATOM 4571 C C . LYS A 1 570 ? 18.054 33.176 3.064 1.00 79.19 570 LYS A C 1
ATOM 4573 O O . LYS A 1 570 ? 18.532 33.208 1.931 1.00 79.19 570 LYS A O 1
ATOM 4578 N N . ALA A 1 571 ? 18.739 32.784 4.137 1.00 86.44 571 ALA A N 1
ATOM 4579 C CA . ALA A 1 571 ? 20.110 32.304 4.072 1.00 86.44 571 ALA A CA 1
ATOM 4580 C C . ALA A 1 571 ? 20.127 30.892 3.470 1.00 86.44 571 ALA A C 1
ATOM 4582 O O . ALA A 1 571 ? 19.806 29.897 4.129 1.00 86.44 571 ALA A O 1
ATOM 4583 N N . VAL A 1 572 ? 20.463 30.823 2.180 1.00 90.38 572 VAL A N 1
ATOM 4584 C CA . VAL A 1 572 ? 20.567 29.574 1.426 1.00 90.38 572 VAL A CA 1
ATOM 4585 C C . VAL A 1 572 ? 21.924 29.442 0.746 1.00 90.38 572 VAL A C 1
ATOM 4587 O O . VAL A 1 572 ? 22.511 30.428 0.302 1.00 90.38 572 VAL A O 1
ATOM 4590 N N . LEU A 1 573 ? 22.401 28.207 0.654 1.00 91.44 573 LEU A N 1
ATOM 4591 C CA . LEU A 1 573 ? 23.619 27.806 -0.030 1.00 91.44 573 LEU A CA 1
ATOM 4592 C C . LEU A 1 573 ? 23.243 27.109 -1.341 1.00 91.44 573 LEU A C 1
ATOM 4594 O O . LEU A 1 573 ? 22.425 26.187 -1.347 1.00 91.44 573 LEU A O 1
ATOM 4598 N N . ASP A 1 574 ? 23.869 27.532 -2.436 1.00 92.88 574 ASP A N 1
ATOM 4599 C CA . ASP A 1 574 ? 23.818 26.820 -3.713 1.00 92.88 574 ASP A CA 1
ATOM 4600 C C . ASP A 1 574 ? 25.036 25.899 -3.792 1.00 92.88 574 ASP A C 1
ATOM 4602 O O . ASP A 1 574 ? 26.172 26.369 -3.753 1.00 92.88 574 ASP A O 1
ATOM 4606 N N . ARG A 1 575 ? 24.784 24.589 -3.849 1.00 91.81 575 ARG A N 1
ATOM 4607 C CA . ARG A 1 575 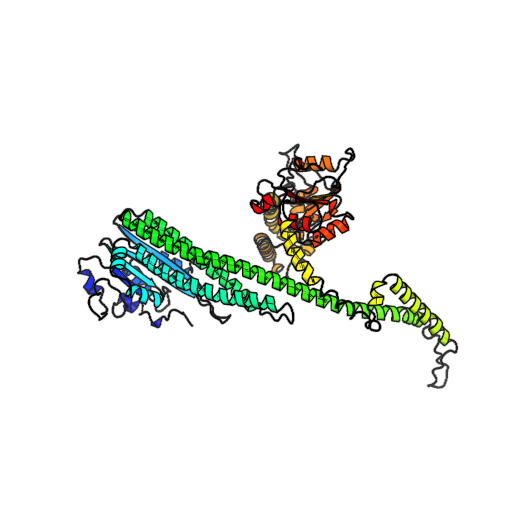? 25.806 23.539 -3.966 1.00 91.81 575 ARG A CA 1
ATOM 4608 C C . ARG A 1 575 ? 25.578 22.672 -5.200 1.00 91.81 575 ARG A C 1
ATOM 4610 O O . ARG A 1 575 ? 25.822 21.471 -5.183 1.00 91.81 575 ARG A O 1
ATOM 4617 N N . ARG A 1 576 ? 25.032 23.232 -6.281 1.00 94.12 576 ARG A N 1
ATOM 4618 C CA . ARG A 1 576 ? 24.937 22.494 -7.555 1.00 94.12 576 ARG A CA 1
ATOM 4619 C C . ARG A 1 576 ? 26.292 22.317 -8.235 1.00 94.12 576 ARG A C 1
ATOM 4621 O O . ARG A 1 576 ? 26.424 21.442 -9.077 1.00 94.12 576 ARG A O 1
ATOM 4628 N N . ASP A 1 577 ? 27.259 23.156 -7.887 1.00 90.62 577 ASP A N 1
ATOM 4629 C CA . ASP A 1 577 ? 28.623 23.175 -8.413 1.00 90.62 577 ASP A CA 1
ATOM 4630 C C . ASP A 1 577 ? 29.435 21.923 -8.061 1.00 90.62 577 ASP A C 1
ATOM 4632 O O . ASP A 1 577 ? 30.331 21.558 -8.811 1.00 90.62 577 ASP A O 1
ATOM 4636 N N . ILE A 1 578 ? 29.112 21.260 -6.949 1.00 91.31 578 ILE A N 1
ATOM 4637 C CA . ILE A 1 578 ? 29.799 20.037 -6.506 1.00 91.31 578 ILE A CA 1
ATOM 4638 C C . ILE A 1 578 ? 29.242 18.751 -7.132 1.00 91.31 578 ILE A C 1
ATOM 4640 O O . ILE A 1 578 ? 29.811 17.685 -6.913 1.00 91.31 578 ILE A O 1
ATOM 4644 N N . VAL A 1 579 ? 28.106 18.820 -7.835 1.00 94.62 579 VAL A N 1
ATOM 4645 C CA . VAL A 1 579 ? 27.444 17.647 -8.421 1.00 94.62 579 VAL A CA 1
ATOM 4646 C C . VAL A 1 579 ? 27.782 17.561 -9.904 1.00 94.62 579 VAL A C 1
ATOM 4648 O O . VAL A 1 579 ? 27.362 18.411 -10.689 1.00 94.62 579 VAL A O 1
ATOM 4651 N N . GLU A 1 580 ? 28.476 16.494 -10.284 1.00 92.75 580 GLU A N 1
ATOM 4652 C CA . GLU A 1 580 ? 28.891 16.235 -11.665 1.00 92.75 580 GLU A CA 1
ATOM 4653 C C . GLU A 1 580 ? 27.702 15.816 -12.537 1.00 92.75 580 GLU A C 1
ATOM 4655 O O . GLU A 1 580 ? 27.477 16.379 -13.606 1.00 92.75 580 GLU A O 1
ATOM 4660 N N . ASP A 1 581 ? 26.890 14.872 -12.047 1.00 95.69 581 ASP A N 1
ATOM 4661 C CA . ASP A 1 581 ? 25.785 14.289 -12.809 1.00 95.69 581 ASP A CA 1
ATOM 4662 C C . ASP A 1 581 ? 24.536 14.010 -11.963 1.00 95.69 581 ASP A C 1
ATOM 4664 O O . ASP A 1 581 ? 24.584 13.786 -10.749 1.00 95.69 581 ASP A O 1
ATOM 4668 N N . TRP A 1 582 ? 23.388 14.020 -12.646 1.00 96.50 582 TRP A N 1
ATOM 4669 C CA . TRP A 1 582 ? 22.057 13.916 -12.050 1.00 96.50 582 TRP A CA 1
ATOM 4670 C C . TRP A 1 582 ? 21.275 12.775 -12.701 1.00 96.50 582 TRP A C 1
ATOM 4672 O O . TRP A 1 582 ? 21.066 12.754 -13.916 1.00 96.50 582 TRP A O 1
ATOM 4682 N N . PHE A 1 583 ? 20.779 11.853 -11.885 1.00 96.06 583 PHE A N 1
ATOM 4683 C CA . PHE A 1 583 ? 20.015 10.694 -12.321 1.00 96.06 583 PHE A CA 1
ATOM 4684 C C . PHE A 1 583 ? 18.637 10.669 -11.669 1.00 96.06 583 PHE A C 1
ATOM 4686 O O . PHE A 1 583 ? 18.466 10.937 -10.477 1.00 96.06 583 PHE A O 1
ATOM 4693 N N . ASP A 1 584 ? 17.633 10.304 -12.454 1.00 91.50 584 ASP A N 1
ATOM 4694 C CA . ASP A 1 584 ? 16.272 10.064 -12.007 1.00 91.50 584 ASP A CA 1
ATOM 4695 C C . ASP A 1 584 ? 15.687 8.787 -12.624 1.00 91.50 584 ASP A C 1
ATOM 4697 O O . ASP A 1 584 ? 16.342 8.040 -13.358 1.00 91.50 584 ASP A O 1
ATOM 4701 N N . THR A 1 585 ? 14.417 8.506 -12.325 1.00 87.25 585 THR A N 1
ATOM 4702 C CA . THR A 1 585 ? 13.756 7.293 -12.826 1.00 87.25 585 THR A CA 1
ATOM 4703 C C . THR A 1 585 ? 13.562 7.257 -14.342 1.00 87.25 585 THR A C 1
ATOM 4705 O O . THR A 1 585 ? 13.206 6.212 -14.879 1.00 87.25 585 THR A O 1
ATOM 4708 N N . THR A 1 586 ? 13.753 8.379 -15.038 1.00 86.19 586 THR A N 1
ATOM 4709 C CA . THR A 1 586 ? 13.562 8.492 -16.488 1.00 86.19 586 THR A CA 1
ATOM 4710 C C . THR A 1 586 ? 14.856 8.255 -17.262 1.00 86.19 586 THR A C 1
ATOM 4712 O O . THR A 1 586 ? 14.829 7.536 -18.263 1.00 86.19 586 THR A O 1
ATOM 4715 N N . ASN A 1 587 ? 15.993 8.791 -16.799 1.00 90.25 587 ASN A N 1
ATOM 4716 C CA . ASN A 1 587 ? 17.281 8.583 -17.465 1.00 90.25 587 ASN A CA 1
ATOM 4717 C C . ASN A 1 587 ? 18.001 7.314 -16.981 1.00 90.25 587 ASN A C 1
ATOM 4719 O O . ASN A 1 587 ? 18.568 6.618 -17.818 1.00 90.25 587 ASN A O 1
ATOM 4723 N N . ALA A 1 588 ? 17.902 6.928 -15.706 1.00 89.81 588 ALA A N 1
ATOM 4724 C CA . ALA A 1 588 ? 18.550 5.724 -15.176 1.00 89.81 588 ALA A CA 1
ATOM 4725 C C . ALA A 1 588 ? 17.620 4.498 -15.101 1.00 89.81 588 ALA A C 1
ATOM 4727 O O . ALA A 1 588 ? 18.065 3.371 -15.317 1.00 89.81 588 ALA A O 1
ATOM 4728 N N . GLY A 1 589 ? 16.324 4.695 -14.848 1.00 89.94 589 GLY A N 1
ATOM 4729 C CA . GLY A 1 589 ? 15.345 3.623 -14.602 1.00 89.94 589 GLY A CA 1
ATOM 4730 C C . GLY A 1 589 ? 14.969 3.495 -13.121 1.00 89.94 589 GLY A C 1
ATOM 4731 O O . GLY A 1 589 ? 15.257 4.390 -12.324 1.00 89.94 589 GLY A O 1
ATOM 4732 N N . LEU A 1 590 ? 14.261 2.431 -12.737 1.00 88.75 590 LEU A N 1
ATOM 4733 C CA . LEU A 1 590 ? 13.731 2.288 -11.377 1.00 88.75 590 LEU A CA 1
ATOM 4734 C C . LEU A 1 590 ? 14.840 1.962 -10.361 1.00 88.75 590 LEU A C 1
ATOM 4736 O O . LEU A 1 590 ? 15.629 1.050 -10.567 1.00 88.75 590 LEU A O 1
ATOM 4740 N N . LYS A 1 591 ? 14.834 2.631 -9.196 1.00 91.75 591 LYS A N 1
ATOM 4741 C CA . LYS A 1 591 ? 15.912 2.526 -8.185 1.00 91.75 591 LYS A CA 1
ATOM 4742 C C . LYS A 1 591 ? 16.120 1.130 -7.578 1.00 91.75 591 LYS A C 1
ATOM 4744 O O . LYS A 1 591 ? 17.120 0.889 -6.929 1.00 91.75 591 LYS A O 1
ATOM 4749 N N . HIS A 1 592 ? 15.187 0.199 -7.759 1.00 91.31 592 HIS A N 1
ATOM 4750 C CA . HIS A 1 592 ? 15.327 -1.178 -7.267 1.00 91.31 592 HIS A CA 1
ATOM 4751 C C . HIS A 1 592 ? 15.785 -2.163 -8.354 1.00 91.31 592 HIS A C 1
ATOM 4753 O O . HIS A 1 592 ? 15.874 -3.361 -8.090 1.00 91.31 592 HIS A O 1
ATOM 4759 N N . GLU A 1 593 ? 16.041 -1.687 -9.575 1.00 90.31 593 GLU A N 1
ATOM 4760 C CA . GLU A 1 593 ? 16.500 -2.511 -10.689 1.00 90.31 593 GLU A CA 1
ATOM 4761 C C . GLU A 1 593 ? 18.023 -2.441 -10.832 1.00 90.31 593 GLU A C 1
ATOM 4763 O O . GLU A 1 593 ? 18.614 -1.367 -10.917 1.00 90.31 593 GLU A O 1
ATOM 4768 N N . VAL A 1 594 ? 18.662 -3.608 -10.937 1.00 95.12 594 VAL A N 1
ATOM 4769 C CA . VAL A 1 594 ? 20.118 -3.741 -11.143 1.00 95.12 594 VAL A CA 1
ATOM 4770 C C . VAL A 1 594 ? 20.570 -3.003 -12.411 1.00 95.12 594 VAL A C 1
ATOM 4772 O O . VAL A 1 594 ? 21.573 -2.290 -12.399 1.00 95.12 594 VAL A O 1
ATOM 4775 N N . SER A 1 595 ? 19.780 -3.094 -13.485 1.00 95.06 595 SER A N 1
ATOM 4776 C CA . SER A 1 595 ? 20.065 -2.452 -14.773 1.00 95.06 595 SER A CA 1
ATOM 4777 C C . SER A 1 595 ? 20.176 -0.930 -14.696 1.00 95.06 595 SER A C 1
ATOM 4779 O O . SER A 1 595 ? 20.842 -0.327 -15.538 1.00 95.06 595 SER A O 1
ATOM 4781 N N . SER A 1 596 ? 19.546 -0.290 -13.705 1.00 95.31 596 SER A N 1
ATOM 4782 C CA . SER A 1 596 ? 19.660 1.158 -13.519 1.00 95.31 596 SER A CA 1
ATOM 4783 C C . SER A 1 596 ? 21.052 1.564 -13.061 1.00 95.31 596 SER A C 1
ATOM 4785 O O . SER A 1 596 ? 21.625 2.502 -13.608 1.00 95.31 596 SER A O 1
ATOM 4787 N N . TYR A 1 597 ? 21.646 0.807 -12.143 1.00 97.12 597 TYR A N 1
ATOM 4788 C CA . TYR A 1 597 ? 23.003 1.050 -11.660 1.00 97.12 597 TYR A CA 1
ATOM 4789 C C . TYR A 1 597 ? 24.057 0.717 -12.720 1.00 97.12 597 TYR A C 1
ATOM 4791 O O . TYR A 1 597 ? 25.004 1.479 -12.901 1.00 97.12 597 TYR A O 1
ATOM 4799 N N . GLU A 1 598 ? 23.859 -0.348 -13.502 1.00 94.69 598 GLU A N 1
ATOM 4800 C CA . GLU A 1 598 ? 24.716 -0.648 -14.660 1.00 94.69 598 GLU A CA 1
ATOM 4801 C C . GLU A 1 598 ? 24.706 0.496 -15.685 1.00 94.69 598 GLU A C 1
ATOM 4803 O O . GLU A 1 598 ? 25.746 0.874 -16.233 1.00 94.69 598 GLU A O 1
ATOM 4808 N N . LYS A 1 599 ? 23.524 1.075 -15.934 1.00 96.25 599 LYS A N 1
ATOM 4809 C CA . LYS A 1 599 ? 23.365 2.217 -16.833 1.00 96.25 599 LYS A CA 1
ATOM 4810 C C . LYS A 1 599 ? 24.053 3.466 -16.283 1.00 96.25 599 LYS A C 1
ATOM 4812 O O . LYS A 1 599 ? 24.786 4.100 -17.036 1.00 96.25 599 LYS A O 1
ATOM 4817 N N . ILE A 1 600 ? 23.873 3.767 -14.995 1.00 96.06 600 ILE A N 1
ATOM 4818 C CA . ILE A 1 600 ? 24.527 4.895 -14.313 1.00 96.06 600 ILE A CA 1
ATOM 4819 C C . ILE A 1 600 ? 26.052 4.761 -14.394 1.00 96.06 600 ILE A C 1
ATOM 4821 O O . ILE A 1 600 ? 26.718 5.690 -14.842 1.00 96.06 600 ILE A O 1
ATOM 4825 N N . ALA A 1 601 ? 26.618 3.599 -14.047 1.00 94.56 601 ALA A N 1
ATOM 4826 C CA . ALA A 1 601 ? 28.065 3.372 -14.128 1.00 94.56 601 ALA A CA 1
ATOM 4827 C C . ALA A 1 601 ? 28.606 3.582 -15.551 1.00 94.56 601 ALA A C 1
ATOM 4829 O O . ALA A 1 601 ? 29.657 4.194 -15.749 1.00 94.56 601 ALA A O 1
ATOM 4830 N N . LYS A 1 602 ? 27.857 3.115 -16.557 1.00 94.50 602 LYS A N 1
ATOM 4831 C CA . LYS A 1 602 ? 28.206 3.292 -17.968 1.00 94.50 602 LYS A CA 1
ATOM 4832 C C . LYS A 1 602 ? 28.152 4.754 -18.412 1.00 94.50 602 LYS A C 1
ATOM 4834 O O . LYS A 1 602 ? 29.015 5.173 -19.179 1.00 94.50 602 LYS A O 1
ATOM 4839 N N . GLU A 1 603 ? 27.148 5.505 -17.971 1.00 94.50 603 GLU A N 1
ATOM 4840 C CA . GLU A 1 603 ? 26.971 6.924 -18.307 1.00 94.50 603 GLU A CA 1
ATOM 4841 C C . GLU A 1 603 ? 28.055 7.790 -17.652 1.00 94.50 603 GLU A C 1
ATOM 4843 O O . GLU A 1 603 ? 28.663 8.614 -18.331 1.00 94.50 603 GLU A O 1
ATOM 4848 N N . LEU A 1 604 ? 28.412 7.472 -16.403 1.00 93.06 604 LEU A N 1
ATOM 4849 C CA . LEU A 1 604 ? 29.549 8.050 -15.676 1.00 93.06 604 LEU A CA 1
ATOM 4850 C C . LEU A 1 604 ? 30.919 7.600 -16.213 1.00 93.06 604 LEU A C 1
ATOM 4852 O O . LEU A 1 604 ? 31.948 8.126 -15.800 1.00 93.06 604 LEU A O 1
ATOM 4856 N N . GLN A 1 605 ? 30.957 6.615 -17.118 1.00 93.56 605 GLN A N 1
ATOM 4857 C CA . GLN A 1 605 ? 32.186 6.026 -17.668 1.00 93.56 605 GLN A CA 1
ATOM 4858 C C . GLN A 1 605 ? 33.137 5.493 -16.579 1.00 93.56 605 GLN A C 1
ATOM 4860 O O . GLN A 1 605 ? 34.362 5.588 -16.698 1.00 93.56 605 GLN A O 1
ATOM 4865 N N . ARG A 1 606 ? 32.574 4.909 -15.514 1.00 90.94 606 ARG A N 1
ATOM 4866 C CA . ARG A 1 606 ? 33.314 4.331 -14.383 1.00 90.94 606 ARG A CA 1
ATOM 4867 C C . ARG A 1 606 ? 33.112 2.822 -14.296 1.00 90.94 606 ARG A C 1
ATOM 4869 O O . ARG A 1 606 ? 32.079 2.292 -14.704 1.00 90.94 606 ARG A O 1
ATOM 4876 N N . ASP A 1 607 ? 34.098 2.129 -13.732 1.00 92.12 607 ASP A N 1
ATOM 4877 C CA . ASP A 1 607 ? 33.887 0.751 -13.282 1.00 92.12 607 ASP A CA 1
ATOM 4878 C C . ASP A 1 607 ? 32.929 0.792 -12.075 1.00 92.12 607 ASP A C 1
ATOM 4880 O O . ASP A 1 607 ? 33.168 1.593 -11.165 1.00 92.12 607 ASP A O 1
ATOM 4884 N N . PRO A 1 608 ? 31.862 -0.032 -12.029 1.00 92.69 608 PRO A N 1
ATOM 4885 C CA . PRO A 1 608 ? 30.953 -0.086 -10.886 1.00 92.69 608 PRO A CA 1
ATOM 4886 C C . PRO A 1 608 ? 31.676 -0.167 -9.535 1.00 92.69 608 PRO A C 1
ATOM 4888 O O . PRO A 1 608 ? 31.266 0.495 -8.587 1.00 92.69 608 PRO A O 1
ATOM 4891 N N . LYS A 1 609 ? 32.813 -0.869 -9.451 1.00 91.56 609 LYS A N 1
ATOM 4892 C CA . LYS A 1 609 ? 33.594 -1.019 -8.209 1.00 91.56 609 LYS A CA 1
ATOM 4893 C C . LYS A 1 609 ? 34.224 0.280 -7.702 1.00 91.56 609 LYS A C 1
ATOM 4895 O O . LYS A 1 609 ? 34.608 0.346 -6.535 1.00 91.56 609 LYS A O 1
ATOM 4900 N N . GLU A 1 610 ? 34.363 1.287 -8.563 1.00 92.50 610 GLU A N 1
ATOM 4901 C CA . GLU A 1 610 ? 34.856 2.624 -8.212 1.00 92.50 610 GLU A CA 1
ATOM 4902 C C . GLU A 1 610 ? 33.736 3.546 -7.698 1.00 92.50 610 GLU A C 1
ATOM 4904 O O . GLU A 1 610 ? 34.028 4.650 -7.230 1.00 92.50 610 GLU A O 1
ATOM 4909 N N . VAL A 1 611 ? 32.474 3.105 -7.773 1.00 94.56 611 VAL A N 1
ATOM 4910 C CA . VAL A 1 611 ? 31.289 3.859 -7.355 1.00 94.56 611 VAL A CA 1
ATOM 4911 C C . VAL A 1 611 ? 30.808 3.364 -5.992 1.00 94.56 611 VAL A C 1
ATOM 4913 O O . VAL A 1 611 ? 30.543 2.174 -5.810 1.00 94.56 611 VAL A O 1
ATOM 4916 N N . LEU A 1 612 ? 30.673 4.291 -5.041 1.00 95.44 612 LEU A N 1
ATOM 4917 C CA . LEU A 1 612 ? 30.011 4.065 -3.758 1.00 95.44 612 LEU A CA 1
ATOM 4918 C C . LEU A 1 612 ? 28.609 4.667 -3.781 1.00 95.44 612 LEU A C 1
ATOM 4920 O O . LEU A 1 612 ? 28.470 5.880 -3.894 1.00 95.44 612 LEU A O 1
ATOM 4924 N N . PHE A 1 613 ? 27.587 3.836 -3.620 1.00 97.19 613 PHE A N 1
ATOM 4925 C CA . PHE A 1 613 ? 26.200 4.255 -3.498 1.00 97.19 613 PHE A CA 1
ATOM 4926 C C . PHE A 1 613 ? 25.754 4.327 -2.032 1.00 97.19 613 PHE A C 1
ATOM 4928 O O . PHE A 1 613 ? 25.902 3.366 -1.278 1.00 97.19 613 PHE A O 1
ATOM 4935 N N . LEU A 1 614 ? 25.180 5.459 -1.632 1.00 97.44 614 LEU A N 1
ATOM 4936 C CA . LEU A 1 614 ? 24.631 5.677 -0.294 1.00 97.44 614 LEU A CA 1
ATOM 4937 C C . LEU A 1 614 ? 23.116 5.891 -0.394 1.00 97.44 614 LEU A C 1
ATOM 4939 O O . LEU A 1 614 ? 22.675 6.809 -1.085 1.00 97.44 614 LEU A O 1
ATOM 4943 N N . SER A 1 615 ? 22.333 5.055 0.292 1.00 96.81 615 SER A N 1
ATOM 4944 C CA . SER A 1 615 ? 20.867 5.170 0.372 1.00 96.81 615 SER A CA 1
ATOM 4945 C C . SER A 1 615 ? 20.347 4.592 1.687 1.00 96.81 615 SER A C 1
ATOM 4947 O O . SER A 1 615 ? 20.969 3.706 2.272 1.00 96.81 615 SER A O 1
ATOM 4949 N N . ASP A 1 616 ? 19.202 5.070 2.161 1.00 94.69 616 ASP A N 1
ATOM 4950 C CA . ASP A 1 616 ? 18.486 4.500 3.303 1.00 94.69 616 ASP A CA 1
ATOM 4951 C C . ASP A 1 616 ? 17.720 3.217 2.950 1.00 94.69 616 ASP A C 1
ATOM 4953 O O . ASP A 1 616 ? 17.423 2.392 3.819 1.00 94.69 616 ASP A O 1
ATOM 4957 N N . ASN A 1 617 ? 17.404 3.018 1.670 1.00 94.12 617 ASN A N 1
ATOM 4958 C CA . ASN A 1 617 ? 16.570 1.920 1.215 1.00 94.12 617 ASN A CA 1
ATOM 4959 C C . ASN A 1 617 ? 17.399 0.669 0.892 1.00 94.12 617 ASN A C 1
ATOM 4961 O O . ASN A 1 617 ? 18.077 0.577 -0.133 1.00 94.12 617 ASN A O 1
ATOM 4965 N N . VAL A 1 618 ? 17.245 -0.367 1.720 1.00 93.69 618 VAL A N 1
ATOM 4966 C CA . VAL A 1 618 ? 17.948 -1.657 1.581 1.00 93.69 618 VAL A CA 1
ATOM 4967 C C . VAL A 1 618 ? 17.772 -2.318 0.210 1.00 93.69 618 VAL A C 1
ATOM 4969 O O . VAL A 1 618 ? 18.667 -3.012 -0.267 1.00 93.69 618 VAL A O 1
ATOM 4972 N N . LYS A 1 619 ? 16.637 -2.099 -0.468 1.00 92.62 619 LYS A N 1
ATOM 4973 C CA . LYS A 1 619 ? 16.394 -2.672 -1.803 1.00 92.62 619 LYS A CA 1
ATOM 4974 C C . LYS A 1 619 ? 17.248 -2.002 -2.875 1.00 92.62 619 LYS A C 1
ATOM 4976 O O . LYS A 1 619 ? 17.698 -2.679 -3.795 1.00 92.62 619 LYS A O 1
ATOM 4981 N N . GLU A 1 620 ? 17.460 -0.698 -2.744 1.00 95.00 620 GLU A N 1
ATOM 4982 C CA . GLU A 1 620 ? 18.289 0.104 -3.646 1.00 95.00 620 GLU A CA 1
ATOM 4983 C C . GLU A 1 620 ? 19.765 -0.241 -3.435 1.00 95.00 620 GLU A C 1
ATOM 4985 O O . GLU A 1 620 ? 20.483 -0.541 -4.388 1.00 95.00 620 GLU A O 1
ATOM 4990 N N . VAL A 1 621 ? 20.189 -0.333 -2.170 1.00 95.19 621 VAL A N 1
ATOM 4991 C CA . VAL A 1 621 ? 21.537 -0.783 -1.789 1.00 95.19 621 VAL A CA 1
ATOM 4992 C C . VAL A 1 621 ? 21.831 -2.182 -2.336 1.00 95.19 621 VAL A C 1
ATOM 4994 O O . VAL A 1 621 ? 22.870 -2.395 -2.962 1.00 95.19 621 VAL A O 1
ATOM 4997 N N . ARG A 1 622 ? 20.901 -3.134 -2.183 1.00 93.94 622 ARG A N 1
ATOM 4998 C CA . ARG A 1 622 ? 21.059 -4.488 -2.731 1.00 93.94 622 ARG A CA 1
ATOM 4999 C C . ARG A 1 622 ? 21.185 -4.476 -4.257 1.00 93.94 622 ARG A C 1
ATOM 5001 O O . ARG A 1 622 ? 22.052 -5.160 -4.793 1.00 93.94 622 ARG A O 1
ATOM 5008 N N . ALA A 1 623 ? 20.353 -3.705 -4.958 1.00 93.44 623 ALA A N 1
ATOM 5009 C CA . ALA A 1 623 ? 20.405 -3.606 -6.416 1.00 93.44 623 ALA A CA 1
ATOM 5010 C C . ALA A 1 623 ? 21.744 -3.028 -6.914 1.00 93.44 623 ALA A C 1
ATOM 5012 O O . ALA A 1 623 ? 22.318 -3.564 -7.863 1.00 93.44 623 ALA A O 1
ATOM 5013 N N . ALA A 1 624 ? 22.280 -2.011 -6.232 1.00 94.62 624 ALA A N 1
ATOM 5014 C CA . ALA A 1 624 ? 23.592 -1.441 -6.529 1.00 94.62 624 ALA A CA 1
ATOM 5015 C C . ALA A 1 624 ? 24.734 -2.452 -6.309 1.00 94.62 624 ALA A C 1
ATOM 5017 O O . ALA A 1 624 ? 25.608 -2.591 -7.166 1.00 94.62 624 ALA A O 1
ATOM 5018 N N . ILE A 1 625 ? 24.698 -3.211 -5.205 1.00 92.81 625 ILE A N 1
ATOM 5019 C CA . ILE A 1 625 ? 25.690 -4.264 -4.914 1.00 92.81 625 ILE A CA 1
ATOM 5020 C C . ILE A 1 625 ? 25.681 -5.343 -5.996 1.00 92.81 625 ILE A C 1
ATOM 5022 O O . ILE A 1 625 ? 26.740 -5.750 -6.473 1.00 92.81 625 ILE A O 1
ATOM 5026 N N . VAL A 1 626 ? 24.495 -5.793 -6.416 1.00 92.75 626 VAL A N 1
ATOM 5027 C CA . VAL A 1 626 ? 24.359 -6.805 -7.477 1.00 92.75 626 VAL A CA 1
ATOM 5028 C C . VAL A 1 626 ? 24.863 -6.275 -8.824 1.00 92.75 626 VAL A C 1
ATOM 5030 O O . VAL A 1 626 ? 25.452 -7.036 -9.586 1.00 92.75 626 VAL A O 1
ATOM 5033 N N . ALA A 1 627 ? 24.726 -4.972 -9.091 1.00 92.44 627 ALA A N 1
ATOM 5034 C CA . ALA A 1 627 ? 25.302 -4.315 -10.270 1.00 92.44 627 ALA A CA 1
ATOM 5035 C C . ALA A 1 627 ? 26.836 -4.153 -10.203 1.00 92.44 627 ALA A C 1
ATOM 5037 O O . ALA A 1 627 ? 27.450 -3.623 -11.130 1.00 92.44 627 ALA A O 1
ATOM 5038 N N . GLY A 1 628 ? 27.468 -4.591 -9.110 1.00 91.62 628 GLY A N 1
ATOM 5039 C CA . GLY A 1 628 ? 28.911 -4.524 -8.902 1.00 91.62 628 GLY A CA 1
ATOM 5040 C C . GLY A 1 628 ? 29.400 -3.227 -8.258 1.00 91.62 628 GLY A C 1
ATOM 5041 O O . GLY A 1 628 ? 30.615 -3.042 -8.168 1.00 91.62 628 GLY A O 1
ATOM 5042 N N . MET A 1 629 ? 28.496 -2.346 -7.811 1.00 94.12 629 MET A N 1
ATOM 5043 C CA . MET A 1 629 ? 28.861 -1.155 -7.042 1.00 94.12 629 MET A CA 1
ATOM 5044 C C . MET A 1 629 ? 29.162 -1.487 -5.583 1.00 94.12 629 MET A C 1
ATOM 5046 O O . MET A 1 629 ? 28.696 -2.488 -5.034 1.00 94.12 629 MET A O 1
ATOM 5050 N N . ARG A 1 630 ? 29.909 -0.603 -4.922 1.00 93.19 630 ARG A N 1
ATOM 5051 C CA . ARG A 1 630 ? 29.932 -0.562 -3.457 1.00 93.19 630 ARG A CA 1
ATOM 5052 C C . ARG A 1 630 ? 28.675 0.156 -3.004 1.00 93.19 630 ARG A C 1
ATOM 5054 O O . ARG A 1 630 ? 28.337 1.182 -3.582 1.00 93.19 630 ARG A O 1
ATOM 5061 N N . ALA A 1 631 ? 27.985 -0.347 -1.989 1.00 94.19 631 ALA A N 1
ATOM 5062 C CA . ALA A 1 6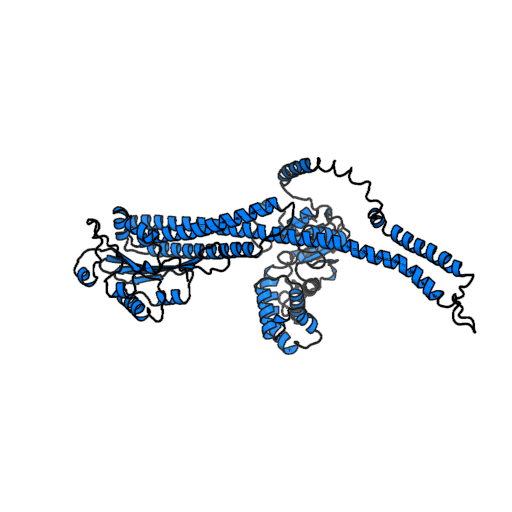31 ? 26.850 0.374 -1.431 1.00 94.19 631 ALA A CA 1
ATOM 5063 C C . ALA A 1 631 ? 26.724 0.166 0.074 1.00 94.19 631 ALA A C 1
ATOM 5065 O O . ALA A 1 631 ? 27.046 -0.906 0.585 1.00 94.19 631 ALA A O 1
ATOM 5066 N N . VAL A 1 632 ? 26.262 1.206 0.762 1.00 94.38 632 VAL A N 1
ATOM 5067 C CA . VAL A 1 632 ? 26.131 1.255 2.222 1.00 94.38 632 VAL A CA 1
ATOM 5068 C C . VAL A 1 632 ? 24.748 1.795 2.571 1.00 94.38 632 VAL A C 1
ATOM 5070 O O . VAL A 1 632 ? 24.263 2.740 1.942 1.00 94.38 632 VAL A O 1
ATOM 5073 N N . VAL A 1 633 ? 24.121 1.191 3.582 1.00 95.69 633 VAL A N 1
ATOM 5074 C CA . VAL A 1 633 ? 22.831 1.645 4.106 1.00 95.69 633 VAL A CA 1
ATOM 5075 C C . VAL A 1 633 ? 23.057 2.839 5.030 1.00 95.69 633 VAL A C 1
ATOM 5077 O O . VAL A 1 633 ? 23.814 2.755 5.998 1.00 95.69 633 VAL A O 1
ATOM 5080 N N . VAL A 1 634 ? 22.374 3.950 4.765 1.00 96.06 634 VAL A N 1
ATOM 5081 C CA . VAL A 1 634 ? 22.430 5.151 5.606 1.00 96.06 634 VAL A CA 1
ATOM 5082 C C . VAL A 1 634 ? 21.203 5.191 6.508 1.00 96.06 634 VAL A C 1
ATOM 5084 O O . VAL A 1 634 ? 20.077 5.383 6.057 1.00 96.06 634 VAL A O 1
ATOM 5087 N N . ASN A 1 635 ? 21.409 5.017 7.810 1.00 94.81 635 ASN A N 1
ATOM 5088 C CA . ASN A 1 635 ? 20.331 5.031 8.789 1.00 94.81 635 ASN A CA 1
ATOM 5089 C C . ASN A 1 635 ? 20.236 6.404 9.467 1.00 94.81 635 ASN A C 1
ATOM 5091 O O . ASN A 1 635 ? 21.065 6.750 10.307 1.00 94.81 635 ASN A O 1
ATOM 5095 N N . ARG A 1 636 ? 19.217 7.195 9.114 1.00 93.38 636 ARG A N 1
ATOM 5096 C CA . ARG A 1 636 ? 18.961 8.520 9.698 1.00 93.38 636 ARG A CA 1
ATOM 5097 C C . ARG A 1 636 ? 17.740 8.514 10.622 1.00 93.38 636 ARG A C 1
ATOM 5099 O O . ARG A 1 636 ? 16.842 7.683 10.472 1.00 93.38 636 ARG A O 1
ATOM 5106 N N . PRO A 1 637 ? 17.646 9.474 11.562 1.00 90.31 637 PRO A N 1
ATOM 5107 C CA . PRO A 1 637 ? 16.452 9.637 12.384 1.00 90.31 637 PRO A CA 1
ATOM 5108 C C . PRO A 1 637 ? 15.192 9.839 11.530 1.00 90.31 637 PRO A C 1
ATOM 5110 O O . PRO A 1 637 ? 15.127 10.761 10.719 1.00 90.31 637 PRO A O 1
ATOM 5113 N N . GLY A 1 638 ? 14.180 8.997 11.755 1.00 84.31 638 GLY A N 1
ATOM 5114 C CA . GLY A 1 638 ? 12.910 9.022 11.020 1.00 84.31 638 GLY A CA 1
ATOM 5115 C C . GLY A 1 638 ? 12.819 8.027 9.860 1.00 84.31 638 GLY A C 1
ATOM 5116 O O . GLY A 1 638 ? 11.721 7.839 9.337 1.00 84.31 638 GLY A O 1
ATOM 5117 N N . ASN A 1 639 ? 13.919 7.358 9.494 1.00 89.50 639 ASN A N 1
ATOM 5118 C CA . ASN A 1 639 ? 13.900 6.295 8.488 1.00 89.50 639 ASN A CA 1
ATOM 5119 C C . ASN A 1 639 ? 13.152 5.053 9.002 1.00 89.50 639 ASN A C 1
ATOM 5121 O O . ASN A 1 639 ? 12.953 4.862 10.207 1.00 89.50 639 ASN A O 1
ATOM 5125 N N . ALA A 1 640 ? 12.727 4.195 8.071 1.00 86.50 640 ALA A N 1
ATOM 5126 C CA . ALA A 1 640 ? 12.084 2.933 8.416 1.00 86.50 640 ALA A CA 1
ATOM 5127 C C . ALA A 1 640 ? 13.037 2.040 9.240 1.00 86.50 640 ALA A C 1
ATOM 5129 O O . ALA A 1 640 ? 14.228 1.974 8.933 1.00 86.50 640 ALA A O 1
ATOM 5130 N N . PRO A 1 641 ? 12.541 1.332 10.273 1.00 86.81 641 PRO A N 1
ATOM 5131 C CA . PRO A 1 641 ? 13.389 0.468 11.083 1.00 86.81 641 PRO A CA 1
ATOM 5132 C C . PRO A 1 641 ? 13.943 -0.682 10.236 1.00 86.81 641 PRO A C 1
ATOM 5134 O O . PRO A 1 641 ? 13.186 -1.408 9.590 1.00 86.81 641 PRO A O 1
ATOM 5137 N N . LEU A 1 642 ? 15.264 -0.856 10.274 1.00 86.75 642 LEU A N 1
ATOM 5138 C CA . LEU A 1 642 ? 15.957 -1.961 9.613 1.00 86.75 642 LEU A CA 1
ATOM 5139 C C . LEU A 1 642 ? 15.684 -3.277 10.350 1.00 86.75 642 LEU A C 1
ATOM 5141 O O . LEU A 1 642 ? 15.707 -3.311 11.587 1.00 86.75 642 LEU A O 1
ATOM 5145 N N . SER A 1 643 ? 15.442 -4.355 9.598 1.00 86.12 643 SER A N 1
ATOM 5146 C CA . SER A 1 643 ? 15.294 -5.693 10.179 1.00 86.12 643 SER A CA 1
ATOM 5147 C C . SER A 1 643 ? 16.636 -6.217 10.702 1.00 86.12 643 SER A C 1
ATOM 5149 O O . SER A 1 643 ? 17.695 -5.723 10.318 1.00 86.12 643 SER A O 1
ATOM 5151 N N . GLU A 1 644 ? 16.614 -7.212 11.592 1.00 79.94 644 GLU A N 1
ATOM 5152 C CA . GLU A 1 644 ? 17.859 -7.826 12.081 1.00 79.94 644 GLU A CA 1
ATOM 5153 C C . GLU A 1 644 ? 18.638 -8.507 10.946 1.00 79.94 644 GLU A C 1
ATOM 5155 O O . GLU A 1 644 ? 19.858 -8.384 10.895 1.00 79.94 644 GLU A O 1
ATOM 5160 N N . ASP A 1 645 ? 17.937 -9.106 9.978 1.00 79.94 645 ASP A N 1
ATOM 5161 C CA . ASP A 1 645 ? 18.552 -9.695 8.784 1.00 79.94 645 ASP A CA 1
ATOM 5162 C C . ASP A 1 645 ? 19.290 -8.627 7.951 1.00 79.94 645 ASP A C 1
ATOM 5164 O O . ASP A 1 645 ? 20.432 -8.838 7.543 1.00 79.94 645 ASP A O 1
ATOM 5168 N N . ASP A 1 646 ? 18.689 -7.444 7.758 1.00 82.44 646 ASP A N 1
ATOM 5169 C CA . ASP A 1 646 ? 19.320 -6.345 7.010 1.00 82.44 646 ASP A CA 1
ATOM 5170 C C . ASP A 1 646 ? 20.574 -5.811 7.727 1.00 82.44 646 ASP A C 1
ATOM 5172 O O . ASP A 1 646 ? 21.559 -5.454 7.079 1.00 82.44 646 ASP A O 1
ATOM 5176 N N . LYS A 1 647 ? 20.563 -5.781 9.068 1.00 82.88 647 LYS A N 1
ATOM 5177 C CA . LYS A 1 647 ? 21.722 -5.370 9.882 1.00 82.88 647 LYS A CA 1
ATOM 5178 C C . LYS A 1 647 ? 22.874 -6.368 9.833 1.00 82.88 647 LYS A C 1
ATOM 5180 O O . LYS A 1 647 ? 24.025 -5.983 10.040 1.00 82.88 647 LYS A O 1
ATOM 5185 N N . GLU A 1 648 ? 22.579 -7.642 9.597 1.00 82.69 648 GLU A N 1
ATOM 5186 C CA . GLU A 1 648 ? 23.596 -8.673 9.399 1.00 82.69 648 GLU A CA 1
ATOM 5187 C C . GLU A 1 648 ? 24.135 -8.697 7.959 1.00 82.69 648 GLU A C 1
ATOM 5189 O O . GLU A 1 648 ? 25.317 -9.000 7.754 1.00 82.69 648 GLU A O 1
ATOM 5194 N N . GLU A 1 649 ? 23.288 -8.376 6.974 1.00 81.94 649 GLU A N 1
ATOM 5195 C CA . GLU A 1 649 ? 23.609 -8.408 5.541 1.00 81.94 649 GLU A CA 1
ATOM 5196 C C . GLU A 1 649 ? 24.444 -7.201 5.087 1.00 81.94 649 GLU A C 1
ATOM 5198 O O . GLU A 1 649 ? 25.421 -7.387 4.354 1.00 81.94 649 GLU A O 1
ATOM 5203 N N . PHE A 1 650 ? 24.093 -5.988 5.528 1.00 86.38 650 PHE A N 1
ATOM 5204 C CA . PHE A 1 650 ? 24.653 -4.741 5.001 1.00 86.38 650 PHE A CA 1
ATOM 5205 C C . PHE A 1 650 ? 25.547 -3.993 5.992 1.00 86.38 650 PHE A C 1
ATOM 5207 O O . PHE A 1 650 ? 25.400 -4.074 7.210 1.00 86.38 650 PHE A O 1
ATOM 5214 N N . GLU A 1 651 ? 26.471 -3.205 5.446 1.00 88.38 651 GLU A N 1
ATOM 5215 C CA . GLU A 1 651 ? 27.146 -2.158 6.206 1.00 88.38 651 GLU A CA 1
ATOM 5216 C C . GLU A 1 651 ? 26.185 -0.983 6.417 1.00 88.38 651 GLU A C 1
ATOM 5218 O O . GLU A 1 651 ? 25.534 -0.530 5.472 1.00 88.38 651 GLU A O 1
ATOM 5223 N N . ILE A 1 652 ? 26.082 -0.521 7.665 1.00 91.38 652 ILE A N 1
ATOM 5224 C CA . ILE A 1 652 ? 25.171 0.549 8.075 1.00 91.38 652 ILE A CA 1
ATOM 5225 C C . ILE A 1 652 ? 25.985 1.677 8.690 1.00 91.38 652 ILE A C 1
ATOM 5227 O O . ILE A 1 652 ? 26.773 1.438 9.606 1.00 91.38 652 ILE A O 1
ATOM 5231 N N . VAL A 1 653 ? 25.734 2.899 8.229 1.00 92.81 653 VAL A N 1
ATOM 5232 C CA . VAL A 1 653 ? 26.292 4.123 8.810 1.00 92.81 653 VAL A CA 1
ATOM 5233 C C . VAL A 1 653 ? 25.182 5.072 9.237 1.00 92.81 653 VAL A C 1
ATOM 5235 O O . VAL A 1 653 ? 24.145 5.179 8.585 1.00 92.81 653 VAL A O 1
ATOM 5238 N N . GLU A 1 654 ? 25.404 5.789 10.333 1.00 92.31 654 GLU A N 1
ATOM 5239 C CA . GLU A 1 654 ? 24.460 6.804 10.840 1.00 92.31 654 GLU A CA 1
ATOM 5240 C C . GLU A 1 654 ? 24.882 8.237 10.464 1.00 92.31 654 GLU A C 1
ATOM 5242 O O . GLU A 1 654 ? 24.095 9.188 10.532 1.00 92.31 654 GLU A O 1
ATOM 5247 N N . SER A 1 655 ? 26.141 8.395 10.049 1.00 92.50 655 SER A N 1
ATOM 5248 C CA . SER A 1 655 ? 26.773 9.659 9.667 1.00 92.50 655 SER A CA 1
ATOM 5249 C C . SER A 1 655 ? 27.801 9.410 8.570 1.00 92.50 655 SER A C 1
ATOM 5251 O O . SER A 1 655 ? 28.485 8.386 8.586 1.00 92.50 655 SER A O 1
ATOM 5253 N N . PHE A 1 656 ? 27.962 10.364 7.650 1.00 92.12 656 PHE A N 1
ATOM 5254 C CA . PHE A 1 656 ? 29.000 10.282 6.616 1.00 92.12 656 PHE A CA 1
ATOM 5255 C C . PHE A 1 656 ? 30.414 10.359 7.211 1.00 92.12 656 PHE A C 1
ATOM 5257 O O . PHE A 1 656 ? 31.365 9.912 6.580 1.00 92.12 656 PHE A O 1
ATOM 5264 N N . GLU A 1 657 ? 30.558 10.838 8.452 1.00 88.44 657 GLU A N 1
ATOM 5265 C CA . GLU A 1 657 ? 31.830 10.843 9.193 1.00 88.44 657 GLU A CA 1
ATOM 5266 C C . GLU A 1 657 ? 32.340 9.424 9.527 1.00 88.44 657 GLU A C 1
ATOM 5268 O O . GLU A 1 657 ? 33.509 9.262 9.861 1.00 88.44 657 GLU A O 1
ATOM 5273 N N . GLN A 1 658 ? 31.483 8.397 9.443 1.00 86.75 658 GLN A N 1
ATOM 5274 C CA . GLN A 1 658 ? 31.852 6.991 9.673 1.00 86.75 658 GLN A CA 1
ATOM 5275 C C . GLN A 1 658 ? 32.442 6.317 8.424 1.00 86.75 658 GLN A C 1
ATOM 5277 O O . GLN A 1 658 ? 32.924 5.191 8.510 1.00 86.75 658 GLN A O 1
ATOM 5282 N N . LEU A 1 659 ? 32.387 6.981 7.264 1.00 84.81 659 LEU A N 1
ATOM 5283 C CA . LEU A 1 659 ? 32.922 6.458 6.013 1.00 84.81 659 LEU A CA 1
ATOM 5284 C C . LEU A 1 659 ? 34.426 6.744 5.929 1.00 84.81 659 LEU A C 1
ATOM 5286 O O . LEU A 1 659 ? 34.847 7.894 5.799 1.00 84.81 659 LEU A O 1
ATOM 5290 N N . GLU A 1 660 ? 35.240 5.693 5.962 1.00 75.81 660 GLU A N 1
ATOM 5291 C CA . GLU A 1 660 ? 36.687 5.781 5.741 1.00 75.81 660 GLU A CA 1
ATOM 5292 C C . GLU A 1 660 ? 36.977 5.763 4.225 1.00 75.81 660 GLU A C 1
ATOM 5294 O O . GLU A 1 660 ? 37.075 4.694 3.616 1.00 75.81 660 GLU A O 1
ATOM 5299 N N . LEU A 1 661 ? 37.040 6.951 3.597 1.00 74.44 661 LEU A N 1
ATOM 5300 C CA . LEU A 1 661 ? 37.100 7.144 2.133 1.00 74.44 661 LEU A CA 1
ATOM 5301 C C . LEU A 1 661 ? 38.344 7.856 1.604 1.00 74.44 661 LEU A C 1
ATOM 5303 O O . LEU A 1 661 ? 38.850 8.785 2.265 1.00 74.44 661 LEU A O 1
#